Protein AF-0000000078899724 (afdb_homodimer)

Sequence (608 aa):
MITVVTALAPVFLLIVLGAWLRRSGLVQDGFWRPAEQLTYHLFFPALLIDSTARASFGGVDILGAGIALAGGVLAIALLTVLARPLLAKDGPAFTSVFQGTVRVNSFIALAVGAALYGTEGTALMALGVLWVVPLVNVLSVLALARWTGAATGGWPATLRLLATNPLILAVLIGGTLNAVGVPEIPVVSPLLKVLAAAALPLGLMAVGAGLDLPAVRRAGSKVLAASVGRLLVLPAITLGLAGLAGVTGRPLVVIVLYNAIPTAASAYVLARQMGGDHRLMAGIITAQTLAATLTLPLWLALLTMITVVTALAPVFLLIVLGAWLRRSGLVQDGFWRPAEQLTYHLFFPALLIDSTARASFGGVDILGAGIALAGGVLAIALLTVLARPLLAKDGPAFTSVFQGTVRVNSFIALAVGAALYGTEGTALMALGVLWVVPLVNVLSVLALARWTGAATGGWPATLRLLATNPLILAVLIGGTLNAVGVPEIPVVSPLLKVLAAAALPLGLMAVGAGLDLPAVRRAGSKVLAASVGRLLVLPAITLGLAGLAGVTGRPLVVIVLYNAIPTAASAYVLARQMGGDHRLMAGIITAQTLAATLTLPLWLALLT

Nearest PDB structures (foldseek):
  8u56-assembly1_A  TM=7.824E-01  e=4.808E-08  Homo sapiens
  7wkw-assembly1_B  TM=7.329E-01  e=3.883E-08  Arabidopsis thaliana
  7qpa-assembly1_A  TM=6.818E-01  e=3.148E-07  Arabidopsis thaliana
  8xcd-assembly1_A  TM=5.494E-01  e=3.492E-02  Macaca fascicularis
  8hrx-assembly1_A  TM=5.636E-01  e=7.532E-02  Homo sapiens

Foldseek 3Di:
DVVLLVLCVVLLVLLQVLQCCLVVCVDPPVPLVVLQVCLQQPQLLLLLLLLLLPEDCVPPPLVLLLCLQLVLLVVLLVVLVVCCVVQDPALQLSLLLSLFQQAFALLSLQLSLCSPPNSNRNNLSLSNCQRRVLVSLVSSLVSLCVRVVFDDPPPVSSVVVVVPRSSNVSNVNSNVSNVVPNSDDPPSSVVSVVSNVSNRSSSSSSLSNLADVVLQVPLPPNLVSSLCNQQPVSLVSSLVSSVVSVGDDPSSLSSSLRSNHGHHLVSLVCSVVSVHDSSNNSNNRNVNSVCCSPSSSVSNVVRD/DVVLLVLCVVLLVLLQVLQCCLVVCVDPPVPLVVLQVCLQQPQLLLLLLLLLLPEDCVPPPLVLLLCLLLVLLVVLLVVLVVCCVVQDPALQLSLLLSLFQQAFALLSLQLSLCSPPNSNRNNLSLSNCQRRVLVSLVSSLVSLCVRVVFDDPPPVNSVVVVVPRSSNVSNVNSNVSNVVPNSDDPPSSVVSVVSNVSNRSSSSSSLSNLADVVLQVPLPPNLVSSLCSQQPVSLVSSLVSSVVSVGDDPSSLSSSLRSNHGHHLVSLVCSVVSVHDSSNSSNNRNVNSVCCSPSSSVSNVVRD

pLDDT: mean 92.36, std 7.05, range [63.75, 98.69]

Solvent-accessible surface area (backbone atoms only — not comparable to full-atom values): 28557 Å² total; per-residue (Å²): 106,67,67,50,46,48,45,46,39,38,58,54,52,36,19,51,47,19,29,49,37,46,73,70,55,80,40,57,75,62,29,46,62,50,49,46,51,45,26,55,67,44,15,40,21,26,33,36,22,52,23,29,13,63,41,78,62,80,85,58,57,62,64,31,51,40,49,11,48,36,45,19,44,53,50,44,48,50,52,50,61,72,40,28,86,79,62,36,82,51,34,26,53,31,35,26,35,49,35,34,37,52,33,57,23,62,54,57,36,38,41,50,19,34,51,72,48,36,53,56,23,30,25,56,37,42,52,48,45,60,47,37,50,54,52,36,52,52,52,44,52,52,43,29,28,70,43,49,63,30,85,65,78,50,70,66,43,53,47,48,54,49,72,61,33,50,56,48,53,18,37,52,52,8,41,50,30,32,74,73,67,52,54,71,44,86,51,53,41,60,34,28,48,42,38,19,34,30,16,48,43,53,34,30,19,38,54,20,47,63,52,35,70,73,33,39,72,70,37,58,70,45,35,48,51,15,36,45,39,14,51,48,49,24,19,51,46,16,44,54,42,19,54,74,50,64,48,60,69,69,60,39,49,50,53,26,47,48,46,29,34,35,29,30,71,65,53,30,55,51,19,57,75,38,53,29,30,30,63,51,26,39,6,31,32,30,46,24,50,59,48,35,71,53,47,46,43,51,51,50,56,74,69,102,103,67,66,50,45,48,45,47,40,37,58,54,52,36,18,51,47,20,30,48,37,46,72,71,54,79,41,58,76,62,29,47,62,50,50,45,51,45,25,54,69,45,15,39,21,26,32,36,22,52,23,29,14,64,41,79,62,80,86,59,56,64,66,31,51,38,49,11,48,37,45,19,45,52,49,45,49,48,50,50,61,72,40,28,87,78,61,36,82,50,36,25,52,32,38,28,34,51,36,36,37,52,33,54,22,62,54,58,35,40,40,51,19,34,51,72,48,37,54,57,23,29,27,56,38,42,51,47,46,60,48,36,49,54,52,37,53,52,51,43,52,51,43,28,27,68,42,49,64,29,86,66,78,49,69,66,44,55,47,47,54,51,72,60,32,49,56,47,52,18,36,51,52,10,41,49,30,32,74,72,68,53,55,72,43,86,50,52,41,61,34,28,48,43,38,19,36,29,17,49,44,54,36,30,19,37,55,20,47,63,52,36,72,72,34,39,73,69,37,58,70,45,33,50,51,17,36,45,38,13,51,48,49,24,19,50,47,17,45,54,42,20,55,75,52,64,48,59,69,69,62,39,49,50,53,27,48,49,46,27,34,34,30,30,70,64,53,30,55,51,19,58,74,37,54,29,29,30,63,50,26,39,7,31,34,30,46,25,50,59,49,35,72,53,48,46,43,51,51,50,51,72,69,97

InterPro domains:
  IPR004776 Membrane transport PIN-like [PF03547] (158-300)
  IPR038770 Sodium/solute symporter superfamily [G3DSA:1.20.1530.20] (157-304)

Structure (mmCIF, N/CA/C/O backbone):
data_AF-0000000078899724-model_v1
#
loop_
_entity.id
_entity.type
_entity.pdbx_description
1 polymer 'Membrane transport protein, putative'
#
loop_
_atom_site.group_PDB
_atom_site.id
_atom_site.type_symbol
_atom_site.label_atom_id
_atom_site.label_alt_id
_atom_site.label_comp_id
_atom_site.label_asym_id
_atom_site.label_entity_id
_atom_site.label_seq_id
_atom_site.pdbx_PDB_ins_code
_atom_site.Cartn_x
_atom_site.Cartn_y
_atom_site.Cartn_z
_atom_site.occupancy
_atom_site.B_iso_or_equiv
_atom_site.auth_seq_id
_atom_site.auth_comp_id
_atom_site.auth_asym_id
_atom_site.auth_atom_id
_atom_site.pdbx_PDB_model_num
ATOM 1 N N . MET A 1 1 ? -13.859 7.539 25.453 1 64.12 1 MET A N 1
ATOM 2 C CA . MET A 1 1 ? -12.398 7.566 25.406 1 64.12 1 MET A CA 1
ATOM 3 C C . MET A 1 1 ? -11.852 6.316 24.734 1 64.12 1 MET A C 1
ATOM 5 O O . MET A 1 1 ? -11.016 6.41 23.828 1 64.12 1 MET A O 1
ATOM 9 N N . ILE A 1 2 ? -12.359 5.238 25.031 1 71.69 2 ILE A N 1
ATOM 10 C CA . ILE A 1 2 ? -11.82 3.998 24.484 1 71.69 2 ILE A CA 1
ATOM 11 C C . ILE A 1 2 ? -12.102 3.934 22.984 1 71.69 2 ILE A C 1
ATOM 13 O O . ILE A 1 2 ? -11.242 3.525 22.203 1 71.69 2 ILE A O 1
ATOM 17 N N . THR A 1 3 ? -13.227 4.422 22.703 1 75.12 3 THR A N 1
ATOM 18 C CA . THR A 1 3 ? -13.625 4.395 21.297 1 75.12 3 THR A CA 1
ATOM 19 C C . THR A 1 3 ? -12.742 5.32 20.469 1 75.12 3 THR A C 1
ATOM 21 O O . THR A 1 3 ? -12.359 4.977 19.344 1 75.12 3 THR A O 1
ATOM 24 N N . VAL A 1 4 ? -12.352 6.328 21.078 1 78.75 4 VAL A N 1
ATOM 25 C CA . VAL A 1 4 ? -11.516 7.328 20.422 1 78.75 4 VAL A CA 1
ATOM 26 C C . VAL A 1 4 ? -10.109 6.762 20.203 1 78.75 4 VAL A C 1
ATOM 28 O O . VAL A 1 4 ? -9.562 6.859 19.094 1 78.75 4 VAL A O 1
ATOM 31 N N . VAL A 1 5 ? -9.672 6.141 21.203 1 83.19 5 VAL A N 1
ATOM 32 C CA . VAL A 1 5 ? -8.32 5.582 21.156 1 83.19 5 VAL A CA 1
ATOM 33 C C . VAL A 1 5 ? -8.273 4.434 20.156 1 83.19 5 VAL A C 1
ATOM 35 O O . VAL A 1 5 ? -7.309 4.301 19.391 1 83.19 5 VAL A O 1
ATOM 38 N N . THR A 1 6 ? -9.281 3.742 20.156 1 85.69 6 THR A N 1
ATOM 39 C CA . THR A 1 6 ? -9.328 2.594 19.25 1 85.69 6 THR A CA 1
ATOM 40 C C . THR A 1 6 ? -9.422 3.047 17.797 1 85.69 6 THR A C 1
ATOM 42 O O . THR A 1 6 ? -8.914 2.375 16.891 1 85.69 6 THR A O 1
ATOM 45 N N . ALA A 1 7 ? -9.953 4.176 17.625 1 84.94 7 ALA A N 1
ATOM 46 C CA . ALA A 1 7 ? -10.133 4.695 16.281 1 84.94 7 ALA A CA 1
ATOM 47 C C . ALA A 1 7 ? -8.805 5.133 15.68 1 84.94 7 ALA A C 1
ATOM 49 O O . ALA A 1 7 ? -8.57 4.977 14.477 1 84.94 7 ALA A O 1
ATOM 50 N N . LEU A 1 8 ? -7.941 5.566 16.547 1 92.81 8 LEU A N 1
ATOM 51 C CA . LEU A 1 8 ? -6.703 6.137 16.031 1 92.81 8 LEU A CA 1
ATOM 52 C C . LEU A 1 8 ? -5.535 5.18 16.234 1 92.81 8 LEU A C 1
ATOM 54 O O . LEU A 1 8 ? -4.449 5.387 15.688 1 92.81 8 LEU A O 1
ATOM 58 N N . ALA A 1 9 ? -5.742 4.16 16.922 1 93.44 9 ALA A N 1
ATOM 59 C CA . ALA A 1 9 ? -4.688 3.225 17.297 1 93.44 9 ALA A CA 1
ATOM 60 C C . ALA A 1 9 ? -3.965 2.678 16.078 1 93.44 9 ALA A C 1
ATOM 62 O O . ALA A 1 9 ? -2.732 2.633 16.047 1 93.44 9 ALA A O 1
ATOM 63 N N . PRO A 1 10 ? -4.699 2.289 15.062 1 92.94 10 PRO A N 1
ATOM 64 C CA . PRO A 1 10 ? -4 1.754 13.891 1 92.94 10 PRO A CA 1
ATOM 65 C C . PRO A 1 10 ? -3.021 2.754 13.281 1 92.94 10 PRO A C 1
ATOM 67 O O . PRO A 1 10 ? -1.952 2.363 12.805 1 92.94 10 PRO A O 1
ATOM 70 N N . VAL A 1 11 ? -3.383 3.971 13.289 1 94.38 11 VAL A N 1
ATOM 71 C CA . VAL A 1 11 ? -2.547 5.02 12.719 1 94.38 11 VAL A CA 1
ATOM 72 C C . VAL A 1 11 ? -1.206 5.066 13.445 1 94.38 11 VAL A C 1
ATOM 74 O O . VAL A 1 11 ? -0.147 5.008 12.82 1 94.38 11 VAL A O 1
ATOM 77 N N . PHE A 1 12 ? -1.243 5.055 14.68 1 95.44 12 PHE A N 1
ATOM 78 C CA . PHE A 1 12 ? -0.026 5.188 15.469 1 95.44 12 PHE A CA 1
ATOM 79 C C . PHE A 1 12 ? 0.747 3.873 15.492 1 95.44 12 PHE A C 1
ATOM 81 O O . PHE A 1 12 ? 1.979 3.873 15.539 1 95.44 12 PHE A O 1
ATOM 88 N N . LEU A 1 13 ? 0.072 2.758 15.492 1 96 13 LEU A N 1
ATOM 89 C CA . LEU A 1 13 ? 0.738 1.46 15.453 1 96 13 LEU A CA 1
ATOM 90 C C . LEU A 1 13 ? 1.52 1.282 14.156 1 96 13 LEU A C 1
ATOM 92 O O . LEU A 1 13 ? 2.58 0.653 14.148 1 96 13 LEU A O 1
ATOM 96 N N . LEU A 1 14 ? 0.997 1.811 13.094 1 96.38 14 LEU A N 1
ATOM 97 C CA . LEU A 1 14 ? 1.704 1.738 11.82 1 96.38 14 LEU A CA 1
ATOM 98 C C . LEU A 1 14 ? 2.977 2.58 11.859 1 96.38 14 LEU A C 1
ATOM 100 O O . LEU A 1 14 ? 3.996 2.193 11.281 1 96.38 14 LEU A O 1
ATOM 104 N N . ILE A 1 15 ? 2.877 3.758 12.484 1 95.81 15 ILE A N 1
ATOM 105 C CA . ILE A 1 15 ? 4.051 4.609 12.641 1 95.81 15 ILE A CA 1
ATOM 106 C C . ILE A 1 15 ? 5.113 3.879 13.461 1 95.81 15 ILE A C 1
ATOM 108 O O . ILE A 1 15 ? 6.281 3.838 13.078 1 95.81 15 ILE A O 1
ATOM 112 N N . VAL A 1 16 ? 4.688 3.266 14.547 1 96.5 16 VAL A N 1
ATOM 113 C CA . VAL A 1 16 ? 5.594 2.51 15.406 1 96.5 16 VAL A CA 1
ATOM 114 C C . VAL A 1 16 ? 6.188 1.34 14.625 1 96.5 16 VAL A C 1
ATOM 116 O O . VAL A 1 16 ? 7.379 1.043 14.758 1 96.5 16 VAL A O 1
ATOM 119 N N . LEU A 1 17 ? 5.398 0.686 13.836 1 96.69 17 LEU A N 1
ATOM 120 C CA . LEU A 1 17 ? 5.863 -0.432 13.023 1 96.69 17 LEU A CA 1
ATOM 121 C C . LEU A 1 17 ? 6.941 0.02 12.047 1 96.69 17 LEU A C 1
ATOM 123 O O . LEU A 1 17 ? 7.953 -0.665 11.867 1 96.69 17 LEU A O 1
ATOM 127 N N . GLY A 1 18 ? 6.699 1.128 11.391 1 96.38 18 GLY A N 1
ATOM 128 C CA . GLY A 1 18 ? 7.715 1.676 10.508 1 96.38 18 GLY A CA 1
ATOM 129 C C . GLY A 1 18 ? 9.023 1.964 11.211 1 96.38 18 GLY A C 1
ATOM 130 O O . GLY A 1 18 ? 10.094 1.641 10.695 1 96.38 18 GLY A O 1
ATOM 131 N N . ALA A 1 19 ? 8.922 2.547 12.367 1 95.94 19 ALA A N 1
ATOM 132 C CA . ALA A 1 19 ? 10.109 2.834 13.172 1 95.94 19 ALA A CA 1
ATOM 133 C C . ALA A 1 19 ? 10.836 1.55 13.547 1 95.94 19 ALA A C 1
ATOM 135 O O . ALA A 1 19 ? 12.062 1.474 13.438 1 95.94 19 ALA A O 1
ATOM 136 N N . TRP A 1 20 ? 10.094 0.595 13.969 1 96.75 20 TRP A N 1
ATOM 137 C CA . TRP A 1 20 ? 10.664 -0.681 14.383 1 96.75 20 TRP A CA 1
ATOM 138 C C . TRP A 1 20 ? 11.328 -1.387 13.203 1 96.75 20 TRP A C 1
ATOM 140 O O . TRP A 1 20 ? 12.43 -1.928 13.328 1 96.75 20 TRP A O 1
ATOM 150 N N . LEU A 1 21 ? 10.727 -1.432 12.062 1 96.44 21 LEU A N 1
ATOM 151 C CA . LEU A 1 21 ? 11.25 -2.098 10.883 1 96.44 21 LEU A CA 1
ATOM 152 C C . LEU A 1 21 ? 12.57 -1.465 10.438 1 96.44 21 LEU A C 1
ATOM 154 O O . LEU A 1 21 ? 13.492 -2.17 10.031 1 96.44 21 LEU A O 1
ATOM 158 N N . ARG A 1 22 ? 12.602 -0.172 10.508 1 94.69 22 ARG A N 1
ATOM 159 C CA . ARG A 1 22 ? 13.836 0.51 10.133 1 94.69 22 ARG A CA 1
ATOM 160 C C . ARG A 1 22 ? 14.945 0.218 11.141 1 94.69 22 ARG A C 1
ATOM 162 O O . ARG A 1 22 ? 16.078 -0.099 10.75 1 94.69 22 ARG A O 1
ATOM 169 N N . ARG A 1 23 ? 14.68 0.272 12.359 1 93.62 23 ARG A N 1
ATOM 170 C CA . ARG A 1 23 ? 15.688 0.128 13.406 1 93.62 23 ARG A CA 1
ATOM 171 C C . ARG A 1 23 ? 16.156 -1.315 13.516 1 93.62 23 ARG A C 1
ATOM 173 O O . ARG A 1 23 ? 17.328 -1.567 13.844 1 93.62 23 ARG A O 1
ATOM 180 N N . SER A 1 24 ? 15.344 -2.232 13.32 1 94.06 24 SER A N 1
ATOM 181 C CA . SER A 1 24 ? 15.695 -3.646 13.406 1 94.06 24 SER A CA 1
ATOM 182 C C . SER A 1 24 ? 16.578 -4.066 12.234 1 94.06 24 SER A C 1
ATOM 184 O O . SER A 1 24 ? 17.203 -5.129 12.273 1 94.06 24 SER A O 1
ATOM 186 N N . GLY A 1 25 ? 16.516 -3.334 11.172 1 92 25 GLY A N 1
ATOM 187 C CA . GLY A 1 25 ? 17.297 -3.67 9.992 1 92 25 GLY A CA 1
ATOM 188 C C . GLY A 1 25 ? 16.609 -4.672 9.078 1 92 25 GLY A C 1
ATOM 189 O O . GLY A 1 25 ? 17.188 -5.09 8.07 1 92 25 GLY A O 1
ATOM 190 N N . LEU A 1 26 ? 15.445 -5.008 9.383 1 91.5 26 LEU A N 1
ATOM 191 C CA . LEU A 1 26 ? 14.703 -5.953 8.555 1 91.5 26 LEU A CA 1
ATOM 192 C C . LEU A 1 26 ? 14.422 -5.367 7.172 1 91.5 26 LEU A C 1
ATOM 194 O O . LEU A 1 26 ? 14.328 -6.105 6.191 1 91.5 26 LEU A O 1
ATOM 198 N N . VAL A 1 27 ? 14.188 -4.098 7.137 1 92.69 27 VAL A N 1
ATOM 199 C CA . VAL A 1 27 ? 14 -3.389 5.875 1 92.69 27 VAL A CA 1
ATOM 200 C C . VAL A 1 27 ? 15.203 -2.48 5.613 1 92.69 27 VAL A C 1
ATOM 202 O O . VAL A 1 27 ? 15.578 -1.674 6.469 1 92.69 27 VAL A O 1
ATOM 205 N N . GLN A 1 28 ? 15.695 -2.643 4.469 1 90.88 28 GLN A N 1
ATOM 206 C CA . GLN A 1 28 ? 16.891 -1.897 4.102 1 90.88 28 GLN A CA 1
ATOM 207 C C . GLN A 1 28 ? 16.609 -0.401 4.016 1 90.88 28 GLN A C 1
ATOM 209 O O . GLN A 1 28 ? 15.508 0.004 3.643 1 90.88 28 GLN A O 1
ATOM 214 N N . ASP A 1 29 ? 17.641 0.431 4.254 1 90.12 29 ASP A N 1
ATOM 215 C CA . ASP A 1 29 ? 17.516 1.884 4.305 1 90.12 29 ASP A CA 1
ATOM 216 C C . ASP A 1 29 ? 17.125 2.451 2.941 1 90.12 29 ASP A C 1
ATOM 218 O O . ASP A 1 29 ? 16.422 3.465 2.859 1 90.12 29 ASP A O 1
ATOM 222 N N . GLY A 1 30 ? 17.594 1.779 1.97 1 90.69 30 GLY A N 1
ATOM 223 C CA . GLY A 1 30 ? 17.328 2.262 0.622 1 90.69 30 GLY A CA 1
ATOM 224 C C . GLY A 1 30 ? 15.867 2.174 0.23 1 90.69 30 GLY A C 1
ATOM 225 O O . GLY A 1 30 ? 15.445 2.787 -0.752 1 90.69 30 GLY A O 1
ATOM 226 N N . PHE A 1 31 ? 15.039 1.587 1.06 1 94.62 31 PHE A N 1
ATOM 227 C CA . PHE A 1 31 ? 13.617 1.383 0.777 1 94.62 31 PHE A CA 1
ATOM 228 C C . PHE A 1 31 ? 12.812 2.631 1.12 1 94.62 31 PHE A C 1
ATOM 230 O O . PHE A 1 31 ? 11.867 2.979 0.413 1 94.62 31 PHE A O 1
ATOM 237 N N . TRP A 1 32 ? 13.203 3.291 2.123 1 94.56 32 TRP A N 1
ATOM 238 C CA . TR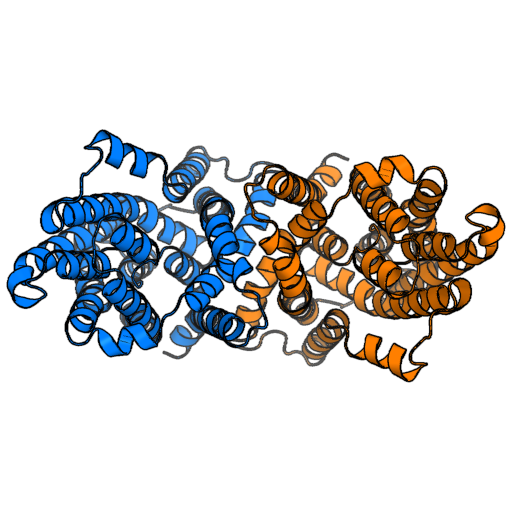P A 1 32 ? 12.289 4.223 2.785 1 94.56 32 TRP A CA 1
ATOM 239 C C . TRP A 1 32 ? 12.156 5.512 1.985 1 94.56 32 TRP A C 1
ATOM 241 O O . TRP A 1 32 ? 11.047 6.008 1.779 1 94.56 32 TRP A O 1
ATOM 251 N N . ARG A 1 33 ? 13.25 6.047 1.439 1 92.31 33 ARG A N 1
ATOM 252 C CA . ARG A 1 33 ? 13.164 7.301 0.697 1 92.31 33 ARG A CA 1
ATOM 253 C C . ARG A 1 33 ? 12.367 7.121 -0.59 1 92.31 33 ARG A C 1
ATOM 255 O O . ARG A 1 33 ? 11.438 7.883 -0.858 1 92.31 33 ARG A O 1
ATOM 262 N N . PRO A 1 34 ? 12.641 6.09 -1.357 1 93.88 34 PRO A N 1
ATOM 263 C CA . PRO A 1 34 ? 11.82 5.871 -2.553 1 93.88 34 PRO A CA 1
ATOM 264 C C . PRO A 1 34 ? 10.359 5.586 -2.221 1 93.88 34 PRO A C 1
ATOM 266 O O . PRO A 1 34 ? 9.461 5.98 -2.973 1 93.88 34 PRO A O 1
ATOM 269 N N . ALA A 1 35 ? 10.094 4.891 -1.159 1 94.69 35 ALA A N 1
ATOM 270 C CA . ALA A 1 35 ? 8.719 4.621 -0.731 1 94.69 35 ALA A CA 1
ATOM 271 C C . ALA A 1 35 ? 7.977 5.918 -0.431 1 94.69 35 ALA A C 1
ATOM 273 O O . ALA A 1 35 ? 6.812 6.074 -0.808 1 94.69 35 ALA A O 1
ATOM 274 N N . GLU A 1 36 ? 8.656 6.793 0.227 1 92.75 36 GLU A N 1
ATOM 275 C CA . GLU A 1 36 ? 8.07 8.094 0.547 1 92.75 36 GLU A CA 1
ATOM 276 C C . GLU A 1 36 ? 7.781 8.898 -0.719 1 92.75 36 GLU A C 1
ATOM 278 O O . GLU A 1 36 ? 6.719 9.516 -0.84 1 92.75 36 GLU A O 1
ATOM 283 N N . GLN A 1 37 ? 8.719 8.898 -1.62 1 93.12 37 GLN A N 1
ATOM 284 C CA . GLN A 1 37 ? 8.555 9.641 -2.867 1 93.12 37 GLN A CA 1
ATOM 285 C C . GLN A 1 37 ? 7.422 9.062 -3.709 1 93.12 37 GLN A C 1
ATOM 287 O O . GLN A 1 37 ? 6.621 9.805 -4.277 1 93.12 37 GLN A O 1
ATOM 292 N N . LEU A 1 38 ? 7.387 7.789 -3.77 1 94.94 38 LEU A N 1
ATOM 293 C CA . LEU A 1 38 ? 6.328 7.121 -4.52 1 94.94 38 LEU A CA 1
ATOM 294 C C . LEU A 1 38 ? 4.961 7.398 -3.895 1 94.94 38 LEU A C 1
ATOM 296 O O . LEU A 1 38 ? 3.98 7.613 -4.609 1 94.94 38 LEU A O 1
ATOM 300 N N . THR A 1 39 ? 4.934 7.316 -2.594 1 95.69 39 THR A N 1
ATOM 301 C CA . THR A 1 39 ? 3.688 7.586 -1.885 1 95.69 39 THR A CA 1
ATOM 302 C C . THR A 1 39 ? 3.223 9.016 -2.127 1 95.69 39 THR A C 1
ATOM 304 O O . THR A 1 39 ? 2.041 9.258 -2.379 1 95.69 39 THR A O 1
ATOM 307 N N . TYR A 1 40 ? 4.102 9.969 -2.129 1 92.62 40 TYR A N 1
ATOM 308 C CA . TYR A 1 40 ? 3.787 11.391 -2.283 1 92.62 40 TYR A CA 1
ATOM 309 C C . TYR A 1 40 ? 3.342 11.695 -3.707 1 92.62 40 TYR A C 1
ATOM 311 O O . TYR A 1 40 ? 2.414 12.484 -3.918 1 92.62 40 TYR A O 1
ATOM 319 N N . HIS A 1 41 ? 3.947 11.039 -4.645 1 94.31 41 HIS A N 1
ATOM 320 C CA . HIS A 1 41 ? 3.736 11.445 -6.031 1 94.31 41 HIS A CA 1
ATOM 321 C C . HIS A 1 41 ? 2.695 10.555 -6.707 1 94.31 41 HIS A C 1
ATOM 323 O O . HIS A 1 41 ? 2.135 10.93 -7.742 1 94.31 41 HIS A O 1
ATOM 329 N N . LEU A 1 42 ? 2.457 9.453 -6.098 1 96.25 42 LEU A N 1
ATOM 330 C CA . LEU A 1 42 ? 1.611 8.508 -6.824 1 96.25 42 LEU A CA 1
ATOM 331 C C . LEU A 1 42 ? 0.447 8.047 -5.953 1 96.25 42 LEU A C 1
ATOM 333 O O . LEU A 1 42 ? -0.716 8.281 -6.289 1 96.25 42 LEU A O 1
ATOM 337 N N . PHE A 1 43 ? 0.677 7.469 -4.77 1 97.31 43 PHE A N 1
ATOM 338 C CA . PHE A 1 43 ? -0.36 6.801 -3.99 1 97.31 43 PHE A CA 1
ATOM 339 C C . PHE A 1 43 ? -1.284 7.82 -3.336 1 97.31 43 PHE A C 1
ATOM 341 O O . PHE A 1 43 ? -2.508 7.68 -3.385 1 97.31 43 PHE A O 1
ATOM 348 N N . PHE A 1 44 ? -0.753 8.867 -2.773 1 95.31 44 PHE A N 1
ATOM 349 C CA . PHE A 1 44 ? -1.577 9.867 -2.096 1 95.31 44 PHE A CA 1
ATOM 350 C C . PHE A 1 44 ? -2.418 10.648 -3.1 1 95.31 44 PHE A C 1
ATOM 352 O O . PHE A 1 44 ? -3.598 10.906 -2.859 1 95.31 44 PHE A O 1
ATOM 359 N N . PRO A 1 45 ? -1.768 11.07 -4.191 1 96.12 45 PRO A N 1
ATOM 360 C CA . PRO A 1 45 ? -2.613 11.703 -5.207 1 96.12 45 PRO A CA 1
ATOM 361 C C . PRO A 1 45 ? -3.766 10.805 -5.656 1 96.12 45 PRO A C 1
ATOM 363 O O . PRO A 1 45 ? -4.895 11.281 -5.82 1 96.12 45 PRO A O 1
ATOM 366 N N . ALA A 1 46 ? -3.482 9.547 -5.84 1 97.31 46 ALA A N 1
ATOM 367 C CA . ALA A 1 46 ? -4.551 8.609 -6.191 1 97.31 46 ALA A CA 1
ATOM 368 C C . ALA A 1 46 ? -5.629 8.578 -5.113 1 97.31 46 ALA A C 1
ATOM 370 O O . ALA A 1 46 ? -6.82 8.555 -5.418 1 97.31 46 ALA A O 1
ATOM 371 N N . LEU A 1 47 ? -5.219 8.562 -3.926 1 96 47 LEU A N 1
ATOM 372 C CA . LEU A 1 47 ? -6.133 8.539 -2.789 1 96 47 LEU A CA 1
ATOM 373 C C . LEU A 1 47 ? -7.012 9.789 -2.775 1 96 47 LEU A C 1
ATOM 375 O O . LEU A 1 47 ? -8.227 9.688 -2.594 1 96 47 LEU A O 1
ATOM 379 N N . LEU A 1 48 ? -6.391 10.914 -3.01 1 96.38 48 LEU A N 1
ATOM 380 C CA . LEU A 1 48 ? -7.102 12.188 -2.965 1 96.38 48 LEU A CA 1
ATOM 381 C C . LEU A 1 48 ? -8.07 12.312 -4.137 1 96.38 48 LEU A C 1
ATOM 383 O O . LEU A 1 48 ? -9.203 12.773 -3.967 1 96.38 48 LEU A O 1
ATOM 387 N N . ILE A 1 49 ? -7.594 11.922 -5.293 1 96.75 49 ILE A N 1
ATOM 388 C CA . ILE A 1 49 ? -8.484 11.961 -6.449 1 96.75 49 ILE A CA 1
ATOM 389 C C . ILE A 1 49 ? -9.688 11.055 -6.195 1 96.75 49 ILE A C 1
ATOM 391 O O . ILE A 1 49 ? -10.836 11.477 -6.363 1 96.75 49 ILE A O 1
ATOM 395 N N . ASP A 1 50 ? -9.438 9.875 -5.734 1 95.44 50 ASP A N 1
ATOM 396 C CA . ASP A 1 50 ? -10.492 8.891 -5.516 1 95.44 50 ASP A CA 1
ATOM 397 C C . ASP A 1 50 ? -11.469 9.367 -4.438 1 95.44 50 ASP A C 1
ATOM 399 O O . ASP A 1 50 ? -12.688 9.312 -4.625 1 95.44 50 ASP A O 1
ATOM 403 N N . SER A 1 51 ? -10.977 9.82 -3.338 1 94.38 51 SER A N 1
ATOM 404 C CA . SER A 1 51 ? -11.812 10.203 -2.203 1 94.38 51 SER A CA 1
ATOM 405 C C . SER A 1 51 ? -12.617 11.453 -2.506 1 94.38 51 SER A C 1
ATOM 407 O O . SER A 1 51 ? -13.797 11.539 -2.15 1 94.38 51 SER A O 1
ATOM 409 N N . THR A 1 52 ? -12.055 12.414 -3.182 1 94.56 52 THR A N 1
ATOM 410 C CA . THR A 1 52 ? -12.734 13.672 -3.455 1 94.56 52 THR A CA 1
ATOM 411 C C . THR A 1 52 ? -13.727 13.508 -4.605 1 94.56 52 THR A C 1
ATOM 413 O O . THR A 1 52 ? -14.773 14.156 -4.629 1 94.56 52 THR A O 1
ATOM 416 N N . ALA A 1 53 ? -13.375 12.656 -5.531 1 94.38 53 ALA A N 1
ATOM 417 C CA . ALA A 1 53 ? -14.289 12.398 -6.641 1 94.38 53 ALA A CA 1
ATOM 418 C C . ALA A 1 53 ? -15.586 11.781 -6.148 1 94.38 53 ALA A C 1
ATOM 420 O O . ALA A 1 53 ? -16.656 12.008 -6.727 1 94.38 53 ALA A O 1
ATOM 421 N N . ARG A 1 54 ? -15.555 11.086 -5.074 1 91 54 ARG A N 1
ATOM 422 C CA . ARG A 1 54 ? -16.719 10.336 -4.602 1 91 54 ARG A CA 1
ATOM 423 C C . ARG A 1 54 ? -17.344 11.016 -3.391 1 91 54 ARG A C 1
ATOM 425 O O . ARG A 1 54 ? -18.375 10.555 -2.887 1 91 54 ARG A O 1
ATOM 432 N N . ALA A 1 55 ? -16.844 12.055 -2.988 1 89.31 55 ALA A N 1
ATOM 433 C CA . ALA A 1 55 ? -17.266 12.711 -1.755 1 89.31 55 ALA A CA 1
ATOM 434 C C . ALA A 1 55 ? -18.641 13.344 -1.914 1 89.31 55 ALA A C 1
ATOM 436 O O . ALA A 1 55 ? -19 13.805 -3 1 89.31 55 ALA A O 1
ATOM 437 N N . SER A 1 56 ? -19.406 13.25 -0.875 1 87.12 56 SER A N 1
ATOM 438 C CA . SER A 1 56 ? -20.641 14.023 -0.789 1 87.12 56 SER A CA 1
ATOM 439 C C . SER A 1 56 ? -20.422 15.336 -0.048 1 87.12 56 SER A C 1
ATOM 441 O O . SER A 1 56 ? -20.422 15.375 1.185 1 87.12 56 SER A O 1
ATOM 443 N N . PHE A 1 57 ? -20.25 16.344 -0.725 1 80.81 57 PHE A N 1
ATOM 444 C CA . PHE A 1 57 ? -19.953 17.641 -0.116 1 80.81 57 PHE A CA 1
ATOM 445 C C . PHE A 1 57 ? -21.25 18.406 0.154 1 80.81 57 PHE A C 1
ATOM 447 O O . PHE A 1 57 ? -21.203 19.578 0.541 1 80.81 57 PHE A O 1
ATOM 454 N N . GLY A 1 58 ? -22.297 17.625 -0.116 1 77.38 58 GLY A N 1
ATOM 455 C CA . GLY A 1 58 ? -23.578 18.266 0.152 1 77.38 58 GLY A CA 1
ATOM 456 C C . GLY A 1 58 ? -23.719 18.75 1.587 1 77.38 58 GLY A C 1
ATOM 457 O O . GLY A 1 58 ? -23.5 17.969 2.523 1 77.38 58 GLY A O 1
ATOM 458 N N . GLY A 1 59 ? -23.766 20.062 1.849 1 80.31 59 GLY A N 1
ATOM 459 C CA . GLY A 1 59 ? -24 20.625 3.166 1 80.31 59 GLY A CA 1
ATOM 460 C C . GLY A 1 59 ? -22.719 21.078 3.855 1 80.31 59 GLY A C 1
ATOM 461 O O . GLY A 1 59 ? -22.766 21.656 4.945 1 80.31 59 GLY A O 1
ATOM 462 N N . VAL A 1 60 ? -21.703 20.656 3.268 1 86.31 60 VAL A N 1
ATOM 463 C CA . VAL A 1 60 ? -20.438 21.078 3.859 1 86.31 60 VAL A CA 1
ATOM 464 C C . VAL A 1 60 ? -20.172 22.531 3.488 1 86.31 60 VAL A C 1
ATOM 466 O O . VAL A 1 60 ? -20.25 22.906 2.314 1 86.31 60 VAL A O 1
ATOM 469 N N . ASP A 1 61 ? -19.938 23.375 4.48 1 91.19 61 ASP A N 1
ATOM 470 C CA . ASP A 1 61 ? -19.547 24.766 4.262 1 91.19 61 ASP A CA 1
ATOM 471 C C . ASP A 1 61 ? -18.062 24.891 3.93 1 91.19 61 ASP A C 1
ATOM 473 O O . ASP A 1 61 ? -17.25 25.156 4.809 1 91.19 61 ASP A O 1
ATOM 477 N N . ILE A 1 62 ? -17.781 24.766 2.699 1 91.38 62 ILE A N 1
ATOM 478 C CA . ILE A 1 62 ? -16.406 24.734 2.225 1 91.38 62 ILE A CA 1
ATOM 479 C C . ILE A 1 62 ? -15.711 26.047 2.58 1 91.38 62 ILE A C 1
ATOM 481 O O . ILE A 1 62 ? -14.555 26.062 2.998 1 91.38 62 ILE A O 1
ATOM 485 N N . LEU A 1 63 ? -16.406 27.125 2.471 1 92.69 63 LEU A N 1
ATOM 486 C CA . LEU A 1 63 ? -15.836 28.422 2.77 1 92.69 63 LEU A CA 1
ATOM 487 C C . LEU A 1 63 ? -15.602 28.578 4.266 1 92.69 63 LEU A C 1
ATOM 489 O O . LEU A 1 63 ? -14.555 29.094 4.684 1 92.69 63 LEU A O 1
ATOM 493 N N . GLY A 1 64 ? -16.578 28.156 5.043 1 95.19 64 GLY A N 1
ATOM 494 C CA . GLY A 1 64 ? -16.391 28.188 6.484 1 95.19 64 GLY A CA 1
ATOM 495 C C . GLY A 1 64 ? -15.219 27.344 6.953 1 95.19 64 GLY A C 1
ATOM 496 O O . GLY A 1 64 ? -14.445 27.781 7.809 1 95.19 64 GLY A O 1
ATOM 497 N N . ALA A 1 65 ? -15.141 26.219 6.379 1 95.56 65 ALA A N 1
ATOM 498 C CA . ALA A 1 65 ? -14.008 25.344 6.695 1 95.56 65 ALA A CA 1
ATOM 499 C C . ALA A 1 65 ? -12.688 25.984 6.305 1 95.56 65 ALA A C 1
ATOM 501 O O . ALA A 1 65 ? -11.711 25.922 7.055 1 95.56 65 ALA A O 1
ATOM 502 N N . GLY A 1 66 ? -12.664 26.609 5.156 1 96.75 66 GLY A N 1
ATOM 503 C CA . GLY A 1 66 ? -11.461 27.266 4.676 1 96.75 66 GLY A CA 1
ATOM 504 C C . GLY A 1 66 ? -11.023 28.422 5.57 1 96.75 66 GLY A C 1
ATOM 505 O O . GLY A 1 66 ? -9.828 28.578 5.84 1 96.75 66 GLY A O 1
ATOM 506 N N . ILE A 1 67 ? -11.938 29.172 5.996 1 96 67 ILE A N 1
ATOM 507 C CA . ILE A 1 67 ? -11.656 30.297 6.875 1 96 67 ILE A CA 1
ATOM 508 C C . ILE A 1 67 ? -11.055 29.797 8.188 1 96 67 ILE A C 1
ATOM 510 O O . ILE A 1 67 ? -10.086 30.359 8.688 1 96 67 ILE A O 1
ATOM 514 N N . ALA A 1 68 ? -11.609 28.766 8.648 1 97.75 68 ALA A N 1
ATOM 515 C CA . ALA A 1 68 ? -11.125 28.219 9.914 1 97.75 68 ALA A CA 1
ATOM 516 C C . ALA A 1 68 ? -9.727 27.625 9.75 1 97.75 68 ALA A C 1
ATOM 518 O O . ALA A 1 68 ? -8.852 27.844 10.586 1 97.75 68 ALA A O 1
ATOM 519 N N . LEU A 1 69 ? -9.555 26.922 8.695 1 98.06 69 LEU A N 1
ATOM 520 C CA . LEU A 1 69 ? -8.289 26.234 8.453 1 98.06 69 LEU A CA 1
ATOM 521 C C . LEU A 1 69 ? -7.188 27.234 8.133 1 98.06 69 LEU A C 1
ATOM 523 O O . LEU A 1 69 ? -6.18 27.312 8.836 1 98.06 69 LEU A O 1
ATOM 527 N N . ALA A 1 70 ? -7.414 28.047 7.105 1 98.12 70 ALA A N 1
ATOM 528 C CA . ALA A 1 70 ? -6.418 29.031 6.68 1 98.12 70 ALA A CA 1
ATOM 529 C C . ALA A 1 70 ? -6.258 30.125 7.719 1 98.12 70 ALA A C 1
ATOM 531 O O . ALA A 1 70 ? -5.145 30.609 7.953 1 98.12 70 ALA A O 1
ATOM 532 N N . GLY A 1 71 ? -7.387 30.5 8.258 1 98.38 71 GLY A N 1
ATOM 533 C CA . GLY A 1 71 ? -7.324 31.516 9.305 1 98.38 71 GLY A CA 1
ATOM 534 C C . GLY A 1 71 ? -6.535 31.062 10.516 1 98.38 71 GLY A C 1
ATOM 535 O O . GLY A 1 71 ? -5.789 31.859 11.102 1 98.38 71 GLY A O 1
ATOM 536 N N . GLY A 1 72 ? -6.734 29.828 10.906 1 98.62 72 GLY A N 1
ATOM 537 C CA . GLY A 1 72 ? -5.949 29.281 12 1 98.62 72 GLY A CA 1
ATOM 538 C C . GLY A 1 72 ? -4.457 29.312 11.734 1 98.62 72 GLY A C 1
ATOM 539 O O . GLY A 1 72 ? -3.672 29.719 12.594 1 98.62 72 GLY A O 1
ATOM 540 N N . VAL A 1 73 ? -4.07 28.922 10.602 1 98.44 73 VAL A N 1
ATOM 541 C CA . VAL A 1 73 ? -2.666 28.875 10.211 1 98.44 73 VAL A CA 1
ATOM 542 C C . VAL A 1 73 ? -2.086 30.297 10.195 1 98.44 73 VAL A C 1
ATOM 544 O O . VAL A 1 73 ? -0.98 30.516 10.695 1 98.44 73 VAL A O 1
ATOM 547 N N . LEU A 1 74 ? -2.83 31.219 9.609 1 98.5 74 LEU A N 1
ATOM 548 C CA . LEU A 1 74 ? -2.361 32.594 9.555 1 98.5 74 LEU A CA 1
ATOM 549 C C . LEU A 1 74 ? -2.215 33.188 10.961 1 98.5 74 LEU A C 1
ATOM 551 O O . LEU A 1 74 ? -1.254 33.906 11.242 1 98.5 74 LEU A O 1
ATOM 555 N N . ALA A 1 75 ? -3.162 32.875 11.781 1 98.56 75 ALA A N 1
ATOM 556 C CA . ALA A 1 75 ? -3.129 33.375 13.148 1 98.56 75 ALA A CA 1
ATOM 557 C C . ALA A 1 75 ? -1.915 32.844 13.898 1 98.56 75 ALA A C 1
ATOM 559 O O . ALA A 1 75 ? -1.21 33.594 14.578 1 98.56 75 ALA A O 1
ATOM 560 N N . ILE A 1 76 ? -1.656 31.547 13.797 1 98.44 76 ILE A N 1
ATOM 561 C CA . ILE A 1 76 ? -0.539 30.953 14.523 1 98.44 76 ILE A CA 1
ATOM 562 C C . ILE A 1 76 ? 0.78 31.438 13.93 1 98.44 76 ILE A C 1
ATOM 564 O O . ILE A 1 76 ? 1.769 31.609 14.641 1 98.44 76 ILE A O 1
ATOM 568 N N . ALA A 1 77 ? 0.8 31.594 12.625 1 98.31 77 ALA A N 1
ATOM 569 C CA . ALA A 1 77 ? 1.982 32.156 11.984 1 98.31 77 ALA A CA 1
ATOM 570 C C . ALA A 1 77 ? 2.311 33.531 12.555 1 98.31 77 ALA A C 1
ATOM 572 O O . ALA A 1 77 ? 3.465 33.812 12.883 1 98.31 77 ALA A O 1
ATOM 573 N N . LEU A 1 78 ? 1.296 34.344 12.625 1 98.12 78 LEU A N 1
ATOM 574 C CA . LEU A 1 78 ? 1.474 35.688 13.156 1 98.12 78 LEU A CA 1
ATOM 575 C C . LEU A 1 78 ? 1.925 35.625 14.617 1 98.12 78 LEU A C 1
ATOM 577 O O . LEU A 1 78 ? 2.84 36.344 15.008 1 98.12 78 LEU A O 1
ATOM 581 N N . LEU A 1 79 ? 1.271 34.812 15.391 1 97.94 79 LEU A N 1
ATOM 582 C CA . LEU A 1 79 ? 1.627 34.688 16.797 1 97.94 79 LEU A CA 1
ATOM 583 C C . LEU A 1 79 ? 3.07 34.219 16.953 1 97.94 79 LEU A C 1
ATOM 585 O O . LEU A 1 79 ? 3.785 34.656 17.844 1 97.94 79 LEU A O 1
ATOM 589 N N . THR A 1 80 ? 3.469 33.25 16.125 1 97.56 80 THR A N 1
ATOM 590 C CA . THR A 1 80 ? 4.828 32.719 16.172 1 97.56 80 THR A CA 1
ATOM 591 C C . THR A 1 80 ? 5.844 33.812 15.82 1 97.56 80 THR A C 1
ATOM 593 O O . THR A 1 80 ? 6.891 33.906 16.453 1 97.56 80 THR A O 1
ATOM 596 N N . VAL A 1 81 ? 5.582 34.625 14.836 1 96.81 81 VAL A N 1
ATOM 597 C CA . VAL A 1 81 ? 6.477 35.719 14.43 1 96.81 81 VAL A CA 1
ATOM 598 C C . VAL A 1 81 ? 6.578 36.75 15.547 1 96.81 81 VAL A C 1
ATOM 600 O O . VAL A 1 81 ? 7.672 37.219 15.859 1 96.81 81 VAL A O 1
ATOM 603 N N . LEU A 1 82 ? 5.426 37.062 16.125 1 96.56 82 LEU A N 1
ATOM 604 C CA . LEU A 1 82 ? 5.406 38.031 17.203 1 96.56 82 LEU A CA 1
ATOM 605 C C . LEU A 1 82 ? 6.16 37.531 18.422 1 96.56 82 LEU A C 1
ATOM 607 O O . LEU A 1 82 ? 6.742 38.312 19.172 1 96.56 82 LEU A O 1
ATOM 611 N N . ALA A 1 83 ? 6.199 36.25 18.625 1 96.06 83 ALA A N 1
ATOM 612 C CA . ALA A 1 83 ? 6.836 35.656 19.781 1 96.06 83 ALA A CA 1
ATOM 613 C C . ALA A 1 83 ? 8.305 35.344 19.516 1 96.06 83 ALA A C 1
ATOM 615 O O . ALA A 1 83 ? 8.984 34.75 20.344 1 96.06 83 ALA A O 1
ATOM 616 N N . ARG A 1 84 ? 8.789 35.719 18.391 1 94.5 84 ARG A N 1
ATOM 617 C CA . ARG A 1 84 ? 10.125 35.344 17.938 1 94.5 84 ARG A CA 1
ATOM 618 C C . ARG A 1 84 ? 11.172 35.688 18.984 1 94.5 84 ARG A C 1
ATOM 620 O O . ARG A 1 84 ? 12.039 34.875 19.297 1 94.5 84 ARG A O 1
ATOM 627 N N . PRO A 1 85 ? 11.094 36.875 19.609 1 92 85 PRO A N 1
ATOM 628 C CA . PRO A 1 85 ? 12.133 37.25 20.578 1 92 85 PRO A CA 1
ATOM 629 C C . PRO A 1 85 ? 12.18 36.281 21.766 1 92 85 PRO A C 1
ATOM 631 O O . PRO A 1 85 ? 13.227 36.156 22.422 1 92 85 PRO A O 1
ATOM 634 N N . LEU A 1 86 ? 11.117 35.531 21.984 1 90.25 86 LEU A N 1
ATOM 635 C CA . LEU A 1 86 ? 11.039 34.625 23.109 1 90.25 86 LEU A CA 1
ATOM 636 C C . LEU A 1 86 ? 11.344 33.188 22.672 1 90.25 86 LEU A C 1
ATOM 638 O O . LEU A 1 86 ? 11.734 32.344 23.484 1 90.25 86 LEU A O 1
ATOM 642 N N . LEU A 1 87 ? 11.242 32.938 21.422 1 89.62 87 LEU A N 1
ATOM 643 C CA . LEU A 1 87 ? 11.312 31.578 20.938 1 89.62 87 LEU A CA 1
ATOM 644 C C . LEU A 1 87 ? 12.727 31.25 20.469 1 89.62 87 LEU A C 1
ATOM 646 O O . LEU A 1 87 ? 13.281 30.203 20.828 1 89.62 87 LEU A O 1
ATOM 650 N N . ALA A 1 88 ? 13.266 32.062 19.594 1 85.12 88 ALA A N 1
ATOM 651 C CA . ALA A 1 88 ? 14.602 31.828 19.047 1 85.12 88 ALA A CA 1
ATOM 652 C C . ALA A 1 88 ? 15.18 33.125 18.469 1 85.12 88 ALA A C 1
ATOM 654 O O . ALA A 1 88 ? 14.594 33.719 17.562 1 85.12 88 ALA A O 1
ATOM 655 N N . LYS A 1 89 ? 16.359 33.438 18.922 1 84.25 89 LYS A N 1
ATOM 656 C CA . LYS A 1 89 ? 17.031 34.625 18.453 1 84.25 89 LYS A CA 1
ATOM 657 C C . LYS A 1 89 ? 17.797 34.344 17.156 1 84.25 89 LYS A C 1
ATOM 659 O O . LYS A 1 89 ? 17.891 35.219 16.281 1 84.25 89 LYS A O 1
ATOM 664 N N . ASP A 1 90 ? 18.203 33.125 17.031 1 91.81 90 ASP A N 1
ATOM 665 C CA . ASP A 1 90 ? 18.938 32.719 15.844 1 91.81 90 ASP A CA 1
ATOM 666 C C . ASP A 1 90 ? 18 32.469 14.672 1 91.81 90 ASP A C 1
ATOM 668 O O . ASP A 1 90 ? 16.969 31.797 14.82 1 91.81 90 ASP A O 1
ATOM 672 N N . GLY A 1 91 ? 18.234 33.031 13.453 1 93 91 GLY A N 1
ATOM 673 C CA . GLY A 1 91 ? 17.406 32.938 12.258 1 93 91 GLY A CA 1
ATOM 674 C C . GLY A 1 91 ? 17.094 31.5 11.875 1 93 91 GLY A C 1
ATOM 675 O O . GLY A 1 91 ? 15.93 31.109 11.797 1 93 91 GLY A O 1
ATOM 676 N N . PRO A 1 92 ? 18.172 30.75 11.68 1 94.19 92 PRO A N 1
ATOM 677 C CA . PRO A 1 92 ? 17.969 29.359 11.281 1 94.19 92 PRO A CA 1
ATOM 678 C C . PRO A 1 92 ? 17.109 28.578 12.281 1 94.19 92 PRO A C 1
ATOM 680 O O . PRO A 1 92 ? 16.203 27.844 11.875 1 94.19 92 PRO A O 1
ATOM 683 N N . ALA A 1 93 ? 17.312 28.766 13.484 1 94.81 93 ALA A N 1
ATOM 684 C CA . ALA A 1 93 ? 16.531 28.078 14.5 1 94.81 93 ALA A CA 1
ATOM 685 C C . ALA A 1 93 ? 15.07 28.531 14.484 1 94.81 93 ALA A C 1
ATOM 687 O O . ALA A 1 93 ? 14.156 27.719 14.633 1 94.81 93 ALA A O 1
ATOM 688 N N . PHE A 1 94 ? 14.93 29.844 14.359 1 96.44 94 PHE A N 1
ATOM 689 C CA . PHE A 1 94 ? 13.578 30.391 14.344 1 96.44 94 PHE A CA 1
ATOM 690 C C . PHE A 1 94 ? 12.773 29.828 13.172 1 96.44 94 PHE A C 1
ATOM 692 O O . PHE A 1 94 ? 11.586 29.531 13.312 1 96.44 94 PHE A O 1
ATOM 699 N N . THR A 1 95 ? 13.359 29.641 12.008 1 95.38 95 THR A N 1
ATOM 700 C CA . THR A 1 95 ? 12.648 29.125 10.836 1 95.38 95 THR A CA 1
ATOM 701 C C . THR A 1 95 ? 12.156 27.703 11.086 1 95.38 95 THR A C 1
ATOM 703 O O . THR A 1 95 ? 11.102 27.312 10.586 1 95.38 95 THR A O 1
ATOM 706 N N . SER A 1 96 ? 12.914 26.953 11.852 1 95.75 96 SER A N 1
ATOM 707 C CA . SER A 1 96 ? 12.492 25.594 12.188 1 95.75 96 SER A CA 1
ATOM 708 C C . SER A 1 96 ? 11.32 25.609 13.156 1 95.75 96 SER A C 1
ATOM 710 O O . SER A 1 96 ? 10.383 24.812 13.023 1 95.75 96 SER A O 1
ATOM 712 N N . VAL A 1 97 ? 11.352 26.5 14.102 1 96.31 97 VAL A N 1
ATOM 713 C CA . VAL A 1 97 ? 10.227 26.656 15.023 1 96.31 97 VAL A CA 1
ATOM 714 C C . VAL A 1 97 ? 8.984 27.094 14.242 1 96.31 97 VAL A C 1
ATOM 716 O O . VAL A 1 97 ? 7.891 26.562 14.461 1 96.31 97 VAL A O 1
ATOM 719 N N . PHE A 1 98 ? 9.188 28.047 13.406 1 97.38 98 PHE A N 1
ATOM 720 C CA . PHE A 1 98 ? 8.094 28.578 12.594 1 97.38 98 PHE A CA 1
ATOM 721 C C . PHE A 1 98 ? 7.461 27.469 11.758 1 97.38 98 PHE A C 1
ATOM 723 O O . PHE A 1 98 ? 6.246 27.266 11.812 1 97.38 98 PHE A O 1
ATOM 730 N N . GLN A 1 99 ? 8.273 26.688 11.016 1 96.62 99 GLN A N 1
ATOM 731 C CA . GLN A 1 99 ? 7.762 25.578 10.219 1 96.62 99 GLN A CA 1
ATOM 732 C C . GLN A 1 99 ? 7.078 24.531 11.086 1 96.62 99 GLN A C 1
ATOM 734 O O . GLN A 1 99 ? 6.035 24 10.719 1 96.62 99 GLN A O 1
ATOM 739 N N . GLY A 1 100 ? 7.664 24.328 12.219 1 97.38 100 GLY A N 1
ATOM 740 C CA . GLY A 1 100 ? 7.129 23.344 13.148 1 97.38 100 GLY A CA 1
ATOM 741 C C . GLY A 1 100 ? 5.75 23.688 13.664 1 97.38 100 GLY A C 1
ATOM 742 O O . GLY A 1 100 ? 5.02 22.828 14.141 1 97.38 100 GLY A O 1
ATOM 743 N N . THR A 1 101 ? 5.422 24.922 13.523 1 97.69 101 THR A N 1
ATOM 744 C CA . THR A 1 101 ? 4.133 25.375 14.039 1 97.69 101 THR A CA 1
ATOM 745 C C . THR A 1 101 ? 3.09 25.406 12.93 1 97.69 101 THR A C 1
ATOM 747 O O . THR A 1 101 ? 1.898 25.219 13.18 1 97.69 101 THR A O 1
ATOM 750 N N . VAL A 1 102 ? 3.537 25.562 11.68 1 97.5 102 VAL A N 1
ATOM 751 C CA . VAL A 1 102 ? 2.537 25.859 10.664 1 97.5 102 VAL A CA 1
ATOM 752 C C . VAL A 1 102 ? 2.377 24.672 9.719 1 97.5 102 VAL A C 1
ATOM 754 O O . VAL A 1 102 ? 1.295 24.438 9.172 1 97.5 102 VAL A O 1
ATOM 757 N N . ARG A 1 103 ? 3.365 23.906 9.508 1 95.62 103 ARG A N 1
ATOM 758 C CA . ARG A 1 103 ? 3.322 22.859 8.484 1 95.62 103 ARG A CA 1
ATOM 759 C C . ARG A 1 103 ? 2.576 21.641 8.992 1 95.62 103 ARG A C 1
ATOM 761 O O . ARG A 1 103 ? 2.566 21.359 10.195 1 95.62 103 ARG A O 1
ATOM 768 N N . VAL A 1 104 ? 2.016 20.969 8.078 1 97.06 104 VAL A N 1
ATOM 769 C CA . VAL A 1 104 ? 1.155 19.844 8.43 1 97.06 104 VAL A CA 1
ATOM 770 C C . VAL A 1 104 ? 1.649 18.578 7.73 1 97.06 104 VAL A C 1
ATOM 772 O O . VAL A 1 104 ? 2.08 18.625 6.574 1 97.06 104 VAL A O 1
ATOM 775 N N . ASN A 1 105 ? 1.656 17.484 8.453 1 96.38 105 ASN A N 1
ATOM 776 C CA . ASN A 1 105 ? 1.949 16.172 7.867 1 96.38 105 ASN A CA 1
ATOM 777 C C . ASN A 1 105 ? 0.712 15.562 7.215 1 96.38 105 ASN A C 1
ATOM 779 O O . ASN A 1 105 ? -0.09 14.914 7.887 1 96.38 105 ASN A O 1
ATOM 783 N N . SER A 1 106 ? 0.69 15.641 5.941 1 93.5 106 SER A N 1
ATOM 784 C CA . SER A 1 106 ? -0.485 15.203 5.191 1 93.5 106 SER A CA 1
ATOM 785 C C . SER A 1 106 ? -0.668 13.695 5.277 1 93.5 106 SER A C 1
ATOM 787 O O . SER A 1 106 ? -1.795 13.195 5.23 1 93.5 106 SER A O 1
ATOM 789 N N . PHE A 1 107 ? 0.401 12.922 5.488 1 93.38 107 PHE A N 1
ATOM 790 C CA . PHE A 1 107 ? 0.299 11.477 5.617 1 93.38 107 PHE A CA 1
ATOM 791 C C . PHE A 1 107 ? -0.528 11.094 6.844 1 93.38 107 PHE A C 1
ATOM 793 O O . PHE A 1 107 ? -1.445 10.273 6.75 1 93.38 107 PHE A O 1
ATOM 800 N N . ILE A 1 108 ? -0.278 11.766 7.867 1 95.88 108 ILE A N 1
ATOM 801 C CA . ILE A 1 108 ? -0.987 11.484 9.109 1 95.88 108 ILE A CA 1
ATOM 802 C C . ILE A 1 108 ? -2.416 12.016 9.023 1 95.88 108 ILE A C 1
ATOM 804 O O . ILE A 1 108 ? -3.361 11.352 9.453 1 95.88 108 ILE A O 1
ATOM 808 N N . ALA A 1 109 ? -2.523 13.148 8.453 1 97.06 109 ALA A N 1
ATOM 809 C CA . ALA A 1 109 ? -3.84 13.766 8.328 1 97.06 109 ALA A CA 1
ATOM 810 C C . ALA A 1 109 ? -4.805 12.859 7.57 1 97.06 109 ALA A C 1
ATOM 812 O O . ALA A 1 109 ? -5.91 12.586 8.039 1 97.06 109 ALA A O 1
ATOM 813 N N . LEU A 1 110 ? -4.355 12.398 6.473 1 95.56 110 LEU A N 1
ATOM 814 C CA . LEU A 1 110 ? -5.215 11.57 5.633 1 95.56 110 LEU A CA 1
ATOM 815 C C . LEU A 1 110 ? -5.512 10.242 6.312 1 95.56 110 LEU A C 1
ATOM 817 O O . LEU A 1 110 ? -6.621 9.719 6.199 1 95.56 110 LEU A O 1
ATOM 821 N N . ALA A 1 111 ? -4.562 9.711 6.988 1 95.12 111 ALA A N 1
ATOM 822 C CA . ALA A 1 111 ? -4.766 8.461 7.715 1 95.12 111 ALA A CA 1
ATOM 823 C C . ALA A 1 111 ? -5.793 8.641 8.828 1 95.12 111 ALA A C 1
ATOM 825 O O . ALA A 1 111 ? -6.645 7.77 9.031 1 95.12 111 ALA A O 1
ATOM 826 N N . VAL A 1 112 ? -5.715 9.711 9.508 1 96.12 112 VAL A N 1
ATOM 827 C CA . VAL A 1 112 ? -6.648 10 10.594 1 96.12 112 VAL A CA 1
ATOM 828 C C . VAL A 1 112 ? -8.062 10.148 10.031 1 96.12 112 VAL A C 1
ATOM 830 O O . VAL A 1 112 ? -9.016 9.594 10.578 1 96.12 112 VAL A O 1
ATOM 833 N N . GLY A 1 113 ? -8.195 10.875 8.969 1 96.25 113 GLY A N 1
ATOM 834 C CA . GLY A 1 113 ? -9.484 11.016 8.328 1 96.25 113 GLY A CA 1
ATOM 835 C C . GLY A 1 113 ? -10.094 9.688 7.914 1 96.25 113 GLY A C 1
ATOM 836 O O . GLY A 1 113 ? -11.273 9.43 8.164 1 96.25 113 GLY A O 1
ATOM 837 N N . ALA A 1 114 ? -9.258 8.906 7.301 1 93.94 114 ALA A N 1
ATOM 838 C CA . ALA A 1 114 ? -9.719 7.594 6.852 1 93.94 114 ALA A CA 1
ATOM 839 C C . ALA A 1 114 ? -10.125 6.719 8.031 1 93.94 114 ALA A C 1
ATOM 841 O O . ALA A 1 114 ? -11.117 5.988 7.957 1 93.94 114 ALA A O 1
ATOM 842 N N . ALA A 1 115 ? -9.367 6.793 9.078 1 92.5 115 ALA A N 1
ATOM 843 C CA . ALA A 1 115 ? -9.633 5.98 10.266 1 92.5 115 ALA A CA 1
ATOM 844 C C . ALA A 1 115 ? -10.945 6.379 10.922 1 92.5 115 ALA A C 1
ATOM 846 O O . ALA A 1 115 ? -11.656 5.531 11.469 1 92.5 115 ALA A O 1
ATOM 847 N N . LEU A 1 116 ? -11.328 7.609 10.844 1 93.12 116 LEU A N 1
ATOM 848 C CA . LEU A 1 116 ? -12.484 8.117 11.57 1 93.12 116 LEU A CA 1
ATOM 849 C C . LEU A 1 116 ? -13.758 7.953 10.75 1 93.12 116 LEU A C 1
ATOM 851 O O . LEU A 1 116 ? -14.781 7.5 11.266 1 93.12 116 LEU A O 1
ATOM 855 N N . TYR A 1 117 ? -13.664 8.328 9.438 1 93.5 117 TYR A N 1
ATOM 856 C CA . TYR A 1 117 ? -14.906 8.43 8.68 1 93.5 117 TYR A CA 1
ATOM 857 C C . TYR A 1 117 ? -14.742 7.848 7.277 1 93.5 117 TYR A C 1
ATOM 859 O O . TYR A 1 117 ? -15.477 8.203 6.359 1 93.5 117 TYR A O 1
ATOM 867 N N . GLY A 1 118 ? -13.742 7.082 7.098 1 92 118 GLY A N 1
ATOM 868 C CA . GLY A 1 118 ? -13.562 6.434 5.809 1 92 118 GLY A CA 1
ATOM 869 C C . GLY A 1 118 ? -13.352 7.414 4.672 1 92 118 GLY A C 1
ATOM 870 O O . GLY A 1 118 ? -12.539 8.336 4.781 1 92 118 GLY A O 1
ATOM 871 N N . THR A 1 119 ? -14.078 7.18 3.625 1 91.31 119 THR A N 1
ATOM 872 C CA . THR A 1 119 ? -13.93 7.988 2.42 1 91.31 119 THR A CA 1
ATOM 873 C C . THR A 1 119 ? -14.359 9.43 2.682 1 91.31 119 THR A C 1
ATOM 875 O O . THR A 1 119 ? -13.734 10.367 2.18 1 91.31 119 THR A O 1
ATOM 878 N N . GLU A 1 120 ? -15.375 9.562 3.469 1 93.31 120 GLU A N 1
ATOM 879 C CA . GLU A 1 120 ? -15.836 10.906 3.805 1 93.31 120 GLU A CA 1
ATOM 880 C C . GLU A 1 120 ? -14.773 11.672 4.586 1 93.31 120 GLU A C 1
ATOM 882 O O . GLU A 1 120 ? -14.539 12.852 4.316 1 93.31 120 GLU A O 1
ATOM 887 N N . GLY A 1 121 ? -14.125 10.977 5.527 1 95.31 121 GLY A N 1
ATOM 888 C CA . GLY A 1 121 ? -13.07 11.609 6.305 1 95.31 121 GLY A CA 1
ATOM 889 C C . GLY A 1 121 ? -11.875 12.031 5.469 1 95.31 121 GLY A C 1
ATOM 890 O O . GLY A 1 121 ? -11.336 13.117 5.652 1 95.31 121 GLY A O 1
ATOM 891 N N . THR A 1 122 ? -11.516 11.18 4.551 1 95.31 122 THR A N 1
ATOM 892 C CA . THR A 1 122 ? -10.406 11.484 3.66 1 95.31 122 THR A CA 1
ATOM 893 C C . THR A 1 122 ? -10.727 12.68 2.773 1 95.31 122 THR A C 1
ATOM 895 O O . THR A 1 122 ? -9.875 13.547 2.549 1 95.31 122 THR A O 1
ATOM 898 N N . ALA A 1 123 ? -11.914 12.719 2.332 1 94.19 123 ALA A N 1
ATOM 899 C CA . ALA A 1 123 ? -12.344 13.836 1.492 1 94.19 123 ALA A CA 1
ATOM 900 C C . ALA A 1 123 ? -12.344 15.141 2.275 1 94.19 123 ALA A C 1
ATOM 902 O O . ALA A 1 123 ? -11.977 16.188 1.74 1 94.19 123 ALA A O 1
ATOM 903 N N . LEU A 1 124 ? -12.773 15.086 3.445 1 94.25 124 LEU A N 1
ATOM 904 C CA . LEU A 1 124 ? -12.789 16.281 4.277 1 94.25 124 LEU A CA 1
ATOM 905 C C . LEU A 1 124 ? -11.367 16.75 4.578 1 94.25 124 LEU A C 1
ATOM 907 O O . LEU A 1 124 ? -11.102 17.953 4.605 1 94.25 124 LEU A O 1
ATOM 911 N N . MET A 1 125 ? -10.484 15.797 4.789 1 96.69 125 MET A N 1
ATOM 912 C CA . MET A 1 125 ? -9.078 16.156 5 1 96.69 125 MET A CA 1
ATOM 913 C C . MET A 1 125 ? -8.492 16.797 3.746 1 96.69 125 MET A C 1
ATOM 915 O O . MET A 1 125 ? -7.605 17.656 3.836 1 96.69 125 MET A O 1
ATOM 919 N N . ALA A 1 126 ? -9.016 16.406 2.646 1 94.31 126 ALA A N 1
ATOM 920 C CA . ALA A 1 126 ? -8.562 16.984 1.379 1 94.31 126 ALA A CA 1
ATOM 921 C C . ALA A 1 126 ? -8.844 18.484 1.322 1 94.31 126 ALA A C 1
ATOM 923 O O . ALA A 1 126 ? -8.109 19.234 0.684 1 94.31 126 ALA A O 1
ATOM 924 N N . LEU A 1 127 ? -9.844 18.906 1.978 1 92.06 127 LEU A N 1
ATOM 925 C CA . LEU A 1 127 ? -10.078 20.344 2.1 1 92.06 127 LEU A CA 1
ATOM 926 C C . LEU A 1 127 ? -8.914 21.031 2.809 1 92.06 127 LEU A C 1
ATOM 928 O O . LEU A 1 127 ? -8.539 22.156 2.449 1 92.06 127 LEU A O 1
ATOM 932 N N . GLY A 1 128 ? -8.461 20.359 3.816 1 94.88 128 GLY A N 1
ATOM 933 C CA . GLY A 1 128 ? -7.273 20.875 4.48 1 94.88 128 GLY A CA 1
ATOM 934 C C . GLY A 1 128 ? -6.074 20.984 3.557 1 94.88 128 GLY A C 1
ATOM 935 O O . GLY A 1 128 ? -5.359 21.984 3.582 1 94.88 128 GLY A O 1
ATOM 936 N N . VAL A 1 129 ? -5.902 19.984 2.785 1 94.19 129 VAL A N 1
ATOM 937 C CA . VAL A 1 129 ? -4.805 20 1.822 1 94.19 129 VAL A CA 1
ATOM 938 C C . VAL A 1 129 ? -4.953 21.203 0.889 1 94.19 129 VAL A C 1
ATOM 940 O O . VAL A 1 129 ? -3.992 21.938 0.662 1 94.19 129 VAL A O 1
ATOM 943 N N . LEU A 1 130 ? -6.102 21.406 0.454 1 91.69 130 LEU A N 1
ATOM 944 C CA . LEU A 1 130 ? -6.387 22.453 -0.52 1 91.69 130 LEU A CA 1
ATOM 945 C C . LEU A 1 130 ? -6.109 23.828 0.069 1 91.69 130 LEU A C 1
ATOM 947 O O . LEU A 1 130 ? -5.5 24.672 -0.585 1 91.69 130 LEU A O 1
ATOM 951 N N . TRP A 1 131 ? -6.512 24.078 1.298 1 94.62 131 TRP A N 1
ATOM 952 C CA . TRP A 1 131 ? -6.469 25.406 1.888 1 94.62 131 TRP A CA 1
ATOM 953 C C . TRP A 1 131 ? -5.145 25.641 2.602 1 94.62 131 TRP A C 1
ATOM 955 O O . TRP A 1 131 ? -4.629 26.766 2.613 1 94.62 131 TRP A O 1
ATOM 965 N N . VAL A 1 132 ? -4.598 24.609 3.135 1 96.25 132 VAL A N 1
ATOM 966 C CA . VAL A 1 132 ? -3.518 24.812 4.094 1 96.25 132 VAL A CA 1
ATOM 967 C C . VAL A 1 132 ? -2.172 24.562 3.418 1 96.25 132 VAL A C 1
ATOM 969 O O . VAL A 1 132 ? -1.218 25.312 3.625 1 96.25 132 VAL A O 1
ATOM 972 N N . VAL A 1 133 ? -2.039 23.594 2.582 1 93.19 133 VAL A N 1
ATOM 973 C CA . VAL A 1 133 ? -0.753 23.141 2.051 1 93.19 133 VAL A CA 1
ATOM 974 C C . VAL A 1 133 ? -0.119 24.266 1.233 1 93.19 133 VAL A C 1
ATOM 976 O O . VAL A 1 133 ? 1.041 24.625 1.453 1 93.19 133 VAL A O 1
ATOM 979 N N . PRO A 1 134 ? -0.858 24.891 0.308 1 90.5 134 PRO A N 1
ATOM 980 C CA . PRO A 1 134 ? -0.233 26 -0.414 1 90.5 134 PRO A CA 1
ATOM 981 C C . PRO A 1 134 ? 0.176 27.141 0.509 1 90.5 134 PRO A C 1
ATOM 983 O O . PRO A 1 134 ? 1.248 27.734 0.335 1 90.5 134 PRO A O 1
ATOM 986 N N . LEU A 1 135 ? -0.653 27.438 1.437 1 93.56 135 LEU A N 1
ATOM 987 C CA . LEU A 1 135 ? -0.423 28.547 2.363 1 93.56 135 LEU A CA 1
ATOM 988 C C . LEU A 1 135 ? 0.837 28.312 3.188 1 93.56 135 LEU A C 1
ATOM 990 O O . LEU A 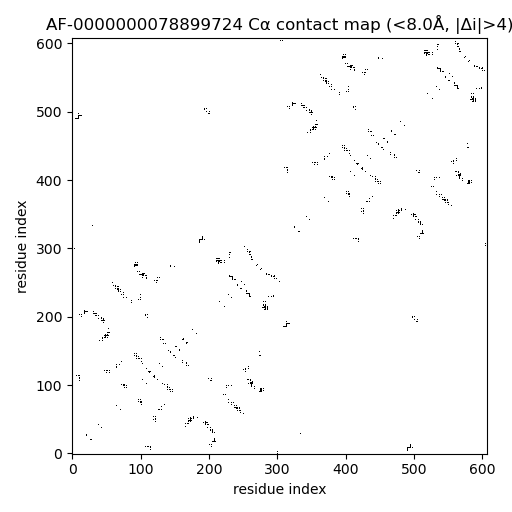1 135 ? 1.696 29.188 3.283 1 93.56 135 LEU A O 1
ATOM 994 N N . VAL A 1 136 ? 0.983 27.141 3.705 1 94.75 136 VAL A N 1
ATOM 995 C CA . VAL A 1 136 ? 2.105 26.859 4.598 1 94.75 136 VAL A CA 1
ATOM 996 C C . VAL A 1 136 ? 3.396 26.766 3.787 1 94.75 136 VAL A C 1
ATOM 998 O O . VAL A 1 136 ? 4.477 27.109 4.285 1 94.75 136 VAL A O 1
ATOM 1001 N N . ASN A 1 137 ? 3.322 26.281 2.602 1 90 137 ASN A N 1
ATOM 1002 C CA . ASN A 1 137 ? 4.5 26.25 1.745 1 90 137 ASN A CA 1
ATOM 1003 C C . ASN A 1 137 ? 5.031 27.656 1.471 1 90 137 ASN A C 1
ATOM 1005 O O . ASN A 1 137 ? 6.234 27.906 1.597 1 90 137 ASN A O 1
ATOM 1009 N N . VAL A 1 138 ? 4.141 28.516 1.162 1 90.12 138 VAL A N 1
ATOM 1010 C CA . VAL A 1 138 ? 4.52 29.906 0.888 1 90.12 138 VAL A CA 1
ATOM 1011 C C . VAL A 1 138 ? 5.078 30.547 2.154 1 90.12 138 VAL A C 1
ATOM 1013 O O . VAL A 1 138 ? 6.152 31.156 2.129 1 90.12 138 VAL A O 1
ATOM 1016 N N . LEU A 1 139 ? 4.418 30.391 3.225 1 93.56 139 LEU A N 1
ATOM 1017 C CA . LEU A 1 139 ? 4.836 31 4.48 1 93.56 139 LEU A CA 1
ATOM 1018 C C . LEU A 1 139 ? 6.195 30.469 4.922 1 93.56 139 LEU A C 1
ATOM 1020 O O . LEU A 1 139 ? 7.027 31.219 5.434 1 93.56 139 LEU A O 1
ATOM 1024 N N . SER A 1 140 ? 6.383 29.188 4.746 1 93 140 SER A N 1
ATOM 1025 C CA . SER A 1 140 ? 7.637 28.562 5.168 1 93 140 SER A CA 1
ATOM 1026 C C . SER A 1 140 ? 8.812 29.078 4.336 1 93 140 SER A C 1
ATOM 1028 O O . SER A 1 140 ? 9.875 29.391 4.879 1 93 140 SER A O 1
ATOM 1030 N N . VAL A 1 141 ? 8.656 29.203 3.064 1 88.56 141 VAL A N 1
ATOM 1031 C CA . VAL A 1 141 ? 9.719 29.672 2.178 1 88.56 141 VAL A CA 1
ATOM 1032 C C . VAL A 1 141 ? 10.031 31.125 2.479 1 88.56 141 VAL A C 1
ATOM 1034 O O . VAL A 1 141 ? 11.195 31.531 2.52 1 88.56 141 VAL A O 1
ATOM 1037 N N . LEU A 1 142 ? 8.961 31.875 2.695 1 90.12 142 LEU A N 1
ATOM 1038 C CA . LEU A 1 142 ? 9.148 33.281 3.014 1 90.12 142 LEU A CA 1
ATOM 1039 C C . LEU A 1 142 ? 9.891 33.438 4.34 1 90.12 142 LEU A C 1
ATOM 1041 O O . LEU A 1 142 ? 10.758 34.312 4.469 1 90.12 142 LEU A O 1
ATOM 1045 N N . ALA A 1 143 ? 9.508 32.656 5.289 1 93.12 143 ALA A N 1
ATOM 1046 C CA . ALA A 1 143 ? 10.18 32.719 6.586 1 93.12 143 ALA A CA 1
ATOM 1047 C C . ALA A 1 143 ? 11.656 32.344 6.453 1 93.12 143 ALA A C 1
ATOM 1049 O O . ALA A 1 143 ? 12.516 33.031 7.027 1 93.12 143 ALA A O 1
ATOM 1050 N N . LEU A 1 144 ? 11.953 31.328 5.73 1 91.31 144 LEU A N 1
ATOM 1051 C CA . LEU A 1 144 ? 13.336 30.922 5.543 1 91.31 144 LEU A CA 1
ATOM 1052 C C . LEU A 1 144 ? 14.125 31.984 4.793 1 91.31 144 LEU A C 1
ATOM 1054 O O . LEU A 1 144 ? 15.266 32.281 5.16 1 91.31 144 LEU A O 1
ATOM 1058 N N . ALA A 1 145 ? 13.539 32.5 3.824 1 88.69 145 ALA A N 1
ATOM 1059 C CA . ALA A 1 145 ? 14.203 33.562 3.062 1 88.69 145 ALA A CA 1
ATOM 1060 C C . ALA A 1 145 ? 14.516 34.75 3.945 1 88.69 145 ALA A C 1
ATOM 1062 O O . ALA A 1 145 ? 15.602 35.344 3.859 1 88.69 145 ALA A O 1
ATOM 1063 N N . ARG A 1 146 ? 13.609 35.094 4.719 1 90.56 146 ARG A N 1
ATOM 1064 C CA . ARG A 1 146 ? 13.727 36.281 5.531 1 90.56 146 ARG A CA 1
ATOM 1065 C C . ARG A 1 146 ? 14.766 36.094 6.637 1 90.56 146 ARG A C 1
ATOM 1067 O O . ARG A 1 146 ? 15.555 37.031 6.914 1 90.56 146 ARG A O 1
ATOM 1074 N N . TRP A 1 147 ? 14.805 34.969 7.211 1 93.62 147 TRP A N 1
ATOM 1075 C CA . TRP A 1 147 ? 15.555 34.875 8.453 1 93.62 147 TRP A CA 1
ATOM 1076 C C . TRP A 1 147 ? 16.844 34.094 8.258 1 93.62 147 TRP A C 1
ATOM 1078 O O . TRP A 1 147 ? 17.688 34.031 9.148 1 93.62 147 TRP A O 1
ATOM 1088 N N . THR A 1 148 ? 17.047 33.469 7.137 1 90.06 148 THR A N 1
ATOM 1089 C CA . THR A 1 148 ? 18.297 32.812 6.84 1 90.06 148 THR A CA 1
ATOM 1090 C C . THR A 1 148 ? 19.047 33.531 5.719 1 90.06 148 THR A C 1
ATOM 1092 O O . THR A 1 148 ? 20.234 33.281 5.496 1 90.06 148 THR A O 1
ATOM 1095 N N . GLY A 1 149 ? 18.344 34.344 5.047 1 83.94 149 GLY A N 1
ATOM 1096 C CA . GLY A 1 149 ? 18.938 35.031 3.916 1 83.94 149 GLY A CA 1
ATOM 1097 C C . GLY A 1 149 ? 19 34.188 2.66 1 83.94 149 GLY A C 1
ATOM 1098 O O . GLY A 1 149 ? 19.672 34.531 1.691 1 83.94 149 GLY A O 1
ATOM 1099 N N . ALA A 1 150 ? 18.391 33.094 2.791 1 78.81 150 ALA A N 1
ATOM 1100 C CA . ALA A 1 150 ? 18.375 32.188 1.627 1 78.81 150 ALA A CA 1
ATOM 1101 C C . ALA A 1 150 ? 17.656 32.844 0.447 1 78.81 150 ALA A C 1
ATOM 1103 O O . ALA A 1 150 ? 16.719 33.625 0.634 1 78.81 150 ALA A O 1
ATOM 1104 N N . ALA A 1 151 ? 18.234 32.656 -0.756 1 72.12 151 ALA A N 1
ATOM 1105 C CA . ALA A 1 151 ? 17.625 33.188 -1.983 1 72.12 151 ALA A CA 1
ATOM 1106 C C . ALA A 1 151 ? 16.312 32.469 -2.277 1 72.12 151 ALA A C 1
ATOM 1108 O O . ALA A 1 151 ? 16.188 31.25 -2.066 1 72.12 151 ALA A O 1
ATOM 1109 N N . THR A 1 152 ? 15.242 33.312 -2.43 1 71.06 152 THR A N 1
ATOM 1110 C CA . THR A 1 152 ? 13.992 32.719 -2.896 1 71.06 152 THR A CA 1
ATOM 1111 C C . THR A 1 152 ? 13.852 32.875 -4.41 1 71.06 152 THR A C 1
ATOM 1113 O O . THR A 1 152 ? 14.461 33.75 -5.008 1 71.06 152 THR A O 1
ATOM 1116 N N . GLY A 1 153 ? 13.883 31.859 -5.289 1 66.75 153 GLY A N 1
ATOM 1117 C CA . GLY A 1 153 ? 13.695 32.031 -6.723 1 66.75 153 GLY A CA 1
ATOM 1118 C C . GLY A 1 153 ? 12.602 33.031 -7.07 1 66.75 153 GLY A C 1
ATOM 1119 O O . GLY A 1 153 ? 12.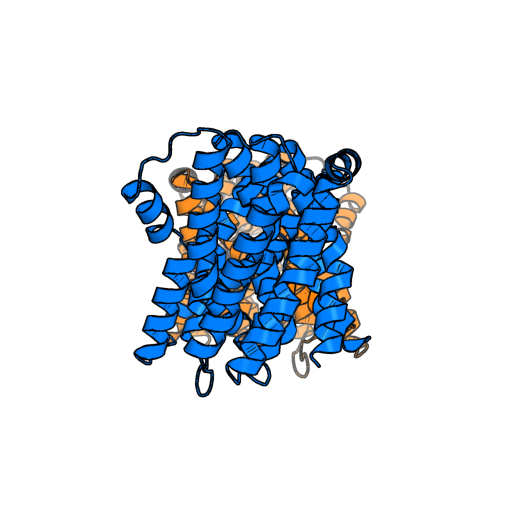195 33.125 -8.227 1 66.75 153 GLY A O 1
ATOM 1120 N N . GLY A 1 154 ? 12.25 33.938 -6.16 1 64.94 154 GLY A N 1
ATOM 1121 C CA . GLY A 1 154 ? 11.219 34.938 -6.387 1 64.94 154 GLY A CA 1
ATOM 1122 C C . GLY A 1 154 ? 9.82 34.344 -6.414 1 64.94 154 GLY A C 1
ATOM 1123 O O . GLY A 1 154 ? 9.617 33.188 -6.059 1 64.94 154 GLY A O 1
ATOM 1124 N N . TRP A 1 155 ? 8.75 35.156 -6.695 1 68.69 155 TRP A N 1
ATOM 1125 C CA . TRP A 1 155 ? 7.336 34.812 -6.703 1 68.69 155 TRP A CA 1
ATOM 1126 C C . TRP A 1 155 ? 7.051 33.719 -7.723 1 68.69 155 TRP A C 1
ATOM 1128 O O . TRP A 1 155 ? 6.289 32.781 -7.449 1 68.69 155 TRP A O 1
ATOM 1138 N N . PRO A 1 156 ? 7.738 33.812 -8.781 1 67.12 156 PRO A N 1
ATOM 1139 C CA . PRO A 1 156 ? 7.441 32.75 -9.758 1 67.12 156 PRO A CA 1
ATOM 1140 C C . PRO A 1 156 ? 7.848 31.375 -9.273 1 67.12 156 PRO A C 1
ATOM 1142 O O . PRO A 1 156 ? 7.145 30.391 -9.531 1 67.12 156 PRO A O 1
ATOM 1145 N N . ALA A 1 157 ? 8.93 31.406 -8.57 1 68.94 157 ALA A N 1
ATOM 1146 C CA . ALA A 1 157 ? 9.414 30.125 -8.07 1 68.94 157 ALA A CA 1
ATOM 1147 C C . ALA A 1 157 ? 8.477 29.562 -7.012 1 68.94 157 ALA A C 1
ATOM 1149 O O . ALA A 1 157 ? 8.227 28.359 -6.977 1 68.94 157 ALA A O 1
ATOM 1150 N N . THR A 1 158 ? 8.016 30.422 -6.219 1 66.25 158 THR A N 1
ATOM 1151 C CA . THR A 1 158 ? 7.07 30.016 -5.184 1 66.25 158 THR A CA 1
ATOM 1152 C C . THR A 1 158 ? 5.766 29.531 -5.809 1 66.25 158 THR A C 1
ATOM 1154 O O . THR A 1 158 ? 5.203 28.531 -5.375 1 66.25 158 THR A O 1
ATOM 1157 N N . LEU A 1 159 ? 5.359 30.188 -6.785 1 69.56 159 LEU A N 1
ATOM 1158 C CA . LEU A 1 159 ? 4.137 29.812 -7.48 1 69.56 159 LEU A CA 1
ATOM 1159 C C . LEU A 1 159 ? 4.309 28.469 -8.188 1 69.56 159 LEU A C 1
ATOM 1161 O O . LEU A 1 159 ? 3.375 27.672 -8.25 1 69.56 159 LEU A O 1
ATOM 1165 N N . ARG A 1 160 ? 5.363 28.297 -8.688 1 68.12 160 ARG A N 1
ATOM 1166 C CA . ARG A 1 160 ? 5.641 27.031 -9.359 1 68.12 160 ARG A CA 1
ATOM 1167 C C . ARG A 1 160 ? 5.602 25.875 -8.375 1 68.12 160 ARG A C 1
ATOM 1169 O O . ARG A 1 160 ? 5.09 24.797 -8.695 1 68.12 160 ARG A O 1
ATOM 1176 N N . LEU A 1 161 ? 6.102 26.219 -7.219 1 65.44 161 LEU A N 1
ATOM 1177 C CA . LEU A 1 161 ? 6.074 25.188 -6.184 1 65.44 161 LEU A CA 1
ATOM 1178 C C . LEU A 1 161 ? 4.637 24.828 -5.824 1 65.44 161 LEU A C 1
ATOM 1180 O O . LEU A 1 161 ? 4.332 23.656 -5.605 1 65.44 161 LEU A O 1
ATOM 1184 N N . LEU A 1 162 ? 3.885 25.812 -5.805 1 66.81 162 LEU A N 1
ATOM 1185 C CA . LEU A 1 162 ? 2.471 25.625 -5.5 1 66.81 162 LEU A CA 1
ATOM 1186 C C . LEU A 1 162 ? 1.776 24.859 -6.621 1 66.81 162 LEU A C 1
ATOM 1188 O O . LEU A 1 162 ? 1.025 23.906 -6.363 1 66.81 162 LEU A O 1
ATOM 1192 N N . ALA A 1 163 ? 2.068 25.25 -7.777 1 71.81 163 ALA A N 1
ATOM 1193 C CA . ALA A 1 163 ? 1.36 24.734 -8.945 1 71.81 163 ALA A CA 1
ATOM 1194 C C . ALA A 1 163 ? 1.789 23.297 -9.242 1 71.81 163 ALA A C 1
ATOM 1196 O O . ALA A 1 163 ? 1.058 22.547 -9.898 1 71.81 163 ALA A O 1
ATOM 1197 N N . THR A 1 164 ? 2.768 22.984 -8.672 1 80.38 164 THR A N 1
ATOM 1198 C CA . THR A 1 164 ? 3.266 21.672 -9.047 1 80.38 164 THR A CA 1
ATOM 1199 C C . THR A 1 164 ? 3.129 20.688 -7.887 1 80.38 164 THR A C 1
ATOM 1201 O O . THR A 1 164 ? 3.588 19.547 -7.977 1 80.38 164 THR A O 1
ATOM 1204 N N . ASN A 1 165 ? 2.469 21.109 -6.844 1 86.62 165 ASN A N 1
ATOM 1205 C CA . ASN A 1 165 ? 2.24 20.188 -5.738 1 86.62 165 ASN A CA 1
ATOM 1206 C C . ASN A 1 165 ? 1.258 19.078 -6.121 1 86.62 165 ASN A C 1
ATOM 1208 O O . ASN A 1 165 ? 0.094 19.359 -6.418 1 86.62 165 ASN A O 1
ATOM 1212 N N . PRO A 1 166 ? 1.709 17.891 -6.133 1 91.5 166 PRO A N 1
ATOM 1213 C CA . PRO A 1 166 ? 0.846 16.828 -6.629 1 91.5 166 PRO A CA 1
ATOM 1214 C C . PRO A 1 166 ? -0.401 16.625 -5.773 1 91.5 166 PRO A C 1
ATOM 1216 O O . PRO A 1 166 ? -1.435 16.172 -6.273 1 91.5 166 PRO A O 1
ATOM 1219 N N . LEU A 1 167 ? -0.357 16.938 -4.555 1 92.38 167 LEU A N 1
ATOM 1220 C CA . LEU A 1 167 ? -1.509 16.766 -3.678 1 92.38 167 LEU A CA 1
ATOM 1221 C C . LEU A 1 167 ? -2.602 17.766 -4.008 1 92.38 167 LEU A C 1
ATOM 1223 O O . LEU A 1 167 ? -3.783 17.422 -4.051 1 92.38 167 LEU A O 1
ATOM 1227 N N . ILE A 1 168 ? -2.191 18.969 -4.242 1 91.75 168 ILE A N 1
ATOM 1228 C CA . ILE A 1 168 ? -3.141 20.031 -4.594 1 91.75 168 ILE A CA 1
ATOM 1229 C C . ILE A 1 168 ? -3.805 19.703 -5.93 1 91.75 168 ILE A C 1
ATOM 1231 O O . ILE A 1 168 ? -5.027 19.781 -6.059 1 91.75 168 ILE A O 1
ATOM 1235 N N . LEU A 1 169 ? -2.975 19.312 -6.871 1 93.5 169 LEU A N 1
ATOM 1236 C CA . LEU A 1 169 ? -3.492 18.938 -8.188 1 93.5 169 LEU A CA 1
ATOM 1237 C C . LEU A 1 169 ? -4.469 17.781 -8.086 1 93.5 169 LEU A C 1
ATOM 1239 O O . LEU A 1 169 ? -5.488 17.75 -8.781 1 93.5 169 LEU A O 1
ATOM 1243 N N . ALA A 1 170 ? -4.172 16.844 -7.238 1 95.5 170 ALA A N 1
ATOM 1244 C CA . ALA A 1 170 ? -5.031 15.68 -7.059 1 95.5 170 ALA A CA 1
ATOM 1245 C C . ALA A 1 170 ? -6.398 16.078 -6.52 1 95.5 170 ALA A C 1
ATOM 1247 O O . ALA A 1 170 ? -7.43 15.594 -6.988 1 95.5 170 ALA A O 1
ATOM 1248 N N . VAL A 1 171 ? -6.422 16.969 -5.547 1 93.56 171 VAL A N 1
ATOM 1249 C CA . VAL A 1 171 ? -7.68 17.438 -4.969 1 93.56 171 VAL A CA 1
ATOM 1250 C C . VAL A 1 171 ? -8.492 18.172 -6.031 1 93.56 171 VAL A C 1
ATOM 1252 O O . VAL A 1 171 ? -9.711 17.984 -6.121 1 93.56 171 VAL A O 1
ATOM 1255 N N . LEU A 1 172 ? -7.848 18.969 -6.824 1 94.38 172 LEU A N 1
ATOM 1256 C CA . LEU A 1 172 ? -8.531 19.703 -7.875 1 94.38 172 LEU A CA 1
ATOM 1257 C C . LEU A 1 172 ? -9.102 18.766 -8.93 1 94.38 172 LEU A C 1
ATOM 1259 O O . LEU A 1 172 ? -10.234 18.953 -9.391 1 94.38 172 LEU A O 1
ATOM 1263 N N . ILE A 1 173 ? -8.352 17.781 -9.312 1 95.56 173 ILE A N 1
ATOM 1264 C CA . ILE A 1 173 ? -8.82 16.812 -10.297 1 95.56 173 ILE A CA 1
ATOM 1265 C C . ILE A 1 173 ? -10.023 16.047 -9.742 1 95.56 173 ILE A C 1
ATOM 1267 O O . ILE A 1 173 ? -11.07 15.961 -10.391 1 95.56 173 ILE A O 1
ATOM 1271 N N . GLY A 1 174 ? -9.875 15.469 -8.547 1 95.38 174 GLY A N 1
ATOM 1272 C CA . GLY A 1 174 ? -10.977 14.758 -7.918 1 95.38 174 GLY A CA 1
ATOM 1273 C C . GLY A 1 174 ? -12.195 15.625 -7.691 1 95.38 174 GLY A C 1
ATOM 1274 O O . GLY A 1 174 ? -13.328 15.203 -7.949 1 95.38 174 GLY A O 1
ATOM 1275 N N . GLY A 1 175 ? -11.969 16.844 -7.199 1 93.44 175 GLY A N 1
ATOM 1276 C CA . GLY A 1 175 ? -13.055 17.797 -7.016 1 93.44 175 GLY A CA 1
ATOM 1277 C C . GLY A 1 175 ? -13.781 18.125 -8.305 1 93.44 175 GLY A C 1
ATOM 1278 O O . GLY A 1 175 ? -15 18.281 -8.312 1 93.44 175 GLY A O 1
ATOM 1279 N N . THR A 1 176 ? -13 18.328 -9.383 1 94.88 176 THR A N 1
ATOM 1280 C CA . THR A 1 176 ? -13.602 18.609 -10.68 1 94.88 176 THR A CA 1
ATOM 1281 C C . THR A 1 176 ? -14.445 17.438 -11.156 1 94.88 176 THR A C 1
ATOM 1283 O O . THR A 1 176 ? -15.555 17.625 -11.656 1 94.88 176 THR A O 1
ATOM 1286 N N . LEU A 1 177 ? -13.953 16.234 -10.992 1 94.62 177 LEU A N 1
ATOM 1287 C CA . LEU A 1 177 ? -14.719 15.047 -11.359 1 94.62 177 LEU A CA 1
ATOM 1288 C C . LEU A 1 177 ? -16 14.969 -10.555 1 94.62 177 LEU A C 1
ATOM 1290 O O . LEU A 1 177 ? -17.047 14.594 -11.094 1 94.62 177 LEU A O 1
ATOM 1294 N N . ASN A 1 178 ? -15.906 15.258 -9.312 1 93.44 178 ASN A N 1
ATOM 1295 C CA . ASN A 1 178 ? -17.078 15.281 -8.438 1 93.44 178 ASN A CA 1
ATOM 1296 C C . ASN A 1 178 ? -18.094 16.312 -8.891 1 93.44 178 ASN A C 1
ATOM 1298 O O . ASN A 1 178 ? -19.281 16.016 -9.008 1 93.44 178 ASN A O 1
ATOM 1302 N N . ALA A 1 179 ? -17.688 17.5 -9.219 1 91.81 179 ALA A N 1
ATOM 1303 C CA . ALA A 1 179 ? -18.547 18.625 -9.57 1 91.81 179 ALA A CA 1
ATOM 1304 C C . ALA A 1 179 ? -19.266 18.375 -10.898 1 91.81 179 ALA A C 1
ATOM 1306 O O . ALA A 1 179 ? -20.406 18.781 -11.078 1 91.81 179 ALA A O 1
ATOM 1307 N N . VAL A 1 180 ? -18.562 17.703 -11.781 1 94.12 180 VAL A N 1
ATOM 1308 C CA . VAL A 1 180 ? -19.156 17.484 -13.094 1 94.12 180 VAL A CA 1
ATOM 1309 C C . VAL A 1 180 ? -20 16.219 -13.078 1 94.12 180 VAL A C 1
ATOM 1311 O O . VAL A 1 180 ? -20.641 15.875 -14.078 1 94.12 180 VAL A O 1
ATOM 1314 N N . GLY A 1 181 ? -19.953 15.445 -11.992 1 91.31 181 GLY A N 1
ATOM 1315 C CA . GLY A 1 181 ? -20.844 14.312 -11.805 1 91.31 181 GLY A CA 1
ATOM 1316 C C . GLY A 1 181 ? -20.312 13.031 -12.414 1 91.31 181 GLY A C 1
ATOM 1317 O O . GLY A 1 181 ? -21.078 12.18 -12.875 1 91.31 181 GLY A O 1
ATOM 1318 N N . VAL A 1 182 ? -19.031 12.867 -12.586 1 91.81 182 VAL A N 1
ATOM 1319 C CA . VAL A 1 182 ? -18.422 11.656 -13.125 1 91.81 182 VAL A CA 1
ATOM 1320 C C . VAL A 1 182 ? -17.438 11.078 -12.117 1 91.81 182 VAL A C 1
ATOM 1322 O O . VAL A 1 182 ? -16.234 11 -12.383 1 91.81 182 VAL A O 1
ATOM 1325 N N . PRO A 1 183 ? -18 10.531 -11.094 1 85.62 183 PRO A N 1
ATOM 1326 C CA . PRO A 1 183 ? -17.125 10.055 -10.016 1 85.62 183 PRO A CA 1
ATOM 1327 C C . PRO A 1 183 ? -16.453 8.727 -10.344 1 85.62 183 PRO A C 1
ATOM 1329 O O . PRO A 1 183 ? -15.453 8.359 -9.727 1 85.62 183 PRO A O 1
ATOM 1332 N N . GLU A 1 184 ? -17.016 8.031 -11.336 1 89.56 184 GLU A N 1
ATOM 1333 C CA . GLU A 1 184 ? -16.469 6.723 -11.672 1 89.56 184 GLU A CA 1
ATOM 1334 C C . GLU A 1 184 ? -16.125 6.633 -13.156 1 89.56 184 GLU A C 1
ATOM 1336 O O . GLU A 1 184 ? -17.016 6.77 -14.008 1 89.56 184 GLU A O 1
ATOM 1341 N N . ILE A 1 185 ? -14.906 6.562 -13.43 1 90.94 185 ILE A N 1
ATOM 1342 C CA . ILE A 1 185 ? -14.43 6.328 -14.789 1 90.94 185 ILE A CA 1
ATOM 1343 C C . ILE A 1 185 ? -13.977 4.879 -14.938 1 90.94 185 ILE A C 1
ATOM 1345 O O . ILE A 1 185 ? -13.102 4.422 -14.203 1 90.94 185 ILE A O 1
ATOM 1349 N N . PRO A 1 186 ? -14.578 4.199 -15.906 1 87.75 186 PRO A N 1
ATOM 1350 C CA . PRO A 1 186 ? -14.195 2.795 -16.062 1 87.75 186 PRO A CA 1
ATOM 1351 C C . PRO A 1 186 ? -12.688 2.604 -16.188 1 87.75 186 PRO A C 1
ATOM 1353 O O . PRO A 1 186 ? -11.992 3.445 -16.766 1 87.75 186 PRO A O 1
ATOM 1356 N N . VAL A 1 187 ? -12.164 1.507 -15.516 1 88.31 187 VAL A N 1
ATOM 1357 C CA . VAL A 1 187 ? -10.766 1.08 -15.523 1 88.31 187 VAL A CA 1
ATOM 1358 C C . VAL A 1 187 ? -9.93 2.039 -14.68 1 88.31 187 VAL A C 1
ATOM 1360 O O . VAL A 1 187 ? -9.156 1.606 -13.82 1 88.31 187 VAL A O 1
ATOM 1363 N N . VAL A 1 188 ? -10.141 3.387 -14.828 1 92.62 188 VAL A N 1
ATOM 1364 C CA . VAL A 1 188 ? -9.312 4.383 -14.164 1 92.62 188 VAL A CA 1
ATOM 1365 C C . VAL A 1 188 ? -9.641 4.41 -12.672 1 92.62 188 VAL A C 1
ATOM 1367 O O . VAL A 1 188 ? -8.742 4.41 -11.828 1 92.62 188 VAL A O 1
ATOM 1370 N N . SER A 1 189 ? -10.938 4.469 -12.391 1 93.69 189 SER A N 1
ATOM 1371 C CA . SER A 1 189 ? -11.344 4.582 -11 1 93.69 189 SER A CA 1
ATOM 1372 C C . SER A 1 189 ? -10.922 3.357 -10.195 1 93.69 189 SER A C 1
ATOM 1374 O O . SER A 1 189 ? -10.344 3.488 -9.109 1 93.69 189 SER A O 1
ATOM 1376 N N . PRO A 1 190 ? -11.102 2.176 -10.781 1 91.88 190 PRO A N 1
ATOM 1377 C CA . PRO A 1 190 ? -10.609 1.005 -10.047 1 91.88 190 PRO A CA 1
ATOM 1378 C C . PRO A 1 190 ? -9.086 1.01 -9.891 1 91.88 190 PRO A C 1
ATOM 1380 O O . PRO A 1 190 ? -8.57 0.586 -8.859 1 91.88 190 PRO A O 1
ATOM 1383 N N . LEU A 1 191 ? -8.43 1.438 -10.867 1 94.25 191 LEU A N 1
ATOM 1384 C CA . LEU A 1 191 ? -6.977 1.548 -10.781 1 94.25 191 LEU A CA 1
ATOM 1385 C C . LEU A 1 191 ? -6.566 2.527 -9.688 1 94.25 191 LEU A C 1
ATOM 1387 O O . LEU A 1 191 ? -5.66 2.238 -8.898 1 94.25 191 LEU A O 1
ATOM 1391 N N . LEU A 1 192 ? -7.203 3.637 -9.648 1 95.12 192 LEU A N 1
ATOM 1392 C CA . LEU A 1 192 ? -6.926 4.645 -8.633 1 95.12 192 LEU A CA 1
ATOM 1393 C C . LEU A 1 192 ? -7.207 4.102 -7.234 1 95.12 192 LEU A C 1
ATOM 1395 O O . LEU A 1 192 ? -6.461 4.383 -6.297 1 95.12 192 LEU A O 1
ATOM 1399 N N . LYS A 1 193 ? -8.195 3.363 -7.168 1 94.19 193 LYS A N 1
ATOM 1400 C CA . LYS A 1 193 ? -8.57 2.797 -5.875 1 94.19 193 LYS A CA 1
ATOM 1401 C C . LYS A 1 193 ? -7.5 1.844 -5.359 1 94.19 193 LYS A C 1
ATOM 1403 O O . LYS A 1 193 ? -7.152 1.873 -4.18 1 94.19 193 LYS A O 1
ATOM 1408 N N . VAL A 1 194 ? -7.047 1.059 -6.219 1 94.5 194 VAL A N 1
ATOM 1409 C CA . VAL A 1 194 ? -6.016 0.108 -5.816 1 94.5 194 VAL A CA 1
ATOM 1410 C C . VAL A 1 194 ? -4.734 0.856 -5.457 1 94.5 194 VAL A C 1
ATOM 1412 O O . VAL A 1 194 ? -4.086 0.544 -4.453 1 94.5 194 VAL A O 1
ATOM 1415 N N . LEU A 1 195 ? -4.375 1.806 -6.207 1 96.69 195 LEU A N 1
ATOM 1416 C CA . LEU A 1 195 ? -3.195 2.615 -5.922 1 96.69 195 LEU A CA 1
ATOM 1417 C C . LEU A 1 195 ? -3.357 3.365 -4.605 1 96.69 195 LEU A C 1
ATOM 1419 O O . LEU A 1 195 ? -2.416 3.447 -3.812 1 96.69 195 LEU A O 1
ATOM 1423 N N . ALA A 1 196 ? -4.527 3.906 -4.41 1 96 196 ALA A N 1
ATOM 1424 C CA . ALA A 1 196 ? -4.836 4.684 -3.213 1 96 196 ALA A CA 1
ATOM 1425 C C . ALA A 1 196 ? -4.645 3.846 -1.952 1 96 196 ALA A C 1
ATOM 1427 O O . ALA A 1 196 ? -4.254 4.367 -0.906 1 96 196 ALA A O 1
ATOM 1428 N N . ALA A 1 197 ? -4.879 2.594 -2.078 1 95.31 197 ALA A N 1
ATOM 1429 C CA . ALA A 1 197 ? -4.867 1.691 -0.93 1 95.31 197 ALA A CA 1
ATOM 1430 C C . ALA A 1 197 ? -3.469 1.577 -0.334 1 95.31 197 ALA A C 1
ATOM 1432 O O . ALA A 1 197 ? -3.314 1.285 0.854 1 95.31 197 ALA A O 1
ATOM 1433 N N . ALA A 1 198 ? -2.484 1.863 -1.062 1 96.81 198 ALA A N 1
ATOM 1434 C CA . ALA A 1 198 ? -1.106 1.75 -0.59 1 96.81 198 ALA A CA 1
ATOM 1435 C C . ALA A 1 198 ? -0.675 3.012 0.153 1 96.81 198 ALA A C 1
ATOM 1437 O O . ALA A 1 198 ? 0.335 3.008 0.859 1 96.81 198 ALA A O 1
ATOM 1438 N N . ALA A 1 199 ? -1.397 4.035 0.028 1 96.44 199 ALA A N 1
ATOM 1439 C CA . ALA A 1 199 ? -0.986 5.355 0.502 1 96.44 199 ALA A CA 1
ATOM 1440 C C . ALA A 1 199 ? -0.812 5.359 2.02 1 96.44 199 ALA A C 1
ATOM 1442 O O . ALA A 1 199 ? 0.254 5.723 2.525 1 96.44 199 ALA A O 1
ATOM 1443 N N . LEU A 1 200 ? -1.763 4.875 2.713 1 95.12 200 LEU A N 1
ATOM 1444 C CA . LEU A 1 200 ? -1.805 5.047 4.16 1 95.12 200 LEU A CA 1
ATOM 1445 C C . LEU A 1 200 ? -0.794 4.137 4.848 1 95.12 200 LEU A C 1
ATOM 1447 O O . LEU A 1 200 ? 0.02 4.598 5.652 1 95.12 200 LEU A O 1
ATOM 1451 N N . PRO A 1 201 ? -0.785 2.84 4.504 1 96.69 201 PRO A N 1
ATOM 1452 C CA . PRO A 1 201 ? 0.195 1.987 5.184 1 96.69 201 PRO A CA 1
ATOM 1453 C C . PRO A 1 201 ? 1.637 2.398 4.895 1 96.69 201 PRO A C 1
ATOM 1455 O O . PRO A 1 201 ? 2.453 2.492 5.812 1 96.69 201 PRO A O 1
ATOM 1458 N N . LEU A 1 202 ? 1.933 2.689 3.691 1 96.69 202 LEU A N 1
ATOM 1459 C CA . LEU A 1 202 ? 3.305 3.043 3.344 1 96.69 202 LEU A CA 1
ATOM 1460 C C . LEU A 1 202 ? 3.662 4.426 3.881 1 96.69 202 LEU A C 1
ATOM 1462 O O . LEU A 1 202 ? 4.777 4.641 4.359 1 96.69 202 LEU A O 1
ATOM 1466 N N . GLY A 1 203 ? 2.734 5.344 3.754 1 95.44 203 GLY A N 1
ATOM 1467 C CA . GLY A 1 203 ? 2.984 6.684 4.258 1 95.44 203 GLY A CA 1
ATOM 1468 C C . GLY A 1 203 ? 3.27 6.715 5.746 1 95.44 203 GLY A C 1
ATOM 1469 O O . GLY A 1 203 ? 4.25 7.324 6.184 1 95.44 203 GLY A O 1
ATOM 1470 N N . LEU A 1 204 ? 2.463 6.07 6.512 1 96.06 204 LEU A N 1
ATOM 1471 C CA . LEU A 1 204 ? 2.605 6.082 7.961 1 96.06 204 LEU A CA 1
ATOM 1472 C C . LEU A 1 204 ? 3.867 5.344 8.391 1 96.06 204 LEU A C 1
ATOM 1474 O O . LEU A 1 204 ? 4.57 5.785 9.305 1 96.06 204 LEU A O 1
ATOM 1478 N N . MET A 1 205 ? 4.121 4.23 7.734 1 96.94 205 MET A N 1
ATOM 1479 C CA . MET A 1 205 ? 5.344 3.506 8.07 1 96.94 205 MET A CA 1
ATOM 1480 C C . MET A 1 205 ? 6.578 4.332 7.727 1 96.94 205 MET A C 1
ATOM 1482 O O . MET A 1 205 ? 7.574 4.297 8.453 1 96.94 205 MET A O 1
ATOM 1486 N N . ALA A 1 206 ? 6.523 5.074 6.645 1 94.88 206 ALA A N 1
ATOM 1487 C CA . ALA A 1 206 ? 7.633 5.945 6.273 1 94.88 206 ALA A CA 1
ATOM 1488 C C . ALA A 1 206 ? 7.836 7.051 7.309 1 94.88 206 ALA A C 1
ATOM 1490 O O . ALA A 1 206 ? 8.969 7.418 7.621 1 94.88 206 ALA A O 1
ATOM 1491 N N . VAL A 1 207 ? 6.742 7.605 7.773 1 93.94 207 VAL A N 1
ATOM 1492 C CA . VAL A 1 207 ? 6.816 8.602 8.836 1 93.94 207 VAL A CA 1
ATOM 1493 C C . VAL A 1 207 ? 7.555 8.016 10.039 1 93.94 207 VAL A C 1
ATOM 1495 O O . VAL A 1 207 ? 8.461 8.648 10.586 1 93.94 207 VAL A O 1
ATOM 1498 N N . GLY A 1 208 ? 7.203 6.852 10.422 1 95.94 208 GLY A N 1
ATOM 1499 C CA . GLY A 1 208 ? 7.844 6.184 11.547 1 95.94 208 GLY A CA 1
ATOM 1500 C C . GLY A 1 208 ? 9.32 5.926 11.32 1 95.94 208 GLY A C 1
ATOM 1501 O O . GLY A 1 208 ? 10.141 6.125 12.227 1 95.94 208 GLY A O 1
ATOM 1502 N N . ALA A 1 209 ? 9.656 5.516 10.164 1 95.38 209 ALA A N 1
ATOM 1503 C CA . ALA A 1 209 ? 11.047 5.223 9.82 1 95.38 209 ALA A CA 1
ATOM 1504 C C . ALA A 1 209 ? 11.898 6.488 9.883 1 95.38 209 ALA A C 1
ATOM 1506 O O . ALA A 1 209 ? 13.117 6.414 10.039 1 95.38 209 ALA A O 1
ATOM 1507 N N . GLY A 1 210 ? 11.258 7.641 9.758 1 93.19 210 GLY A N 1
ATOM 1508 C CA . GLY A 1 210 ? 11.977 8.906 9.727 1 93.19 210 GLY A CA 1
ATOM 1509 C C . GLY A 1 210 ? 12.164 9.523 11.094 1 93.19 210 GLY A C 1
ATOM 1510 O O . GLY A 1 210 ? 12.828 10.547 11.234 1 93.19 210 GLY A O 1
ATOM 1511 N N . LEU A 1 211 ? 11.617 8.938 12.109 1 93.75 211 LEU A N 1
ATOM 1512 C CA . LEU A 1 211 ? 11.719 9.484 13.461 1 93.75 211 LEU A CA 1
ATOM 1513 C C . LEU A 1 211 ? 13.172 9.492 13.938 1 93.75 211 LEU A C 1
ATOM 1515 O O . LEU A 1 211 ? 13.914 8.547 13.664 1 93.75 211 LEU A O 1
ATOM 1519 N N . ASP A 1 212 ? 13.539 10.539 14.484 1 92.94 212 ASP A N 1
ATOM 1520 C CA . ASP A 1 212 ? 14.883 10.727 15.016 1 92.94 212 ASP A CA 1
ATOM 1521 C C . ASP A 1 212 ? 14.852 10.992 16.516 1 92.94 212 ASP A C 1
ATOM 1523 O O . ASP A 1 212 ? 14.945 12.141 16.953 1 92.94 212 ASP A O 1
ATOM 1527 N N . LEU A 1 213 ? 14.922 10.016 17.359 1 89.44 213 LEU A N 1
ATOM 1528 C CA . LEU A 1 213 ? 14.742 10.133 18.797 1 89.44 213 LEU A CA 1
ATOM 1529 C C . LEU A 1 213 ? 15.883 10.914 19.438 1 89.44 213 LEU A C 1
ATOM 1531 O O . LEU A 1 213 ? 15.656 11.742 20.328 1 89.44 213 LEU A O 1
ATOM 1535 N N . PRO A 1 214 ? 17.062 10.703 19 1 89.56 214 PRO A N 1
ATOM 1536 C CA . PRO A 1 214 ? 18.172 11.5 19.547 1 89.56 214 PRO A CA 1
ATOM 1537 C C . PRO A 1 214 ? 17.984 13 19.312 1 89.56 214 PRO A C 1
ATOM 1539 O O . PRO A 1 214 ? 18.391 13.812 20.156 1 89.56 214 PRO A O 1
ATOM 1542 N N . ALA A 1 215 ? 17.344 13.352 18.266 1 88.56 215 ALA A N 1
ATOM 1543 C CA . ALA A 1 215 ? 17.141 14.766 17.953 1 88.56 215 ALA A CA 1
ATOM 1544 C C . ALA A 1 215 ? 16.172 15.414 18.938 1 88.56 215 ALA A C 1
ATOM 1546 O O . ALA A 1 215 ? 16.25 16.625 19.172 1 88.56 215 ALA A O 1
ATOM 1547 N N . VAL A 1 216 ? 15.297 14.734 19.453 1 87.12 216 VAL A N 1
ATOM 1548 C CA . VAL A 1 216 ? 14.32 15.25 20.406 1 87.12 216 VAL A CA 1
ATOM 1549 C C . VAL A 1 216 ? 15.023 15.648 21.703 1 87.12 216 VAL A C 1
ATOM 1551 O O . VAL A 1 216 ? 14.711 16.672 22.297 1 87.12 216 VAL A O 1
ATOM 1554 N N . ARG A 1 217 ? 15.938 14.875 22.078 1 81.31 217 ARG A N 1
ATOM 1555 C CA . ARG A 1 217 ? 16.641 15.07 23.344 1 81.31 217 ARG A CA 1
ATOM 1556 C C . ARG A 1 217 ? 17.469 16.344 23.312 1 81.31 217 ARG A C 1
ATOM 1558 O O . ARG A 1 217 ? 17.688 16.984 24.344 1 81.31 217 ARG A O 1
ATOM 1565 N N . ARG A 1 218 ? 17.828 16.734 22.234 1 75.38 218 ARG A N 1
ATOM 1566 C CA . ARG A 1 218 ? 18.75 17.859 22.094 1 75.38 218 ARG A CA 1
ATOM 1567 C C . ARG A 1 218 ? 18 19.172 22.016 1 75.38 218 ARG A C 1
ATOM 1569 O O . ARG A 1 218 ? 18.578 20.234 22.297 1 75.38 218 ARG A O 1
ATOM 1576 N N . ALA A 1 219 ? 16.75 19.156 21.562 1 68 219 ALA A N 1
ATOM 1577 C CA . ALA A 1 219 ? 16.141 20.375 21.016 1 68 219 ALA A CA 1
ATOM 1578 C C . ALA A 1 219 ? 15.477 21.188 22.109 1 68 219 ALA A C 1
ATOM 1580 O O . ALA A 1 219 ? 15.336 22.406 21.984 1 68 219 ALA A O 1
ATOM 1581 N N . GLY A 1 220 ? 15.344 20.719 23.359 1 82 220 GLY A N 1
ATOM 1582 C CA . GLY A 1 220 ? 15.062 21.531 24.531 1 82 220 GLY A CA 1
ATOM 1583 C C . GLY A 1 220 ? 13.766 22.297 24.422 1 82 220 GLY A C 1
ATOM 1584 O O . GLY A 1 220 ? 12.75 21.75 23.984 1 82 220 GLY A O 1
ATOM 1585 N N . SER A 1 221 ? 13.766 23.734 24.719 1 89.5 221 SER A N 1
ATOM 1586 C CA . SER A 1 221 ? 12.609 24.609 24.875 1 89.5 221 SER A CA 1
ATOM 1587 C C . SER A 1 221 ? 12 24.969 23.516 1 89.5 221 SER A C 1
ATOM 1589 O O . SER A 1 221 ? 10.789 25.188 23.422 1 89.5 221 SER A O 1
ATOM 1591 N N . LYS A 1 222 ? 12.734 25 22.422 1 92.81 222 LYS A N 1
ATOM 1592 C CA . LYS A 1 222 ? 12.242 25.328 21.094 1 92.81 222 LYS A CA 1
ATOM 1593 C C . LYS A 1 222 ? 11.312 24.25 20.562 1 92.81 222 LYS A C 1
ATOM 1595 O O . LYS A 1 222 ? 10.297 24.547 19.922 1 92.81 222 LYS A O 1
ATOM 1600 N N . VAL A 1 223 ? 11.664 23.031 20.844 1 94.94 223 VAL A N 1
ATOM 1601 C CA . VAL A 1 223 ? 10.828 21.906 20.438 1 94.94 223 VAL A CA 1
ATOM 1602 C C . VAL A 1 223 ? 9.484 21.969 21.156 1 94.94 223 VAL A C 1
ATOM 1604 O O . VAL A 1 223 ? 8.438 21.766 20.547 1 94.94 223 VAL A O 1
ATOM 1607 N N . LEU A 1 224 ? 9.57 22.312 22.406 1 94.5 224 LEU A N 1
ATOM 1608 C CA . LEU A 1 224 ? 8.352 22.406 23.188 1 94.5 224 LEU A CA 1
ATOM 1609 C C . LEU A 1 224 ? 7.461 23.531 22.672 1 94.5 224 LEU A C 1
ATOM 1611 O O . LEU A 1 224 ? 6.246 23.375 22.562 1 94.5 224 LEU A O 1
ATOM 1615 N N . ALA A 1 225 ? 8.039 24.625 22.422 1 95.06 225 ALA A N 1
ATOM 1616 C CA . ALA A 1 225 ? 7.277 25.781 21.938 1 95.06 225 ALA A CA 1
ATOM 1617 C C . ALA A 1 225 ? 6.594 25.453 20.609 1 95.06 225 ALA A C 1
ATOM 1619 O O . ALA A 1 225 ? 5.406 25.734 20.422 1 95.06 225 ALA A O 1
ATOM 1620 N N . ALA A 1 226 ? 7.332 24.922 19.672 1 96.44 226 ALA A N 1
ATOM 1621 C CA . ALA A 1 226 ? 6.773 24.547 18.375 1 96.44 226 ALA A CA 1
ATOM 1622 C C . ALA A 1 226 ? 5.664 23.5 18.531 1 96.44 226 ALA A C 1
ATOM 1624 O O . ALA A 1 226 ? 4.641 23.578 17.859 1 96.44 226 ALA A O 1
ATOM 1625 N N . SER A 1 227 ? 5.879 22.578 19.453 1 97.62 227 SER A N 1
ATOM 1626 C CA . SER A 1 227 ? 4.922 21.5 19.656 1 97.62 227 SER A CA 1
ATOM 1627 C C . SER A 1 227 ? 3.635 22.016 20.297 1 97.62 227 SER A C 1
ATOM 1629 O O . SER A 1 227 ? 2.537 21.625 19.906 1 97.62 227 SER A O 1
ATOM 1631 N N . VAL A 1 228 ? 3.809 22.875 21.281 1 97.5 228 VAL A N 1
ATOM 1632 C CA . VAL A 1 228 ? 2.639 23.453 21.922 1 97.5 228 VAL A CA 1
ATOM 1633 C C . VAL A 1 228 ? 1.865 24.312 20.922 1 97.5 228 VAL A C 1
ATOM 1635 O O . VAL A 1 228 ? 0.633 24.266 20.891 1 97.5 228 VAL A O 1
ATOM 1638 N N . GLY A 1 229 ? 2.549 25.078 20.156 1 97.94 229 GLY A N 1
ATOM 1639 C CA . GLY A 1 229 ? 1.918 25.891 19.125 1 97.94 229 GLY A CA 1
ATOM 1640 C C . GLY A 1 229 ? 1.141 25.062 18.125 1 97.94 229 GLY A C 1
ATOM 1641 O O . GLY A 1 229 ? -0.012 25.375 17.812 1 97.94 229 GLY A O 1
ATOM 1642 N N . ARG A 1 230 ? 1.751 24.031 17.672 1 97.81 230 ARG A N 1
ATOM 1643 C CA . ARG A 1 230 ? 1.211 23.219 16.594 1 97.81 230 ARG A CA 1
ATOM 1644 C C . ARG A 1 230 ? 0.096 22.312 17.109 1 97.81 230 ARG A C 1
ATOM 1646 O O . ARG A 1 230 ? -0.952 22.188 16.469 1 97.81 230 ARG A O 1
ATOM 1653 N N . LEU A 1 231 ? 0.263 21.688 18.281 1 98.5 231 LEU A N 1
ATOM 1654 C CA . LEU A 1 231 ? -0.602 20.594 18.703 1 98.5 231 LEU A CA 1
ATOM 1655 C C . LEU A 1 231 ? -1.724 21.094 19.594 1 98.5 231 LEU A C 1
ATOM 1657 O O . LEU A 1 231 ? -2.729 20.406 19.797 1 98.5 231 LEU A O 1
ATOM 1661 N N . LEU A 1 232 ? -1.539 22.328 20.188 1 98.38 232 LEU A N 1
ATOM 1662 C CA . LEU A 1 232 ? -2.535 22.797 21.141 1 98.38 232 LEU A CA 1
ATOM 1663 C C . LEU A 1 232 ? -3.088 24.156 20.734 1 98.38 232 LEU A C 1
ATOM 1665 O O . LEU A 1 232 ? -4.305 24.328 20.609 1 98.38 232 LEU A O 1
ATOM 1669 N N . VAL A 1 233 ? -2.262 25.094 20.453 1 98.69 233 VAL A N 1
ATOM 1670 C CA . VAL A 1 233 ? -2.691 26.469 20.219 1 98.69 233 VAL A CA 1
ATOM 1671 C C . VAL A 1 233 ? -3.4 26.562 18.875 1 98.69 233 VAL A C 1
ATOM 1673 O O . VAL A 1 233 ? -4.504 27.109 18.781 1 98.69 233 VAL A O 1
ATOM 1676 N N . LEU A 1 234 ? -2.805 26.062 17.859 1 98.69 234 LEU A N 1
ATOM 1677 C CA . LEU A 1 234 ? -3.354 26.156 16.5 1 98.69 234 LEU A CA 1
ATOM 1678 C C . LEU A 1 234 ? -4.719 25.484 16.422 1 98.69 234 LEU A C 1
ATOM 1680 O O . LEU A 1 234 ? -5.684 26.094 15.945 1 98.69 234 LEU A O 1
ATOM 1684 N N . PRO A 1 235 ? -4.891 24.234 16.891 1 98.69 235 PRO A N 1
ATOM 1685 C CA . PRO A 1 235 ? -6.227 23.641 16.828 1 98.69 235 PRO A CA 1
ATOM 1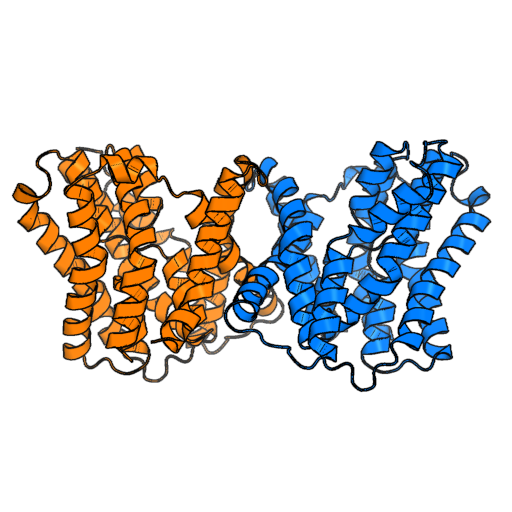686 C C . PRO A 1 235 ? -7.246 24.391 17.688 1 98.69 235 PRO A C 1
ATOM 1688 O O . PRO A 1 235 ? -8.43 24.438 17.344 1 98.69 235 PRO A O 1
ATOM 1691 N N . ALA A 1 236 ? -6.801 24.984 18.766 1 98.62 236 ALA A N 1
ATOM 1692 C CA . ALA A 1 236 ? -7.711 25.781 19.578 1 98.62 236 ALA A CA 1
ATOM 1693 C C . ALA A 1 236 ? -8.211 27.016 18.812 1 98.62 236 ALA A C 1
ATOM 1695 O O . ALA A 1 236 ? -9.398 27.344 18.875 1 98.62 236 ALA A O 1
ATOM 1696 N N . ILE A 1 237 ? -7.32 27.672 18.156 1 98.69 237 ILE A N 1
ATOM 1697 C CA . ILE A 1 237 ? -7.691 28.812 17.328 1 98.69 237 ILE A CA 1
ATOM 1698 C C . ILE A 1 237 ? -8.648 28.375 16.234 1 98.69 237 ILE A C 1
ATOM 1700 O O . ILE A 1 237 ? -9.648 29.031 15.953 1 98.69 237 ILE A O 1
ATOM 1704 N N . THR A 1 238 ? -8.32 27.266 15.594 1 98.56 238 THR A N 1
ATOM 1705 C CA . THR A 1 238 ? -9.141 26.719 14.516 1 98.56 238 THR A CA 1
ATOM 1706 C C . THR A 1 238 ? -10.547 26.406 15.008 1 98.56 238 THR A C 1
ATOM 1708 O O . THR A 1 238 ? -11.531 26.672 14.32 1 98.56 238 THR A O 1
ATOM 1711 N N . LEU A 1 239 ? -10.625 25.828 16.188 1 98.25 239 LEU A N 1
ATOM 1712 C CA . LEU A 1 239 ? -11.914 25.516 16.797 1 98.25 239 LEU A CA 1
ATOM 1713 C C . LEU A 1 239 ? -12.75 26.781 16.984 1 98.25 239 LEU A C 1
ATOM 1715 O O . LEU A 1 239 ? -13.938 26.797 16.672 1 98.25 239 LEU A O 1
ATOM 1719 N N . GLY A 1 240 ? -12.133 27.797 17.547 1 98.19 240 GLY A N 1
ATOM 1720 C CA . GLY A 1 240 ? -12.828 29.062 17.719 1 98.19 240 GLY A CA 1
ATOM 1721 C C . GLY A 1 240 ? -13.32 29.656 16.422 1 98.19 240 GLY A C 1
ATOM 1722 O O . GLY A 1 240 ? -14.477 30.078 16.328 1 98.19 240 GLY A O 1
ATOM 1723 N N . LEU A 1 241 ? -12.469 29.672 15.375 1 98.12 241 LEU A N 1
ATOM 1724 C CA . LEU A 1 241 ? -12.812 30.25 14.078 1 98.12 241 LEU A CA 1
ATOM 1725 C C . LEU A 1 241 ? -13.891 29.422 13.391 1 98.12 241 LEU A C 1
ATOM 1727 O O . LEU A 1 241 ? -14.758 29.969 12.695 1 98.12 241 LEU A O 1
ATOM 1731 N N . ALA A 1 242 ? -13.82 28.141 13.523 1 97.31 242 ALA A N 1
ATOM 1732 C CA . ALA A 1 242 ? -14.844 27.266 12.953 1 97.31 242 ALA A CA 1
ATOM 1733 C C . ALA A 1 242 ? -16.203 27.531 13.586 1 97.31 242 ALA A C 1
ATOM 1735 O O . ALA A 1 242 ? -17.234 27.531 12.891 1 97.31 242 ALA A O 1
ATOM 1736 N N . GLY A 1 243 ? -16.203 27.688 14.922 1 95.75 243 GLY A N 1
ATOM 1737 C CA . GLY A 1 243 ? -17.422 28.047 15.609 1 95.75 243 GLY A CA 1
ATOM 1738 C C . GLY A 1 243 ? -18.031 29.344 15.109 1 95.75 243 GLY A C 1
ATOM 1739 O O . GLY A 1 243 ? -19.234 29.438 14.906 1 95.75 243 GLY A O 1
ATOM 1740 N N . LEU A 1 244 ? -17.172 30.297 14.906 1 96.19 244 LEU A N 1
ATOM 1741 C CA . LEU A 1 244 ? -17.625 31.594 14.414 1 96.19 244 LEU A CA 1
ATOM 1742 C C . LEU A 1 244 ? -18.172 31.484 12.992 1 96.19 244 LEU A C 1
ATOM 1744 O O . LEU A 1 244 ? -19.078 32.219 12.609 1 96.19 244 LEU A O 1
ATOM 1748 N N . ALA A 1 245 ? -17.656 30.547 12.234 1 95.5 245 ALA A N 1
ATOM 1749 C CA . ALA A 1 245 ? -18.062 30.344 10.852 1 95.5 245 ALA A CA 1
ATOM 1750 C C . ALA A 1 245 ? -19.281 29.453 10.758 1 95.5 245 ALA A C 1
ATOM 1752 O O . ALA A 1 245 ? -19.859 29.281 9.68 1 95.5 245 ALA A O 1
ATOM 1753 N N . GLY A 1 246 ? -19.656 28.797 11.844 1 94.25 246 GLY A N 1
ATOM 1754 C CA . GLY A 1 246 ? -20.859 27.969 11.891 1 94.25 246 GLY A CA 1
ATOM 1755 C C . GLY A 1 246 ? -20.641 26.547 11.398 1 94.25 246 GLY A C 1
ATOM 1756 O O . GLY A 1 246 ? -21.578 25.875 10.984 1 94.25 246 GLY A O 1
ATOM 1757 N N . VAL A 1 247 ? -19.422 26.172 11.367 1 94.94 247 VAL A N 1
ATOM 1758 C CA . VAL A 1 247 ? -19.109 24.812 10.961 1 94.94 247 VAL A CA 1
ATOM 1759 C C . VAL A 1 247 ? -19.469 23.844 12.086 1 94.94 247 VAL A C 1
ATOM 1761 O O . VAL A 1 247 ? -19.109 24.062 13.242 1 94.94 247 VAL A O 1
ATOM 1764 N N . THR A 1 248 ? -20.234 22.781 11.727 1 94.12 248 THR A N 1
ATOM 1765 C CA . THR A 1 248 ? -20.672 21.828 12.734 1 94.12 248 THR A CA 1
ATOM 1766 C C . THR A 1 248 ? -20.516 20.391 12.227 1 94.12 248 THR A C 1
ATOM 1768 O O . THR A 1 248 ? -20.156 20.172 11.07 1 94.12 248 THR A O 1
ATOM 1771 N N . GLY A 1 249 ? -20.641 19.406 13.141 1 93.62 249 GLY A N 1
ATOM 1772 C CA . GLY A 1 249 ? -20.688 18 12.773 1 93.62 249 GLY A CA 1
ATOM 1773 C C . GLY A 1 249 ? -19.312 17.438 12.43 1 93.62 249 GLY A C 1
ATOM 1774 O O . GLY A 1 249 ? -18.312 17.812 13.039 1 93.62 249 GLY A O 1
ATOM 1775 N N . ARG A 1 250 ? -19.328 16.562 11.531 1 93.81 250 ARG A N 1
ATOM 1776 C CA . ARG A 1 250 ? -18.109 15.844 11.141 1 93.81 250 ARG A CA 1
ATOM 1777 C C . ARG A 1 250 ? -17.078 16.797 10.547 1 93.81 250 ARG A C 1
ATOM 1779 O O . ARG A 1 250 ? -15.891 16.672 10.82 1 93.81 250 ARG A O 1
ATOM 1786 N N . PRO A 1 251 ? -17.531 17.781 9.797 1 95.94 251 PRO A N 1
ATOM 1787 C CA . PRO A 1 251 ? -16.562 18.734 9.25 1 95.94 251 PRO A CA 1
ATOM 1788 C C . PRO A 1 251 ? -15.797 19.484 10.344 1 95.94 251 PRO A C 1
ATOM 1790 O O . PRO A 1 251 ? -14.594 19.719 10.211 1 95.94 251 PRO A O 1
ATOM 1793 N N . LEU A 1 252 ? -16.484 19.859 11.383 1 96.19 252 LEU A N 1
ATOM 1794 C CA . LEU A 1 252 ? -15.844 20.547 12.492 1 96.19 252 LEU A CA 1
ATOM 1795 C C . LEU A 1 252 ? -14.742 19.688 13.102 1 96.19 252 LEU A C 1
ATOM 1797 O O . LEU A 1 252 ? -13.625 20.156 13.32 1 96.19 252 LEU A O 1
ATOM 1801 N N . VAL A 1 253 ? -15.031 18.422 13.305 1 96.5 253 VAL A N 1
ATOM 1802 C CA . VAL A 1 253 ? -14.086 17.484 13.914 1 96.5 253 VAL A CA 1
ATOM 1803 C C . VAL A 1 253 ? -12.852 17.344 13.031 1 96.5 253 VAL A C 1
ATOM 1805 O O . VAL A 1 253 ? -11.719 17.453 13.508 1 96.5 253 VAL A O 1
ATOM 1808 N N . VAL A 1 254 ? -13.07 17.203 11.766 1 95.81 254 VAL A N 1
ATOM 1809 C CA . VAL A 1 254 ? -11.992 16.875 10.836 1 95.81 254 VAL A CA 1
ATOM 1810 C C . VAL A 1 254 ? -11.102 18.094 10.633 1 95.81 254 VAL A C 1
ATOM 1812 O O . VAL A 1 254 ? -9.867 17.984 10.602 1 95.81 254 VAL A O 1
ATOM 1815 N N . ILE A 1 255 ? -11.68 19.266 10.531 1 95.94 255 ILE A N 1
ATOM 1816 C CA . ILE A 1 255 ? -10.883 20.453 10.234 1 95.94 255 ILE A CA 1
ATOM 1817 C C . ILE A 1 255 ? -10.055 20.828 11.453 1 95.94 255 ILE A C 1
ATOM 1819 O O . ILE A 1 255 ? -8.906 21.281 11.32 1 95.94 255 ILE A O 1
ATOM 1823 N N . VAL A 1 256 ? -10.594 20.672 12.656 1 98.12 256 VAL A N 1
ATOM 1824 C CA . VAL A 1 256 ? -9.836 20.953 13.867 1 98.12 256 VAL A CA 1
ATOM 1825 C C . VAL A 1 256 ? -8.703 19.938 14.008 1 98.12 256 VAL A C 1
ATOM 1827 O O . VAL A 1 256 ? -7.57 20.312 14.328 1 98.12 256 VAL A O 1
ATOM 1830 N N . LEU A 1 257 ? -8.969 18.719 13.727 1 97.94 257 LEU A N 1
ATOM 1831 C CA . LEU A 1 257 ? -7.938 17.703 13.805 1 97.94 257 LEU A CA 1
ATOM 1832 C C . LEU A 1 257 ? -6.859 17.938 12.75 1 97.94 257 LEU A C 1
ATOM 1834 O O . LEU A 1 257 ? -5.68 17.656 12.992 1 97.94 257 LEU A O 1
ATOM 1838 N N . TYR A 1 258 ? -7.27 18.375 11.594 1 98.12 258 TYR A N 1
ATOM 1839 C CA . TYR A 1 258 ? -6.281 18.672 10.562 1 98.12 258 TYR A CA 1
ATOM 1840 C C . TYR A 1 258 ? -5.211 19.625 11.086 1 98.12 258 TYR A C 1
ATOM 1842 O O . TYR A 1 258 ? -4.016 19.391 10.875 1 98.12 258 TYR A O 1
ATOM 1850 N N . ASN A 1 259 ? -5.648 20.656 11.727 1 98.44 259 ASN A N 1
ATOM 1851 C CA . ASN A 1 259 ? -4.719 21.641 12.258 1 98.44 259 ASN A CA 1
ATOM 1852 C C . ASN A 1 259 ? -4.141 21.203 13.602 1 98.44 259 ASN A C 1
ATOM 1854 O O . ASN A 1 259 ? -3.482 22 14.281 1 98.44 259 ASN A O 1
ATOM 1858 N N . ALA A 1 260 ? -4.406 19.984 14 1 98.44 260 ALA A N 1
ATOM 1859 C CA . ALA A 1 260 ? -3.791 19.391 15.188 1 98.44 260 ALA A CA 1
ATOM 1860 C C . ALA A 1 260 ? -2.756 18.344 14.812 1 98.44 260 ALA A C 1
ATOM 1862 O O . ALA A 1 260 ? -2.129 17.734 15.68 1 98.44 260 ALA A O 1
ATOM 1863 N N . ILE A 1 261 ? -2.547 18.109 13.578 1 98.19 261 ILE A N 1
ATOM 1864 C CA . ILE A 1 261 ? -1.636 17.094 13.055 1 98.19 261 ILE A CA 1
ATOM 1865 C C . ILE A 1 261 ? -0.196 17.594 13.156 1 98.19 261 ILE A C 1
ATOM 1867 O O . ILE A 1 261 ? 0.079 18.766 12.914 1 98.19 261 ILE A O 1
ATOM 1871 N N . PRO A 1 262 ? 0.765 16.734 13.469 1 97.81 262 PRO A N 1
ATOM 1872 C CA . PRO A 1 262 ? 2.168 17.141 13.586 1 97.81 262 PRO A CA 1
ATOM 1873 C C . PRO A 1 262 ? 2.756 17.641 12.266 1 97.81 262 PRO A C 1
ATOM 1875 O O . PRO A 1 262 ? 2.129 17.484 11.211 1 97.81 262 PRO A O 1
ATOM 1878 N N . THR A 1 263 ? 3.889 18.141 12.414 1 96.94 263 THR A N 1
ATOM 1879 C CA . THR A 1 263 ? 4.594 18.781 11.305 1 96.94 263 THR A CA 1
ATOM 1880 C C . THR A 1 263 ? 5.117 17.734 10.328 1 96.94 263 THR A C 1
ATOM 1882 O O . THR A 1 263 ? 5.449 16.609 10.727 1 96.94 263 THR A O 1
ATOM 1885 N N . ALA A 1 264 ? 5.25 18.094 9.102 1 92.25 264 ALA A N 1
ATOM 1886 C CA . ALA A 1 264 ? 5.664 17.219 8 1 92.25 264 ALA A CA 1
ATOM 1887 C C . ALA A 1 264 ? 7.184 17.094 7.953 1 92.25 264 ALA A C 1
ATOM 1889 O O . ALA A 1 264 ? 7.91 18.016 8.312 1 92.25 264 ALA A O 1
ATOM 1890 N N . ALA A 1 265 ? 7.613 16 7.414 1 89.44 265 ALA A N 1
ATOM 1891 C CA . ALA A 1 265 ? 9.039 15.734 7.238 1 89.44 265 ALA A CA 1
ATOM 1892 C C . ALA A 1 265 ? 9.641 16.656 6.184 1 89.44 265 ALA A C 1
ATOM 1894 O O . ALA A 1 265 ? 10.852 16.906 6.188 1 89.44 265 ALA A O 1
ATOM 1895 N N . SER A 1 266 ? 8.82 17.125 5.312 1 88.38 266 SER A N 1
ATOM 1896 C CA . SER A 1 266 ? 9.297 18.016 4.266 1 88.38 266 SER A CA 1
ATOM 1897 C C . SER A 1 266 ? 9.914 19.281 4.859 1 88.38 266 SER A C 1
ATOM 1899 O O . SER A 1 266 ? 10.719 19.953 4.207 1 88.38 266 SER A O 1
ATOM 1901 N N . ALA A 1 267 ? 9.516 19.594 6.031 1 93.12 267 ALA A N 1
ATOM 1902 C CA . ALA A 1 267 ? 10.094 20.75 6.711 1 93.12 267 ALA A CA 1
ATOM 1903 C C . ALA A 1 267 ? 11.594 20.562 6.941 1 93.12 267 ALA A C 1
ATOM 1905 O O . ALA A 1 267 ? 12.367 21.516 6.867 1 93.12 267 ALA A O 1
ATOM 1906 N N . TYR A 1 268 ? 12 19.391 7.254 1 92.75 268 TYR A N 1
ATOM 1907 C CA . TYR A 1 268 ? 13.414 19.062 7.438 1 92.75 268 TYR A CA 1
ATOM 1908 C C . TYR A 1 268 ? 14.203 19.312 6.152 1 92.75 268 TYR A C 1
ATOM 1910 O O . TYR A 1 268 ? 15.281 19.891 6.184 1 92.75 268 TYR A O 1
ATOM 1918 N N . VAL A 1 269 ? 13.633 18.875 5.086 1 88.31 269 VAL A N 1
ATOM 1919 C CA . VAL A 1 269 ? 14.289 18.984 3.785 1 88.31 269 VAL A CA 1
ATOM 1920 C C . VAL A 1 269 ? 14.477 20.453 3.422 1 88.31 269 VAL A C 1
ATOM 1922 O O . VAL A 1 269 ? 15.562 20.859 2.992 1 88.31 269 VAL A O 1
ATOM 1925 N N . LEU A 1 270 ? 13.414 21.172 3.592 1 88.88 270 LEU A N 1
ATOM 1926 C CA . LEU A 1 270 ? 13.453 22.594 3.256 1 88.88 270 LEU A CA 1
ATOM 1927 C C . LEU A 1 270 ? 14.438 23.344 4.152 1 88.88 270 LEU A C 1
ATOM 1929 O O . LEU A 1 270 ? 15.18 24.203 3.686 1 88.88 270 LEU A O 1
ATOM 1933 N N . ALA A 1 271 ? 14.461 23 5.391 1 91.75 271 ALA A N 1
ATOM 1934 C CA . ALA A 1 271 ? 15.406 23.609 6.328 1 91.75 271 ALA A CA 1
ATOM 1935 C C . ALA A 1 271 ? 16.844 23.312 5.922 1 91.75 271 ALA A C 1
ATOM 1937 O O . ALA A 1 271 ? 17.703 24.203 5.977 1 91.75 271 ALA A O 1
ATOM 1938 N N . ARG A 1 272 ? 17.078 22.156 5.551 1 90.25 272 ARG A N 1
ATOM 1939 C CA . ARG A 1 272 ? 18.422 21.75 5.133 1 90.25 272 ARG A CA 1
ATOM 1940 C C . ARG A 1 272 ? 18.828 22.484 3.857 1 90.25 272 ARG A C 1
ATOM 1942 O O . ARG A 1 272 ? 19.984 22.906 3.729 1 90.25 272 ARG A O 1
ATOM 1949 N N . GLN A 1 273 ? 18 22.734 3 1 87.19 273 GLN A N 1
ATOM 1950 C CA . GLN A 1 273 ? 18.281 23.312 1.69 1 87.19 273 GLN A CA 1
ATOM 1951 C C . GLN A 1 273 ? 18.422 24.828 1.775 1 87.19 273 GLN A C 1
ATOM 1953 O O . GLN A 1 273 ? 19.203 25.438 1.034 1 87.19 273 GLN A O 1
ATOM 1958 N N . MET A 1 274 ? 17.672 25.391 2.705 1 89.56 274 MET A N 1
ATOM 1959 C CA . MET A 1 274 ? 17.578 26.844 2.68 1 89.56 274 MET A CA 1
ATOM 1960 C C . MET A 1 274 ? 18.234 27.453 3.916 1 89.56 274 MET A C 1
ATOM 1962 O O . MET A 1 274 ? 17.969 28.609 4.262 1 89.56 274 MET A O 1
ATOM 1966 N N . GLY A 1 275 ? 18.953 26.562 4.586 1 90.38 275 GLY A N 1
ATOM 1967 C CA . GLY A 1 275 ? 19.797 27.094 5.637 1 90.38 275 GLY A CA 1
ATOM 1968 C C . GLY A 1 275 ? 19.109 27.172 6.984 1 90.38 275 GLY A C 1
ATOM 1969 O O . GLY A 1 275 ? 19.531 27.938 7.859 1 90.38 275 GLY A O 1
ATOM 1970 N N . GLY A 1 276 ? 18.047 26.484 7.117 1 92.88 276 GLY A N 1
ATOM 1971 C CA . GLY A 1 276 ? 17.422 26.359 8.43 1 92.88 276 GLY A CA 1
ATOM 1972 C C . GLY A 1 276 ? 18.141 25.391 9.344 1 92.88 276 GLY A C 1
ATOM 1973 O O . GLY A 1 276 ? 19.172 24.828 8.969 1 92.88 276 GLY A O 1
ATOM 1974 N N . ASP A 1 277 ? 17.703 25.297 10.508 1 94.25 277 ASP A N 1
ATOM 1975 C CA . ASP A 1 277 ? 18.25 24.344 11.469 1 94.25 277 ASP A CA 1
ATOM 1976 C C . ASP A 1 277 ? 17.594 22.969 11.32 1 94.25 277 ASP A C 1
ATOM 1978 O O . ASP A 1 277 ? 16.672 22.641 12.062 1 94.25 277 ASP A O 1
ATOM 1982 N N . HIS A 1 278 ? 18.156 22.234 10.453 1 92.69 278 HIS A N 1
ATOM 1983 C CA . HIS A 1 278 ? 17.531 20.953 10.109 1 92.69 278 HIS A CA 1
ATOM 1984 C C . HIS A 1 278 ? 17.625 19.969 11.266 1 92.69 278 HIS A C 1
ATOM 1986 O O . HIS A 1 278 ? 16.781 19.078 11.391 1 92.69 278 HIS A O 1
ATOM 1992 N N . ARG A 1 279 ? 18.609 20.141 12.109 1 91.75 279 ARG A N 1
ATOM 1993 C CA . ARG A 1 279 ? 18.703 19.266 13.273 1 91.75 279 ARG A CA 1
ATOM 1994 C C . ARG A 1 279 ? 17.562 19.531 14.258 1 91.75 279 ARG A C 1
ATOM 1996 O O . ARG A 1 279 ? 16.953 18.609 14.781 1 91.75 279 ARG A O 1
ATOM 2003 N N . LEU A 1 280 ? 17.328 20.766 14.453 1 93.88 280 LEU A N 1
ATOM 2004 C CA . LEU A 1 280 ? 16.203 21.172 15.289 1 93.88 280 LEU A CA 1
ATOM 2005 C C . LEU A 1 280 ? 14.891 20.703 14.68 1 93.88 280 LEU A C 1
ATOM 2007 O O . LEU A 1 280 ? 14 20.234 15.391 1 93.88 280 LEU A O 1
ATOM 2011 N N . MET A 1 281 ? 14.797 20.812 13.422 1 95.31 281 MET A N 1
ATOM 2012 C CA . MET A 1 281 ? 13.57 20.438 12.719 1 95.31 281 MET A CA 1
ATOM 2013 C C . MET A 1 281 ? 13.289 18.953 12.891 1 95.31 281 MET A C 1
ATOM 2015 O O . MET A 1 281 ? 12.133 18.547 13.078 1 95.31 281 MET A O 1
ATOM 2019 N N . ALA A 1 282 ? 14.344 18.156 12.852 1 94.31 282 ALA A N 1
ATOM 2020 C CA . ALA A 1 282 ? 14.195 16.719 13.07 1 94.31 282 ALA A CA 1
ATOM 2021 C C . ALA A 1 282 ? 13.625 16.438 14.461 1 94.31 282 ALA A C 1
ATOM 2023 O O . ALA A 1 282 ? 12.766 15.562 14.617 1 94.31 282 ALA A O 1
ATOM 2024 N N . GLY A 1 283 ? 14.086 17.141 15.367 1 95.25 283 GLY A N 1
ATOM 2025 C CA . GLY A 1 283 ? 13.586 17 16.719 1 95.25 283 GLY A CA 1
ATOM 2026 C C . GLY A 1 283 ? 12.125 17.406 16.859 1 95.25 283 GLY A C 1
ATOM 2027 O O . GLY A 1 283 ? 11.352 16.719 17.531 1 95.25 283 GLY A O 1
ATOM 2028 N N . ILE A 1 284 ? 11.766 18.438 16.25 1 96.44 284 ILE A N 1
ATOM 2029 C CA . ILE A 1 284 ? 10.398 18.938 16.297 1 96.44 284 ILE A CA 1
ATOM 2030 C C . ILE A 1 284 ? 9.453 17.922 15.672 1 96.44 284 ILE A C 1
ATOM 2032 O O . ILE A 1 284 ? 8.43 17.562 16.266 1 96.44 284 ILE A O 1
ATOM 2036 N N . ILE A 1 285 ? 9.82 17.422 14.547 1 96.75 285 ILE A N 1
ATOM 2037 C CA . ILE A 1 285 ? 8.992 16.453 13.828 1 96.75 285 ILE A CA 1
ATOM 2038 C C . ILE A 1 285 ? 8.781 15.219 14.688 1 96.75 285 ILE A C 1
ATOM 2040 O O . ILE A 1 285 ? 7.648 14.758 14.852 1 96.75 285 ILE A O 1
ATOM 2044 N N . THR A 1 286 ? 9.852 14.781 15.266 1 96.5 286 THR A N 1
ATOM 2045 C CA . THR A 1 286 ? 9.797 13.562 16.062 1 96.5 286 THR A CA 1
ATOM 2046 C C . THR A 1 286 ? 8.969 13.789 17.328 1 96.5 286 THR A C 1
ATOM 2048 O O . THR A 1 286 ? 8.078 13 17.641 1 96.5 286 THR A O 1
ATOM 2051 N N . ALA A 1 287 ? 9.219 14.828 17.984 1 96.56 287 ALA A N 1
ATOM 2052 C CA . ALA A 1 287 ? 8.523 15.141 19.234 1 96.56 287 ALA A CA 1
ATOM 2053 C C . ALA A 1 287 ? 7.023 15.32 18.984 1 96.56 287 ALA A C 1
ATOM 2055 O O . ALA A 1 287 ? 6.199 14.828 19.766 1 96.56 287 ALA A O 1
ATOM 2056 N N . GLN A 1 288 ? 6.684 16.016 18 1 97.75 288 GLN A N 1
ATOM 2057 C CA . GLN A 1 288 ? 5.281 16.281 17.688 1 97.75 288 GLN A CA 1
ATOM 2058 C C . GLN A 1 288 ? 4.562 14.984 17.297 1 97.75 288 GLN A C 1
ATOM 2060 O O . GLN A 1 288 ? 3.408 14.773 17.688 1 97.75 288 GLN A O 1
ATOM 2065 N N . THR A 1 289 ? 5.258 14.203 16.484 1 96.56 289 THR A N 1
ATOM 2066 C CA . THR A 1 289 ? 4.652 12.938 16.078 1 96.56 289 THR A CA 1
ATOM 2067 C C . THR A 1 289 ? 4.348 12.07 17.297 1 96.56 289 THR A C 1
ATOM 2069 O O . THR A 1 289 ? 3.246 11.523 17.422 1 96.56 289 THR A O 1
ATOM 2072 N N . LEU A 1 290 ? 5.254 12.016 18.203 1 95.31 290 LEU A N 1
ATOM 2073 C CA . LEU A 1 290 ? 5.07 11.234 19.422 1 95.31 290 LEU A CA 1
ATOM 2074 C C . LEU A 1 290 ? 4 11.859 20.312 1 95.31 290 LEU A C 1
ATOM 2076 O O . LEU A 1 290 ? 3.148 11.156 20.859 1 95.31 290 LEU A O 1
ATOM 2080 N N . ALA A 1 291 ? 4.051 13.117 20.438 1 96.5 291 ALA A N 1
ATOM 2081 C CA . ALA A 1 291 ? 3.09 13.828 21.281 1 96.5 291 ALA A CA 1
ATOM 2082 C C . ALA A 1 291 ? 1.678 13.719 20.719 1 96.5 291 ALA A C 1
ATOM 2084 O O . ALA A 1 291 ? 0.698 13.719 21.469 1 96.5 291 ALA A O 1
ATOM 2085 N N . ALA A 1 292 ? 1.594 13.617 19.453 1 96.81 292 ALA A N 1
ATOM 2086 C CA . ALA A 1 292 ? 0.299 13.555 18.781 1 96.81 292 ALA A CA 1
ATOM 2087 C C . ALA A 1 292 ? -0.459 12.289 19.172 1 96.81 292 ALA A C 1
ATOM 2089 O O . ALA A 1 292 ? -1.689 12.25 19.094 1 96.81 292 ALA A O 1
ATOM 2090 N N . THR A 1 293 ? 0.229 11.234 19.578 1 94.38 293 THR A N 1
ATOM 2091 C CA . THR A 1 293 ? -0.406 10.008 20.047 1 94.38 293 THR A CA 1
ATOM 2092 C C . THR A 1 293 ? -1.337 10.297 21.219 1 94.38 293 THR A C 1
ATOM 2094 O O . THR A 1 293 ? -2.34 9.602 21.406 1 94.38 293 THR A O 1
ATOM 2097 N N . LEU A 1 294 ? -1.041 11.359 21.875 1 94.94 294 LEU A N 1
ATOM 2098 C CA . LEU A 1 294 ? -1.847 11.734 23.031 1 94.94 294 LEU A CA 1
ATOM 2099 C C . LEU A 1 294 ? -2.752 12.922 22.703 1 94.94 294 LEU A C 1
ATOM 2101 O O . LEU A 1 294 ? -3.926 12.93 23.078 1 94.94 294 LEU A O 1
ATOM 2105 N N . THR A 1 295 ? -2.271 13.891 22.016 1 97 295 THR A N 1
ATOM 2106 C CA . THR A 1 295 ? -3.012 15.125 21.797 1 97 295 THR A CA 1
ATOM 2107 C C . THR A 1 295 ? -4.16 14.914 20.828 1 97 295 THR A C 1
ATOM 2109 O O . THR A 1 295 ? -5.23 15.508 20.969 1 97 295 THR A O 1
ATOM 2112 N N . LEU A 1 296 ? -3.965 14.062 19.844 1 97.12 296 LEU A N 1
ATOM 2113 C CA . LEU A 1 296 ? -5.023 13.852 18.875 1 97.12 296 LEU A CA 1
ATOM 2114 C C . LEU A 1 296 ? -6.227 13.164 19.516 1 97.12 296 LEU A C 1
ATOM 2116 O O . LEU A 1 296 ? -7.363 13.609 19.328 1 97.12 296 LEU A O 1
ATOM 2120 N N . PRO A 1 297 ? -6.016 12.078 20.281 1 95.62 297 PRO A N 1
ATOM 2121 C CA . PRO A 1 297 ? -7.156 11.484 20.969 1 95.62 297 PRO A CA 1
ATOM 2122 C C . PRO A 1 297 ? -7.836 12.453 21.938 1 95.62 297 PRO A C 1
ATOM 2124 O O . PRO A 1 297 ? -9.062 12.422 22.094 1 95.62 297 PRO A O 1
ATOM 2127 N N . LEU A 1 298 ? -7.102 13.312 22.531 1 95.88 298 LEU A N 1
ATOM 2128 C CA . LEU A 1 298 ? -7.664 14.305 23.453 1 95.88 298 LEU A CA 1
ATOM 2129 C C . LEU A 1 298 ? -8.562 15.289 22.703 1 95.88 298 LEU A C 1
ATOM 2131 O O . LEU A 1 298 ? -9.656 15.609 23.172 1 95.88 298 LEU A O 1
ATOM 2135 N N . TRP A 1 299 ? -8.117 15.766 21.594 1 97.25 299 TRP A N 1
ATOM 2136 C CA . TRP A 1 299 ? -8.93 16.656 20.781 1 97.25 299 TRP A CA 1
ATOM 2137 C C . TRP A 1 299 ? -10.188 15.953 20.281 1 97.25 299 TRP A C 1
ATOM 2139 O O . TRP A 1 299 ? -11.281 16.531 20.281 1 97.25 299 TRP A O 1
ATOM 2149 N N . LEU A 1 300 ? -9.961 14.758 19.812 1 95.75 300 LEU A N 1
ATOM 2150 C CA . LEU A 1 300 ? -11.102 13.992 19.328 1 95.75 300 LEU A CA 1
ATOM 2151 C C . LEU A 1 300 ? -12.141 13.797 20.422 1 95.75 300 LEU A C 1
ATOM 2153 O O . LEU A 1 300 ? -13.344 13.922 20.172 1 95.75 300 LEU A O 1
ATOM 2157 N N . ALA A 1 301 ? -11.688 13.516 21.641 1 94.75 301 ALA A N 1
ATOM 2158 C CA . ALA A 1 301 ? -12.578 13.328 22.781 1 94.75 301 ALA A CA 1
ATOM 2159 C C . ALA A 1 301 ? -13.32 14.625 23.109 1 94.75 301 ALA A C 1
ATOM 2161 O O . ALA A 1 301 ? -14.5 14.594 23.484 1 94.75 301 ALA A O 1
ATOM 2162 N N . LEU A 1 302 ? -12.68 15.703 22.984 1 94.38 302 LEU A N 1
ATOM 2163 C CA . LEU A 1 302 ? -13.273 17 23.266 1 94.38 302 LEU A CA 1
ATOM 2164 C C . LEU A 1 302 ? -14.328 17.359 22.234 1 94.38 302 LEU A C 1
ATOM 2166 O O . LEU A 1 302 ? -15.312 18.047 22.562 1 94.38 302 LEU A O 1
ATOM 2170 N N . LEU A 1 303 ? -14.141 16.891 21.031 1 95 303 LEU A N 1
ATOM 2171 C CA . LEU A 1 303 ? -14.984 17.297 19.922 1 95 303 LEU A CA 1
ATOM 2172 C C . LEU A 1 303 ? -16.156 16.344 19.75 1 95 303 LEU A C 1
ATOM 2174 O O . LEU A 1 303 ? -17.109 16.641 19.016 1 95 303 LEU A O 1
ATOM 2178 N N . THR A 1 304 ? -16.109 15.164 20.312 1 87.62 304 THR A N 1
ATOM 2179 C CA . THR A 1 304 ? -17.172 14.18 20.172 1 87.62 304 THR A CA 1
ATOM 2180 C C . THR A 1 304 ? -17.812 13.875 21.516 1 87.62 304 THR A C 1
ATOM 2182 O O . THR A 1 304 ? -19 13.57 21.594 1 87.62 304 THR A O 1
ATOM 2185 N N . MET B 1 1 ? -17.578 -9.727 -22.641 1 63.75 1 MET B N 1
ATOM 2186 C CA . MET B 1 1 ? -16.141 -9.594 -22.891 1 63.75 1 MET B CA 1
ATOM 2187 C C . MET B 1 1 ? -15.609 -8.281 -22.312 1 63.75 1 MET B C 1
ATOM 2189 O O . MET B 1 1 ? -14.617 -8.273 -21.594 1 63.75 1 MET B O 1
ATOM 2193 N N . ILE B 1 2 ? -16.281 -7.273 -22.5 1 71.56 2 ILE B N 1
ATOM 2194 C CA . ILE B 1 2 ? -15.797 -5.977 -22.062 1 71.56 2 ILE B CA 1
ATOM 2195 C C . ILE B 1 2 ? -15.789 -5.922 -20.531 1 71.56 2 ILE B C 1
ATOM 2197 O O . ILE B 1 2 ? -14.844 -5.414 -19.922 1 71.56 2 ILE B O 1
ATOM 2201 N N . THR B 1 3 ? -16.781 -6.543 -20.047 1 75.06 3 THR B N 1
ATOM 2202 C CA . THR B 1 3 ? -16.891 -6.543 -18.594 1 75.06 3 THR B CA 1
ATOM 2203 C C . THR B 1 3 ? -15.773 -7.352 -17.969 1 75.06 3 THR B C 1
ATOM 2205 O O . THR B 1 3 ? -15.219 -6.957 -16.922 1 75.06 3 THR B O 1
ATOM 2208 N N . VAL B 1 4 ? -15.398 -8.305 -18.656 1 78.81 4 VAL B N 1
ATOM 2209 C CA . VAL B 1 4 ? -14.344 -9.203 -18.172 1 78.81 4 VAL B CA 1
ATOM 2210 C C . VAL B 1 4 ? -13 -8.477 -18.219 1 78.81 4 VAL B C 1
ATOM 2212 O O . VAL B 1 4 ? -12.25 -8.508 -17.234 1 78.81 4 VAL B O 1
ATOM 2215 N N . VAL B 1 5 ? -12.828 -7.82 -19.297 1 83.25 5 VAL B N 1
ATOM 2216 C CA . VAL B 1 5 ? -11.562 -7.113 -19.484 1 83.25 5 VAL B CA 1
ATOM 2217 C C . VAL B 1 5 ? -11.453 -5.957 -18.5 1 83.25 5 VAL B C 1
ATOM 2219 O O . VAL B 1 5 ? -10.383 -5.707 -17.938 1 83.25 5 VAL B O 1
ATOM 2222 N N . THR B 1 6 ? -12.523 -5.398 -18.281 1 85.81 6 THR B N 1
ATOM 2223 C CA . THR B 1 6 ? -12.531 -4.258 -17.375 1 85.81 6 THR B CA 1
ATOM 2224 C C . THR B 1 6 ? -12.289 -4.703 -15.945 1 85.81 6 THR B C 1
ATOM 2226 O O . THR B 1 6 ? -11.695 -3.969 -15.148 1 85.81 6 THR B O 1
ATOM 2229 N N . ALA B 1 7 ? -12.648 -5.875 -15.695 1 85.06 7 ALA B N 1
ATOM 2230 C CA . ALA B 1 7 ? -12.5 -6.398 -14.336 1 85.06 7 ALA B CA 1
ATOM 2231 C C . ALA B 1 7 ? -11.039 -6.68 -14.008 1 85.06 7 ALA B C 1
ATOM 2233 O O . ALA B 1 7 ? -10.609 -6.484 -12.875 1 85.06 7 ALA B O 1
ATOM 2234 N N . LEU B 1 8 ? -10.32 -7.02 -15.031 1 92.88 8 LEU B N 1
ATOM 2235 C CA . LEU B 1 8 ? -8.945 -7.438 -14.773 1 92.88 8 LEU B CA 1
ATOM 2236 C C . LEU B 1 8 ? -7.957 -6.355 -15.195 1 92.88 8 LEU B C 1
ATOM 2238 O O . LEU B 1 8 ? -6.766 -6.441 -14.875 1 92.88 8 LEU B O 1
ATOM 2242 N N . ALA B 1 9 ? -8.406 -5.367 -15.812 1 93.44 9 ALA B N 1
ATOM 2243 C CA . ALA B 1 9 ? -7.562 -4.324 -16.391 1 93.44 9 ALA B CA 1
ATOM 2244 C C . ALA B 1 9 ? -6.68 -3.686 -15.32 1 93.44 9 ALA B C 1
ATOM 2246 O O . ALA B 1 9 ? -5.48 -3.5 -15.523 1 93.44 9 ALA B O 1
ATOM 2247 N N . PRO B 1 10 ? -7.25 -3.375 -14.172 1 92.94 10 PRO B N 1
ATOM 2248 C CA . PRO B 1 10 ? -6.402 -2.752 -13.156 1 92.94 10 PRO B CA 1
ATOM 2249 C C . PRO B 1 10 ? -5.215 -3.627 -12.758 1 92.94 10 PRO B C 1
ATOM 2251 O O . PRO B 1 10 ? -4.125 -3.113 -12.492 1 92.94 10 PRO B O 1
ATOM 2254 N N . VAL B 1 11 ? -5.426 -4.875 -12.711 1 94.44 11 VAL B N 1
ATOM 2255 C CA . VAL B 1 11 ? -4.379 -5.816 -12.328 1 94.44 11 VAL B CA 1
ATOM 2256 C C . VAL B 1 11 ? -3.211 -5.719 -13.305 1 94.44 11 VAL B C 1
ATOM 2258 O O . VAL B 1 11 ? -2.062 -5.535 -12.898 1 94.44 11 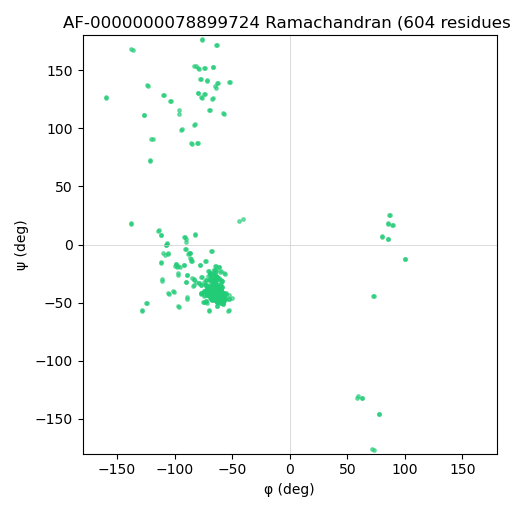VAL B O 1
ATOM 2261 N N . PHE B 1 12 ? -3.492 -5.73 -14.508 1 95.5 12 PHE B N 1
ATOM 2262 C CA . PHE B 1 12 ? -2.447 -5.73 -15.523 1 95.5 12 PHE B CA 1
ATOM 2263 C C . PHE B 1 12 ? -1.847 -4.336 -15.68 1 95.5 12 PHE B C 1
ATOM 2265 O O . PHE B 1 12 ? -0.655 -4.199 -15.961 1 95.5 12 PHE B O 1
ATOM 2272 N N . LEU B 1 13 ? -2.633 -3.307 -15.531 1 96.06 13 LEU B N 1
ATOM 2273 C CA . LEU B 1 13 ? -2.123 -1.941 -15.609 1 96.06 13 LEU B CA 1
ATOM 2274 C C . LEU B 1 13 ? -1.13 -1.661 -14.492 1 96.06 13 LEU B C 1
ATOM 2276 O O . LEU B 1 13 ? -0.166 -0.916 -14.68 1 96.06 13 LEU B O 1
ATOM 2280 N N . LEU B 1 14 ? -1.373 -2.236 -13.352 1 96.44 14 LEU B N 1
ATOM 2281 C CA . LEU B 1 14 ? -0.445 -2.068 -12.242 1 96.44 14 LEU B CA 1
ATOM 2282 C C . LEU B 1 14 ? 0.882 -2.762 -12.531 1 96.44 14 LEU B C 1
ATOM 2284 O O . LEU B 1 14 ? 1.944 -2.258 -12.156 1 96.44 14 LEU B O 1
ATOM 2288 N N . ILE B 1 15 ? 0.803 -3.941 -13.141 1 95.94 15 ILE B N 1
ATOM 2289 C CA . ILE B 1 15 ? 2.014 -4.656 -13.531 1 95.94 15 ILE B CA 1
ATOM 2290 C C . ILE B 1 15 ? 2.805 -3.814 -14.531 1 95.94 15 ILE B C 1
ATOM 2292 O O . ILE B 1 15 ? 4.016 -3.637 -14.383 1 95.94 15 ILE B O 1
ATOM 2296 N N . VAL B 1 16 ? 2.111 -3.271 -15.508 1 96.5 16 VAL B N 1
ATOM 2297 C CA . VAL B 1 16 ? 2.74 -2.428 -16.516 1 96.5 16 VAL B CA 1
ATOM 2298 C C . VAL B 1 16 ? 3.34 -1.188 -15.852 1 96.5 16 VAL B C 1
ATOM 2300 O O . VAL B 1 16 ? 4.441 -0.759 -16.203 1 96.5 16 VAL B O 1
ATOM 2303 N N . LEU B 1 17 ? 2.65 -0.621 -14.914 1 96.75 17 LEU B N 1
ATOM 2304 C CA . LEU B 1 17 ? 3.133 0.551 -14.195 1 96.75 17 LEU B CA 1
ATOM 2305 C C . LEU B 1 17 ? 4.43 0.236 -13.453 1 96.75 17 LEU B C 1
ATOM 2307 O O . LEU B 1 17 ? 5.371 1.032 -13.469 1 96.75 17 LEU B O 1
ATOM 2311 N N . GLY B 1 18 ? 4.441 -0.884 -12.781 1 96.44 18 GLY B N 1
ATOM 2312 C CA . GLY B 1 18 ? 5.664 -1.302 -12.117 1 96.44 18 GLY B CA 1
ATOM 2313 C C . GLY B 1 18 ? 6.84 -1.445 -13.062 1 96.44 18 GLY B C 1
ATOM 2314 O O . GLY B 1 18 ? 7.945 -0.998 -12.758 1 96.44 18 GLY B O 1
ATOM 2315 N N . ALA B 1 19 ? 6.578 -2.049 -14.18 1 95.94 19 ALA B N 1
ATOM 2316 C CA . ALA B 1 19 ? 7.613 -2.207 -15.203 1 95.94 19 ALA B CA 1
ATOM 2317 C C . ALA B 1 19 ? 8.109 -0.851 -15.695 1 95.94 19 ALA B C 1
ATOM 2319 O O . ALA B 1 19 ? 9.312 -0.634 -15.828 1 95.94 19 ALA B O 1
ATOM 2320 N N . TRP B 1 20 ? 7.184 0.012 -15.961 1 96.75 20 TRP B N 1
ATOM 2321 C CA . TRP B 1 20 ? 7.52 1.341 -16.453 1 96.75 20 TRP B CA 1
ATOM 2322 C C . TRP B 1 20 ? 8.312 2.131 -15.422 1 96.75 20 TRP B C 1
ATOM 2324 O O . TRP B 1 20 ? 9.297 2.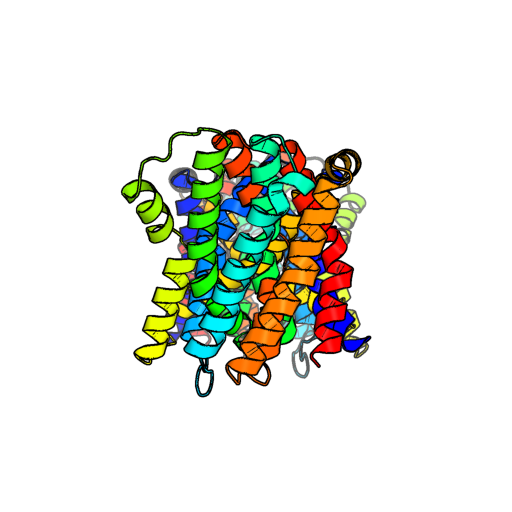793 -15.758 1 96.75 20 TRP B O 1
ATOM 2334 N N . LEU B 1 21 ? 7.938 2.113 -14.188 1 96.44 21 LEU B N 1
ATOM 2335 C CA . LEU B 1 21 ? 8.609 2.848 -13.117 1 96.44 21 LEU B CA 1
ATOM 2336 C C . LEU B 1 21 ? 10.047 2.375 -12.953 1 96.44 21 LEU B C 1
ATOM 2338 O O . LEU B 1 21 ? 10.945 3.184 -12.727 1 96.44 21 LEU B O 1
ATOM 2342 N N . ARG B 1 22 ? 10.219 1.101 -13.031 1 94.75 22 ARG B N 1
ATOM 2343 C CA . ARG B 1 22 ? 11.578 0.569 -12.914 1 94.75 22 ARG B CA 1
ATOM 2344 C C . ARG B 1 22 ? 12.43 0.978 -14.109 1 94.75 22 ARG B C 1
ATOM 2346 O O . ARG B 1 22 ? 13.57 1.424 -13.945 1 94.75 22 ARG B O 1
ATOM 2353 N N . ARG B 1 23 ? 11.938 0.879 -15.258 1 93.62 23 ARG B N 1
ATOM 2354 C CA . ARG B 1 23 ? 12.688 1.129 -16.484 1 93.62 23 ARG B CA 1
ATOM 2355 C C . ARG B 1 23 ? 12.977 2.617 -16.656 1 93.62 23 ARG B C 1
ATOM 2357 O O . ARG B 1 23 ? 14.016 2.998 -17.203 1 93.62 23 ARG B O 1
ATOM 2364 N N . SER B 1 24 ? 12.094 3.436 -16.297 1 94.12 24 SER B N 1
ATOM 2365 C CA . SER B 1 24 ? 12.258 4.879 -16.422 1 94.12 24 SER B CA 1
ATOM 2366 C C . SER B 1 24 ? 13.297 5.41 -15.445 1 94.12 24 SER B C 1
ATOM 2368 O O . SER B 1 24 ? 13.781 6.535 -15.594 1 94.12 24 SER B O 1
ATOM 2370 N N . GLY B 1 25 ? 13.531 4.68 -14.406 1 92.19 25 GLY B N 1
ATOM 2371 C CA . GLY B 1 25 ? 14.484 5.117 -13.398 1 92.19 25 GLY B CA 1
ATOM 2372 C C . GLY B 1 25 ? 13.875 6.047 -12.359 1 92.19 25 GLY B C 1
ATOM 2373 O O . GLY B 1 25 ? 14.578 6.539 -11.477 1 92.19 25 GLY B O 1
ATOM 2374 N N . LEU B 1 26 ? 12.641 6.254 -12.43 1 91.69 26 LEU B N 1
ATOM 2375 C CA . LEU B 1 26 ? 11.969 7.117 -11.469 1 91.69 26 LEU B CA 1
ATOM 2376 C C . LEU B 1 26 ? 12.031 6.523 -10.062 1 91.69 26 LEU B C 1
ATOM 2378 O O . LEU B 1 26 ? 12.047 7.258 -9.07 1 91.69 26 LEU B O 1
ATOM 2382 N N . VAL B 1 27 ? 11.953 5.23 -10.008 1 92.75 27 VAL B N 1
ATOM 2383 C CA . VAL B 1 27 ? 12.102 4.523 -8.742 1 92.75 27 VAL B CA 1
ATOM 2384 C C . VAL B 1 27 ? 13.43 3.762 -8.719 1 92.75 27 VAL B C 1
ATOM 2386 O O . VAL B 1 27 ? 13.719 2.992 -9.641 1 92.75 27 VAL B O 1
ATOM 2389 N N . GLN B 1 28 ? 14.109 3.998 -7.68 1 90.88 28 GLN B N 1
ATOM 2390 C CA . GLN B 1 28 ? 15.438 3.4 -7.555 1 90.88 28 GLN B CA 1
ATOM 2391 C C . GLN B 1 28 ? 15.344 1.882 -7.434 1 90.88 28 GLN B C 1
ATOM 2393 O O . GLN B 1 28 ? 14.383 1.356 -6.863 1 90.88 28 GLN B O 1
ATOM 2398 N N . ASP B 1 29 ? 16.391 1.168 -7.871 1 90.25 29 ASP B N 1
ATOM 2399 C CA . ASP B 1 29 ? 16.438 -0.291 -7.914 1 90.25 29 ASP B CA 1
ATOM 2400 C C . ASP B 1 29 ? 16.391 -0.883 -6.508 1 90.25 29 ASP B C 1
ATOM 2402 O O . ASP B 1 29 ? 15.844 -1.973 -6.305 1 90.25 29 ASP B O 1
ATOM 2406 N N . GLY B 1 30 ? 16.938 -0.151 -5.633 1 90.81 30 GLY B N 1
ATOM 2407 C CA . GLY B 1 30 ? 17 -0.643 -4.266 1 90.81 30 GLY B CA 1
ATOM 2408 C C . GLY B 1 30 ? 15.641 -0.725 -3.6 1 90.81 30 GLY B C 1
ATOM 2409 O O . GLY B 1 30 ? 15.492 -1.37 -2.561 1 90.81 30 GLY B O 1
ATOM 2410 N N . PHE B 1 31 ? 14.594 -0.254 -4.25 1 94.62 31 PHE B N 1
ATOM 2411 C CA . PHE B 1 31 ? 13.25 -0.217 -3.701 1 94.62 31 PHE B CA 1
ATOM 2412 C C . PHE B 1 31 ? 12.547 -1.554 -3.9 1 94.62 31 PHE B C 1
ATOM 2414 O O . PHE B 1 31 ? 11.797 -2.004 -3.029 1 94.62 31 PHE B O 1
ATOM 2421 N N . TRP B 1 32 ? 12.805 -2.172 -4.969 1 94.62 32 TRP B N 1
ATOM 2422 C CA . TRP B 1 32 ? 11.906 -3.211 -5.457 1 94.62 32 TRP B CA 1
ATOM 2423 C C . TRP B 1 32 ? 12.078 -4.5 -4.66 1 94.62 32 TRP B C 1
ATOM 2425 O O . TRP B 1 32 ? 11.094 -5.117 -4.25 1 94.62 32 TRP B O 1
ATOM 2435 N N . ARG B 1 33 ? 13.312 -4.895 -4.344 1 92.44 33 ARG B N 1
ATOM 2436 C CA . ARG B 1 33 ? 13.523 -6.141 -3.613 1 92.44 33 ARG B CA 1
ATOM 2437 C C . ARG B 1 33 ? 12.969 -6.043 -2.193 1 92.44 33 ARG B C 1
ATOM 2439 O O . ARG B 1 33 ? 12.203 -6.902 -1.761 1 92.44 33 ARG B O 1
ATOM 2446 N N . PRO B 1 34 ? 13.258 -4.977 -1.478 1 93.88 34 PRO B N 1
ATOM 2447 C CA . PRO B 1 34 ? 12.672 -4.844 -0.145 1 93.88 34 PRO B CA 1
ATOM 2448 C C . PRO B 1 34 ? 11.148 -4.73 -0.183 1 93.88 34 PRO B C 1
ATOM 2450 O O . PRO B 1 34 ? 10.469 -5.219 0.723 1 93.88 34 PRO B O 1
ATOM 2453 N N . ALA B 1 35 ? 10.602 -4.09 -1.171 1 94.69 35 ALA B N 1
ATOM 2454 C CA . ALA B 1 35 ? 9.156 -3.982 -1.322 1 94.69 35 ALA B CA 1
ATOM 2455 C C . ALA B 1 35 ? 8.516 -5.359 -1.486 1 94.69 35 ALA B C 1
ATOM 2457 O O . ALA B 1 35 ? 7.473 -5.641 -0.893 1 94.69 35 ALA B O 1
ATOM 2458 N N . GLU B 1 36 ? 9.148 -6.148 -2.271 1 92.81 36 GLU B N 1
ATOM 2459 C CA . GLU B 1 36 ? 8.664 -7.512 -2.484 1 92.81 36 GLU B CA 1
ATOM 2460 C C . GLU B 1 36 ? 8.719 -8.32 -1.195 1 92.81 36 GLU B C 1
ATOM 2462 O O . GLU B 1 36 ? 7.785 -9.055 -0.877 1 92.81 36 GLU B O 1
ATOM 2467 N N . GLN B 1 37 ? 9.812 -8.219 -0.499 1 93.12 37 GLN B N 1
ATOM 2468 C CA . GLN B 1 37 ? 9.984 -8.953 0.747 1 93.12 37 GLN B CA 1
ATOM 2469 C C . GLN B 1 37 ? 8.977 -8.508 1.798 1 93.12 37 GLN B C 1
ATOM 2471 O O . GLN B 1 37 ? 8.391 -9.336 2.502 1 93.12 37 GLN B O 1
ATOM 2476 N N . LEU B 1 38 ? 8.805 -7.246 1.883 1 94.94 38 LEU B N 1
ATOM 2477 C CA . LEU B 1 38 ? 7.84 -6.699 2.832 1 94.94 38 LEU B CA 1
ATOM 2478 C C . LEU B 1 38 ? 6.422 -7.137 2.479 1 94.94 38 LEU B C 1
ATOM 2480 O O . LEU B 1 38 ? 5.629 -7.453 3.367 1 94.94 38 LEU B O 1
ATOM 2484 N N . THR B 1 39 ? 6.133 -7.078 1.211 1 95.75 39 THR B N 1
ATOM 2485 C CA . THR B 1 39 ? 4.812 -7.492 0.752 1 95.75 39 THR B CA 1
ATOM 2486 C C . THR B 1 39 ? 4.574 -8.969 1.064 1 95.75 39 THR B C 1
ATOM 2488 O O . THR B 1 39 ? 3.498 -9.336 1.538 1 95.75 39 THR B O 1
ATOM 2491 N N . TYR B 1 40 ? 5.535 -9.805 0.881 1 92.62 40 TYR B N 1
ATOM 2492 C CA . TYR B 1 40 ? 5.422 -11.25 1.074 1 92.62 40 TYR B CA 1
ATOM 2493 C C . TYR B 1 40 ? 5.301 -11.594 2.555 1 92.62 40 TYR B C 1
ATOM 2495 O O . TYR B 1 40 ? 4.531 -12.477 2.93 1 92.62 40 TYR B O 1
ATOM 2503 N N . HIS B 1 41 ? 6.004 -10.859 3.369 1 94.31 41 HIS B N 1
ATOM 2504 C CA . HIS B 1 41 ? 6.113 -11.273 4.766 1 94.31 41 HIS B CA 1
ATOM 2505 C C . HIS B 1 41 ? 5.129 -10.5 5.641 1 94.31 41 HIS B C 1
ATOM 2507 O O . HIS B 1 41 ? 4.824 -10.93 6.758 1 94.31 41 HIS B O 1
ATOM 2513 N N . LEU B 1 42 ? 4.652 -9.438 5.117 1 96.25 42 LEU B N 1
ATOM 2514 C CA . LEU B 1 42 ? 3.859 -8.594 6.004 1 96.25 42 LEU B CA 1
ATOM 2515 C C . LEU B 1 42 ? 2.504 -8.273 5.383 1 96.25 42 LEU B C 1
ATOM 2517 O O . LEU B 1 42 ? 1.464 -8.648 5.93 1 96.25 42 LEU B O 1
ATOM 2521 N N . PHE B 1 43 ? 2.434 -7.684 4.176 1 97.31 43 PHE B N 1
ATOM 2522 C CA . PHE B 1 43 ? 1.195 -7.152 3.617 1 97.31 43 PHE B CA 1
ATOM 2523 C C . PHE B 1 43 ? 0.286 -8.281 3.145 1 97.31 43 PHE B C 1
ATOM 2525 O O . PHE B 1 43 ? -0.913 -8.281 3.432 1 97.31 43 PHE B O 1
ATOM 2532 N N . PHE B 1 44 ? 0.811 -9.258 2.48 1 95.38 44 PHE B N 1
ATOM 2533 C CA . PHE B 1 44 ? -0.008 -10.344 1.963 1 95.38 44 PHE B CA 1
ATOM 2534 C C . PHE B 1 44 ? -0.541 -11.211 3.1 1 95.38 44 PHE B C 1
ATOM 2536 O O . PHE B 1 44 ? -1.707 -11.609 3.09 1 95.38 44 PHE B O 1
ATOM 2543 N N . PRO B 1 45 ? 0.356 -11.547 4.039 1 96.12 45 PRO B N 1
ATOM 2544 C CA . PRO B 1 45 ? -0.198 -12.258 5.191 1 96.12 45 PRO B CA 1
ATOM 2545 C C . PRO B 1 45 ? -1.337 -11.492 5.863 1 96.12 45 PRO B C 1
ATOM 2547 O O . PRO B 1 45 ? -2.348 -12.094 6.238 1 96.12 45 PRO B O 1
ATOM 2550 N N . ALA B 1 46 ? -1.171 -10.211 6.012 1 97.25 46 ALA B N 1
ATOM 2551 C CA . ALA B 1 46 ? -2.252 -9.406 6.574 1 97.25 46 ALA B CA 1
ATOM 2552 C C . ALA B 1 46 ? -3.514 -9.508 5.723 1 97.25 46 ALA B C 1
ATOM 2554 O O . ALA B 1 46 ? -4.621 -9.617 6.254 1 97.25 46 ALA B O 1
ATOM 2555 N N . LEU B 1 47 ? -3.355 -9.453 4.477 1 96.06 47 LEU B N 1
ATOM 2556 C CA . LEU B 1 47 ? -4.469 -9.555 3.539 1 96.06 47 LEU B CA 1
ATOM 2557 C C . LEU B 1 47 ? -5.184 -10.891 3.68 1 96.06 47 LEU B C 1
ATOM 2559 O O . LEU B 1 47 ? -6.414 -10.938 3.738 1 96.06 47 LEU B O 1
ATOM 2563 N N . LEU B 1 48 ? -4.398 -11.938 3.775 1 96.5 48 LEU B N 1
ATOM 2564 C CA . LEU B 1 48 ? -4.953 -13.281 3.854 1 96.5 48 LEU B CA 1
ATOM 2565 C C . LEU B 1 48 ? -5.656 -13.508 5.188 1 96.5 48 LEU B C 1
ATOM 2567 O O . LEU B 1 48 ? -6.738 -14.102 5.234 1 96.5 48 LEU B O 1
ATOM 2571 N N . ILE B 1 49 ? -5.004 -13.062 6.238 1 96.88 49 ILE B N 1
ATOM 2572 C CA . ILE B 1 49 ? -5.645 -13.188 7.543 1 96.88 49 ILE B CA 1
ATOM 2573 C C . ILE B 1 49 ? -6.973 -12.43 7.539 1 96.88 49 ILE B C 1
ATOM 2575 O O . ILE B 1 49 ? -8.008 -12.977 7.918 1 96.88 49 ILE B O 1
ATOM 2579 N N . ASP B 1 50 ? -6.949 -11.227 7.055 1 95.5 50 ASP B N 1
ATOM 2580 C CA . ASP B 1 50 ? -8.141 -10.383 7.055 1 95.5 50 ASP B CA 1
ATOM 2581 C C . ASP B 1 50 ? -9.234 -10.977 6.18 1 95.5 50 ASP B C 1
ATOM 2583 O O . ASP B 1 50 ? -10.398 -11.062 6.602 1 95.5 50 ASP B O 1
ATOM 2587 N N . SER B 1 51 ? -8.93 -11.383 5 1 94.5 51 SER B N 1
ATOM 2588 C CA . SER B 1 51 ? -9.922 -11.867 4.043 1 94.5 51 SER B CA 1
ATOM 2589 C C . SER B 1 51 ? -10.5 -13.203 4.48 1 94.5 51 SER B C 1
ATOM 2591 O O . SER B 1 51 ? -11.711 -13.438 4.355 1 94.5 51 SER B O 1
ATOM 2593 N N . THR B 1 52 ? -9.703 -14.078 5.023 1 94.69 52 THR B N 1
ATOM 2594 C CA . THR B 1 52 ? -10.172 -15.406 5.41 1 94.69 52 THR B CA 1
ATOM 2595 C C . THR B 1 52 ? -10.93 -15.352 6.73 1 94.69 52 THR B C 1
ATOM 2597 O O . THR B 1 52 ? -11.875 -16.109 6.945 1 94.69 52 THR B O 1
ATOM 2600 N N . ALA B 1 53 ? -10.5 -14.453 7.582 1 94.5 53 ALA B N 1
ATOM 2601 C CA . ALA B 1 53 ? -11.203 -14.297 8.852 1 94.5 53 ALA B CA 1
ATOM 2602 C C . ALA B 1 53 ? -12.641 -13.836 8.633 1 94.5 53 ALA B C 1
ATOM 2604 O O . ALA B 1 53 ? -13.539 -14.18 9.398 1 94.5 53 ALA B O 1
ATOM 2605 N N . ARG B 1 54 ? -12.898 -13.148 7.578 1 91.06 54 ARG B N 1
ATOM 2606 C CA . ARG B 1 54 ? -14.203 -12.539 7.348 1 91.06 54 ARG B CA 1
ATOM 2607 C C . ARG B 1 54 ? -14.977 -13.297 6.277 1 91.06 54 ARG B C 1
ATOM 2609 O O . ARG B 1 54 ? -16.141 -12.969 5.992 1 91.06 54 ARG B O 1
ATOM 2616 N N . ALA B 1 55 ? -14.453 -14.281 5.766 1 89.5 55 ALA B N 1
ATOM 2617 C CA . ALA B 1 55 ? -15.031 -15 4.629 1 89.5 55 ALA B CA 1
ATOM 2618 C C . ALA B 1 55 ? -16.266 -15.789 5.051 1 89.5 55 ALA B C 1
ATOM 2620 O O . ALA B 1 55 ? -16.344 -16.281 6.18 1 89.5 55 ALA B O 1
ATOM 2621 N N . SER B 1 56 ? -17.234 -15.781 4.191 1 87.38 56 SER B N 1
ATOM 2622 C CA . SER B 1 56 ? -18.344 -16.703 4.34 1 87.38 56 SER B CA 1
ATOM 2623 C C . SER B 1 56 ? -18.125 -17.984 3.543 1 87.38 56 SER B C 1
ATOM 2625 O O . SER B 1 56 ? -18.344 -18.016 2.332 1 87.38 56 SER B O 1
ATOM 2627 N N . PHE B 1 57 ? -17.719 -18.969 4.156 1 81.25 57 PHE B N 1
ATOM 2628 C CA . PHE B 1 57 ? -17.406 -20.219 3.48 1 81.25 57 PHE B CA 1
ATOM 2629 C C . PHE B 1 57 ? -18.625 -21.141 3.457 1 81.25 57 PHE B C 1
ATOM 2631 O O . PHE B 1 57 ? -18.531 -22.297 3.059 1 81.25 57 PHE B O 1
ATOM 2638 N N . GLY B 1 58 ? -19.688 -20.469 3.949 1 77.75 58 GLY B N 1
ATOM 2639 C CA . GLY B 1 58 ? -20.906 -21.266 3.924 1 77.75 58 GLY B CA 1
ATOM 2640 C C . GLY B 1 58 ? -21.266 -21.75 2.535 1 77.75 58 GLY B C 1
ATOM 2641 O O . GLY B 1 58 ? -21.344 -20.969 1.59 1 77.75 58 GLY B O 1
ATOM 2642 N N . GLY B 1 59 ? -21.219 -23.062 2.266 1 80.5 59 GLY B N 1
ATOM 2643 C CA . GLY B 1 59 ? -21.641 -23.656 1.009 1 80.5 59 GLY B CA 1
ATOM 2644 C C . GLY B 1 59 ? -20.484 -23.969 0.081 1 80.5 59 GLY B C 1
ATOM 2645 O O . GLY B 1 59 ? -20.672 -24.547 -0.988 1 80.5 59 GLY B O 1
ATOM 2646 N N . VAL B 1 60 ? -19.422 -23.422 0.467 1 86.38 60 VAL B N 1
ATOM 2647 C CA . VAL B 1 60 ? -18.266 -23.719 -0.361 1 86.38 60 VAL B CA 1
ATOM 2648 C C . VAL B 1 60 ? -17.75 -25.125 -0.064 1 86.38 60 VAL B C 1
ATOM 2650 O O . VAL B 1 60 ? -17.562 -25.484 1.099 1 86.38 60 VAL B O 1
ATOM 2653 N N . ASP B 1 61 ? -17.609 -25.938 -1.081 1 91.19 61 ASP B N 1
ATOM 2654 C CA . ASP B 1 61 ? -17.047 -27.281 -0.949 1 91.19 61 ASP B CA 1
ATOM 2655 C C . ASP B 1 61 ? -15.516 -27.219 -0.915 1 91.19 61 ASP B C 1
ATOM 2657 O O . ASP B 1 61 ? -14.859 -27.406 -1.939 1 91.19 61 ASP B O 1
ATOM 2661 N N . ILE B 1 62 ? -15.016 -27.047 0.231 1 91.5 62 ILE B N 1
ATOM 2662 C CA . ILE B 1 62 ? -13.586 -26.859 0.43 1 91.5 62 ILE B CA 1
ATOM 2663 C C . ILE B 1 62 ? -12.828 -28.078 -0.067 1 91.5 62 ILE B C 1
ATOM 2665 O O . ILE B 1 62 ? -11.781 -27.953 -0.704 1 91.5 62 ILE B O 1
ATOM 2669 N N . LEU B 1 63 ? -13.359 -29.219 0.168 1 92.62 63 LEU B N 1
ATOM 2670 C CA . LEU B 1 63 ? -12.703 -30.453 -0.251 1 92.62 63 LEU B CA 1
ATOM 2671 C C . LEU B 1 63 ? -12.75 -30.609 -1.768 1 92.62 63 LEU B C 1
ATOM 2673 O O . LEU B 1 63 ? -11.758 -31 -2.385 1 92.62 63 LEU B O 1
ATOM 2677 N N . GLY B 1 64 ? -13.922 -30.312 -2.338 1 95.19 64 GLY B N 1
ATOM 2678 C CA . GLY B 1 64 ? -14.016 -30.344 -3.789 1 95.19 64 GLY B CA 1
ATOM 2679 C C . GLY B 1 64 ? -13.062 -29.375 -4.469 1 95.19 64 GLY B C 1
ATOM 2680 O O . GLY B 1 64 ? -12.422 -29.719 -5.465 1 95.19 64 GLY B O 1
ATOM 2681 N N . ALA B 1 65 ? -13 -28.234 -3.912 1 95.5 65 ALA B N 1
ATOM 2682 C CA . ALA B 1 65 ? -12.062 -27.234 -4.434 1 95.5 65 ALA B CA 1
ATOM 2683 C C . ALA B 1 65 ? -10.625 -27.719 -4.32 1 95.5 65 ALA B C 1
ATOM 2685 O O . ALA B 1 65 ? -9.828 -27.547 -5.242 1 95.5 65 ALA B O 1
ATOM 2686 N N . GLY B 1 66 ? -10.305 -28.328 -3.201 1 96.75 66 GLY B N 1
ATOM 2687 C CA . GLY B 1 66 ? -8.961 -28.844 -2.975 1 96.75 66 GLY B CA 1
ATOM 2688 C C . GLY B 1 66 ? -8.578 -29.938 -3.951 1 96.75 66 GLY B C 1
ATOM 2689 O O . GLY B 1 66 ? -7.449 -29.969 -4.453 1 96.75 66 GLY B O 1
ATOM 2690 N N . ILE B 1 67 ? -9.469 -30.797 -4.195 1 95.94 67 ILE B N 1
ATOM 2691 C CA . ILE B 1 67 ? -9.242 -31.906 -5.129 1 95.94 67 ILE B CA 1
ATOM 2692 C C . ILE B 1 67 ? -8.969 -31.344 -6.523 1 95.94 67 ILE B C 1
ATOM 2694 O O . ILE B 1 67 ? -8.047 -31.797 -7.211 1 95.94 67 ILE B O 1
ATOM 2698 N N . ALA B 1 68 ? -9.719 -30.391 -6.867 1 97.75 68 ALA B N 1
ATOM 2699 C CA . ALA B 1 68 ? -9.555 -29.797 -8.188 1 97.75 68 ALA B CA 1
ATOM 2700 C C . ALA B 1 68 ? -8.227 -29.047 -8.297 1 97.75 68 ALA B C 1
ATOM 2702 O O . ALA B 1 68 ? -7.512 -29.188 -9.289 1 97.75 68 ALA B O 1
ATOM 2703 N N . LEU B 1 69 ? -7.934 -28.328 -7.285 1 98.06 69 LEU B N 1
ATOM 2704 C CA . LEU B 1 69 ? -6.73 -27.5 -7.281 1 98.06 69 LEU B CA 1
ATOM 2705 C C . LEU B 1 69 ? -5.48 -28.375 -7.195 1 98.06 69 LEU B C 1
ATOM 2707 O O . LEU B 1 69 ? -4.625 -28.328 -8.086 1 98.06 69 LEU B O 1
ATOM 2711 N N . ALA B 1 70 ? -5.406 -29.188 -6.156 1 98.12 70 ALA B N 1
ATOM 2712 C CA . ALA B 1 70 ? -4.242 -30.031 -5.941 1 98.12 70 ALA B CA 1
ATOM 2713 C C . ALA B 1 70 ? -4.164 -31.125 -7.008 1 98.12 70 ALA B C 1
ATOM 2715 O O . ALA B 1 70 ? -3.072 -31.484 -7.461 1 98.12 70 ALA B O 1
ATOM 2716 N N . GLY B 1 71 ? -5.32 -31.641 -7.32 1 98.44 71 GLY B N 1
ATOM 2717 C CA . GLY B 1 71 ? -5.348 -32.656 -8.367 1 98.44 71 GLY B CA 1
ATOM 2718 C C . GLY B 1 71 ? -4.867 -32.125 -9.711 1 98.44 71 GLY B C 1
ATOM 2719 O O . GLY B 1 71 ? -4.16 -32.812 -10.438 1 98.44 71 GLY B O 1
ATOM 2720 N N . GLY B 1 72 ? -5.281 -30.922 -10.047 1 98.62 72 GLY B N 1
ATOM 2721 C CA . GLY B 1 72 ? -4.793 -30.297 -11.266 1 98.62 72 GLY B CA 1
ATOM 2722 C C . GLY B 1 72 ? -3.285 -30.141 -11.297 1 98.62 72 GLY B C 1
ATOM 2723 O O . GLY B 1 72 ? -2.641 -30.469 -12.297 1 98.62 72 GLY B O 1
ATOM 2724 N N . VAL B 1 73 ? -2.729 -29.719 -10.25 1 98.44 73 VAL B N 1
ATOM 2725 C CA . VAL B 1 73 ? -1.288 -29.5 -10.141 1 98.44 73 VAL B CA 1
ATOM 2726 C C . VAL B 1 73 ? -0.561 -30.844 -10.258 1 98.44 73 VAL B C 1
ATOM 2728 O O . VAL B 1 73 ? 0.446 -30.953 -10.961 1 98.44 73 VAL B O 1
ATOM 2731 N N . LEU B 1 74 ? -1.063 -31.844 -9.547 1 98.5 74 LEU B N 1
ATOM 2732 C CA . LEU B 1 74 ? -0.438 -33.156 -9.602 1 98.5 74 LEU B CA 1
ATOM 2733 C C . LEU B 1 74 ? -0.505 -33.719 -11.008 1 98.5 74 LEU B C 1
ATOM 2735 O O . LEU B 1 74 ? 0.458 -34.344 -11.484 1 98.5 74 LEU B O 1
ATOM 2739 N N . ALA B 1 75 ? -1.624 -33.531 -11.625 1 98.56 75 ALA B N 1
ATOM 2740 C CA . ALA B 1 75 ? -1.801 -34.062 -12.984 1 98.56 75 ALA B CA 1
ATOM 2741 C C . ALA B 1 75 ? -0.826 -33.375 -13.945 1 98.56 75 ALA B C 1
ATOM 2743 O O . ALA B 1 75 ? -0.186 -34.062 -14.758 1 98.56 75 ALA B O 1
ATOM 2744 N N . ILE B 1 76 ? -0.705 -32.062 -13.883 1 98.44 76 ILE B N 1
ATOM 2745 C CA . ILE B 1 76 ? 0.176 -31.375 -14.812 1 98.44 76 ILE B CA 1
ATOM 2746 C C . ILE B 1 76 ? 1.632 -31.688 -14.484 1 98.44 76 ILE B C 1
ATOM 2748 O O . ILE B 1 76 ? 2.477 -31.766 -15.383 1 98.44 76 ILE B O 1
ATOM 2752 N N . ALA B 1 77 ? 1.932 -31.844 -13.219 1 98.31 77 ALA B N 1
ATOM 2753 C CA . ALA B 1 77 ? 3.273 -32.25 -12.82 1 98.31 77 ALA B CA 1
ATOM 2754 C C . ALA B 1 77 ? 3.639 -33.594 -13.461 1 98.31 77 ALA B C 1
ATOM 2756 O O . ALA B 1 77 ? 4.73 -33.75 -14.008 1 98.31 77 ALA B O 1
ATOM 2757 N N . LEU B 1 78 ? 2.727 -34.5 -13.344 1 98.19 78 LEU B N 1
ATOM 2758 C CA . LEU B 1 78 ? 2.947 -35.812 -13.914 1 98.19 78 LEU B CA 1
ATOM 2759 C C . LEU B 1 78 ? 3.1 -35.719 -15.43 1 98.19 78 LEU B C 1
ATOM 2761 O O . LEU B 1 78 ? 3.996 -36.344 -16 1 98.19 78 LEU B O 1
ATOM 2765 N N . LEU B 1 79 ? 2.219 -35 -16.062 1 98 79 LEU B N 1
ATOM 2766 C CA . LEU B 1 79 ? 2.275 -34.844 -17.5 1 98 79 LEU B CA 1
ATOM 2767 C C . LEU B 1 79 ? 3.598 -34.219 -17.938 1 98 79 LEU B C 1
ATOM 2769 O O . LEU B 1 79 ? 4.172 -34.594 -18.953 1 98 79 LEU B O 1
ATOM 2773 N N . THR B 1 80 ? 4.043 -33.219 -17.188 1 97.62 80 THR B N 1
ATOM 2774 C CA . THR B 1 80 ? 5.297 -32.531 -17.5 1 97.62 80 THR B CA 1
ATOM 2775 C C . THR B 1 80 ? 6.477 -33.5 -17.359 1 97.62 80 THR B C 1
ATOM 2777 O O . THR B 1 80 ? 7.387 -33.469 -18.188 1 97.62 80 THR B O 1
ATOM 2780 N N . VAL B 1 81 ? 6.508 -34.344 -16.344 1 96.88 81 VAL B N 1
ATOM 2781 C CA . VAL B 1 81 ? 7.582 -35.312 -16.125 1 96.88 81 VAL B CA 1
ATOM 2782 C C . VAL B 1 81 ? 7.582 -36.312 -17.266 1 96.88 81 VAL B C 1
ATOM 2784 O O . VAL B 1 81 ? 8.641 -36.688 -17.781 1 96.88 81 VAL B O 1
ATOM 2787 N N . LEU B 1 82 ? 6.379 -36.75 -17.609 1 96.56 82 LEU B N 1
ATOM 2788 C CA . LEU B 1 82 ? 6.262 -37.75 -18.672 1 96.56 82 LEU B CA 1
ATOM 2789 C C . LEU B 1 82 ? 6.699 -37.188 -20.016 1 96.56 82 LEU B C 1
ATOM 2791 O O . LEU B 1 82 ? 7.207 -37.906 -20.875 1 96.56 82 LEU B O 1
ATOM 2795 N N . ALA B 1 83 ? 6.555 -35.938 -20.203 1 96.12 83 ALA B N 1
ATOM 2796 C CA . ALA B 1 83 ? 6.879 -35.25 -21.469 1 96.12 83 ALA B CA 1
ATOM 2797 C C . ALA B 1 83 ? 8.328 -34.781 -21.469 1 96.12 83 ALA B C 1
ATOM 2799 O O . ALA B 1 83 ? 8.758 -34.125 -22.422 1 96.12 83 ALA B O 1
ATOM 2800 N N . ARG B 1 84 ? 9.062 -35.062 -20.469 1 94.62 84 ARG B N 1
ATOM 2801 C CA . ARG B 1 84 ? 10.414 -34.562 -20.281 1 94.62 84 ARG B CA 1
ATOM 2802 C C . ARG B 1 84 ? 11.266 -34.781 -21.531 1 94.62 84 ARG B C 1
ATOM 2804 O O . ARG B 1 84 ? 11.961 -33.875 -21.984 1 94.62 84 ARG B O 1
ATOM 2811 N N . PRO B 1 85 ? 11.211 -36 -22.125 1 92.12 85 PRO B N 1
ATOM 2812 C CA . PRO B 1 85 ? 12.07 -36.219 -23.281 1 92.12 85 PRO B CA 1
ATOM 2813 C C . PRO B 1 85 ? 11.781 -35.281 -24.453 1 92.12 85 PRO B C 1
ATOM 2815 O O . PRO B 1 85 ? 12.648 -35.062 -25.281 1 92.12 85 PRO B O 1
ATOM 2818 N N . LEU B 1 86 ? 10.609 -34.688 -24.453 1 90.38 86 LEU B N 1
ATOM 2819 C CA . LEU B 1 86 ? 10.203 -33.781 -25.531 1 90.38 86 LEU B CA 1
ATOM 2820 C C . LEU B 1 86 ? 10.43 -32.344 -25.141 1 90.38 86 LEU B C 1
ATOM 2822 O O . LEU B 1 86 ? 10.539 -31.469 -26.016 1 90.38 86 LEU B O 1
ATOM 2826 N N . LEU B 1 87 ? 10.547 -32.094 -23.906 1 89.75 87 LEU B N 1
ATOM 2827 C CA . LEU B 1 87 ? 10.562 -30.719 -23.422 1 89.75 87 LEU B CA 1
ATOM 2828 C C . LEU B 1 87 ? 11.992 -30.219 -23.219 1 89.75 87 LEU B C 1
ATOM 2830 O O . LEU B 1 87 ? 12.344 -29.125 -23.672 1 89.75 87 LEU B O 1
ATOM 2834 N N . ALA B 1 88 ? 12.766 -30.953 -22.484 1 85.25 88 ALA B N 1
ATOM 2835 C CA . ALA B 1 88 ? 14.148 -30.578 -22.188 1 85.25 88 ALA B CA 1
ATOM 2836 C C . ALA B 1 88 ? 14.969 -31.781 -21.766 1 85.25 88 ALA B C 1
ATOM 2838 O O . ALA B 1 88 ? 14.641 -32.438 -20.766 1 85.25 88 ALA B O 1
ATOM 2839 N N . LYS B 1 89 ? 16.062 -31.969 -22.453 1 84.31 89 LYS B N 1
ATOM 2840 C CA . LYS B 1 89 ? 16.953 -33.062 -22.125 1 84.31 89 LYS B CA 1
ATOM 2841 C C . LYS B 1 89 ? 17.906 -32.719 -21 1 84.31 89 LYS B C 1
ATOM 2843 O O . LYS B 1 89 ? 18.281 -33.562 -20.188 1 84.31 89 LYS B O 1
ATOM 2848 N N . ASP B 1 90 ? 18.203 -31.406 -20.953 1 91.88 90 ASP B N 1
ATOM 2849 C CA . ASP B 1 90 ? 19.109 -30.922 -19.922 1 91.88 90 ASP B CA 1
ATOM 2850 C C . ASP B 1 90 ? 18.391 -30.766 -18.578 1 91.88 90 ASP B C 1
ATOM 2852 O O . ASP B 1 90 ? 17.281 -30.219 -18.516 1 91.88 90 ASP B O 1
ATOM 2856 N N . GLY B 1 91 ? 18.906 -31.297 -17.438 1 92.94 91 GLY B N 1
ATOM 2857 C CA . GLY B 1 91 ? 18.328 -31.281 -16.109 1 92.94 91 GLY B CA 1
ATOM 2858 C C . GLY B 1 91 ? 17.938 -29.891 -15.648 1 92.94 91 GLY B C 1
ATOM 2859 O O . GLY B 1 91 ? 16.781 -29.625 -15.336 1 92.94 91 GLY B O 1
ATOM 2860 N N . PRO B 1 92 ? 18.953 -29.016 -15.664 1 94.19 92 PRO B N 1
ATOM 2861 C CA . PRO B 1 92 ? 18.672 -27.656 -15.219 1 94.19 92 PRO B CA 1
ATOM 2862 C C . PRO B 1 92 ? 17.547 -26.984 -16.016 1 94.19 92 PRO B C 1
ATOM 2864 O O . PRO B 1 92 ? 16.672 -26.359 -15.43 1 94.19 92 PRO B O 1
ATOM 2867 N N . ALA B 1 93 ? 17.531 -27.156 -17.234 1 94.88 93 ALA B N 1
ATOM 2868 C CA . ALA B 1 93 ? 16.484 -26.562 -18.078 1 94.88 93 ALA B CA 1
ATOM 2869 C C . ALA B 1 93 ? 15.125 -27.188 -17.781 1 94.88 93 ALA B C 1
ATOM 2871 O O . ALA B 1 93 ? 14.109 -26.5 -17.734 1 94.88 93 ALA B O 1
ATOM 2872 N N . PHE B 1 94 ? 15.156 -28.516 -17.641 1 96.44 94 PHE B N 1
ATOM 2873 C CA . PHE B 1 94 ? 13.906 -29.203 -17.375 1 96.44 94 PHE B CA 1
ATOM 2874 C C . PHE B 1 94 ? 13.289 -28.734 -16.062 1 96.44 94 PHE B C 1
ATOM 2876 O O . PHE B 1 94 ? 12.07 -28.578 -15.961 1 96.44 94 PHE B O 1
ATOM 2883 N N . THR B 1 95 ? 14.062 -28.453 -15.023 1 95.5 95 THR B N 1
ATOM 2884 C CA . THR B 1 95 ? 13.539 -28.016 -13.734 1 95.5 95 THR B CA 1
ATOM 2885 C C . THR B 1 95 ? 12.844 -26.656 -13.867 1 95.5 95 THR B C 1
ATOM 2887 O O . THR B 1 95 ? 11.875 -26.375 -13.164 1 95.5 95 THR B O 1
ATOM 2890 N N . SER B 1 96 ? 13.359 -25.828 -14.758 1 95.88 96 SER B N 1
ATOM 2891 C CA . SER B 1 96 ? 12.727 -24.531 -14.992 1 95.88 96 SER B CA 1
ATOM 2892 C C . SER B 1 96 ? 11.391 -24.703 -15.719 1 95.88 96 SER B C 1
ATOM 2894 O O . SER B 1 96 ? 10.414 -24.016 -15.391 1 95.88 96 SER B O 1
ATOM 2896 N N . VAL B 1 97 ? 11.344 -25.594 -16.656 1 96.44 97 VAL B N 1
ATOM 2897 C CA . VAL B 1 97 ? 10.086 -25.891 -17.344 1 96.44 97 VAL B CA 1
ATOM 2898 C C . VAL B 1 97 ? 9.078 -26.453 -16.344 1 96.44 97 VAL B C 1
ATOM 2900 O O . VAL B 1 97 ? 7.91 -26.047 -16.344 1 96.44 97 VAL B O 1
ATOM 2903 N N . PHE B 1 98 ? 9.547 -27.375 -15.562 1 97.44 98 PHE B N 1
ATOM 2904 C CA . PHE B 1 98 ? 8.703 -28.016 -14.562 1 97.44 98 PHE B CA 1
ATOM 2905 C C . PHE B 1 98 ? 8.117 -26.969 -13.609 1 97.44 98 PHE B C 1
ATOM 2907 O O . PHE B 1 98 ? 6.902 -26.906 -13.422 1 97.44 98 PHE B O 1
ATOM 2914 N N . GLN B 1 99 ? 8.969 -26.094 -13.031 1 96.75 99 GLN B N 1
ATOM 2915 C CA . GLN B 1 99 ? 8.5 -25.047 -12.133 1 96.75 99 GLN B CA 1
ATOM 2916 C C . GLN B 1 99 ? 7.543 -24.109 -12.844 1 96.75 99 GLN B C 1
ATOM 2918 O O . GLN B 1 99 ? 6.543 -23.672 -12.266 1 96.75 99 GLN B O 1
ATOM 2923 N N . GLY B 1 100 ? 7.863 -23.844 -14.062 1 97.44 100 GLY B N 1
ATOM 2924 C CA . GLY B 1 100 ? 7.055 -22.922 -14.852 1 97.44 100 GLY B CA 1
ATOM 2925 C C . GLY B 1 100 ? 5.648 -23.438 -15.102 1 97.44 100 GLY B C 1
ATOM 2926 O O . GLY B 1 100 ? 4.746 -22.672 -15.422 1 97.44 100 GLY B O 1
ATOM 2927 N N . THR B 1 101 ? 5.492 -24.703 -14.922 1 97.75 101 THR B N 1
ATOM 2928 C CA . THR B 1 101 ? 4.188 -25.297 -15.18 1 97.75 101 THR B CA 1
ATOM 2929 C C . THR B 1 101 ? 3.389 -25.438 -13.883 1 97.75 101 THR B C 1
ATOM 2931 O O . THR B 1 101 ? 2.158 -25.406 -13.898 1 97.75 101 THR B O 1
ATOM 2934 N N . VAL B 1 102 ? 4.086 -25.516 -12.75 1 97.56 102 VAL B N 1
ATOM 2935 C CA . VAL B 1 102 ? 3.344 -25.922 -11.555 1 97.56 102 VAL B CA 1
ATOM 2936 C C . VAL B 1 102 ? 3.236 -24.734 -10.594 1 97.56 102 VAL B C 1
ATOM 2938 O O . VAL B 1 102 ? 2.266 -24.625 -9.836 1 97.56 102 VAL B O 1
ATOM 2941 N N . ARG B 1 103 ? 4.152 -23.875 -10.555 1 95.69 103 ARG B N 1
ATOM 2942 C CA . ARG B 1 103 ? 4.191 -22.828 -9.531 1 95.69 103 ARG B CA 1
ATOM 2943 C C . ARG B 1 103 ? 3.225 -21.703 -9.867 1 95.69 103 ARG B C 1
ATOM 2945 O O . ARG B 1 103 ? 2.953 -21.438 -11.039 1 95.69 103 ARG B O 1
ATOM 2952 N N . VAL B 1 104 ? 2.771 -21.094 -8.867 1 97.12 104 VAL B N 1
ATOM 2953 C CA . VAL B 1 104 ? 1.737 -20.078 -9.023 1 97.12 104 VAL B CA 1
ATOM 2954 C C . VAL B 1 104 ? 2.211 -18.75 -8.422 1 97.12 104 VAL B C 1
ATOM 2956 O O . VAL B 1 104 ? 2.855 -18.734 -7.371 1 97.12 104 VAL B O 1
ATOM 2959 N N . ASN B 1 105 ? 1.967 -17.672 -9.117 1 96.44 105 ASN B N 1
ATOM 2960 C CA . ASN B 1 105 ? 2.219 -16.344 -8.578 1 96.44 105 ASN B CA 1
ATOM 2961 C C . ASN B 1 105 ? 1.072 -15.867 -7.691 1 96.44 105 ASN B C 1
ATOM 2963 O O . ASN B 1 105 ? 0.084 -15.32 -8.18 1 96.44 105 ASN B O 1
ATOM 2967 N N . SER B 1 106 ? 1.303 -15.93 -6.441 1 93.69 106 SER B N 1
ATOM 2968 C CA . SER B 1 106 ? 0.254 -15.625 -5.473 1 93.69 106 SER B CA 1
ATOM 2969 C C . SER B 1 106 ? -0.111 -14.148 -5.5 1 93.69 106 SER B C 1
ATOM 2971 O O . SER B 1 106 ? -1.254 -13.781 -5.227 1 93.69 106 SER B O 1
ATOM 2973 N N . PHE B 1 107 ? 0.8 -13.266 -5.91 1 93.56 107 PHE B N 1
ATOM 2974 C CA . PHE B 1 107 ? 0.514 -11.836 -5.996 1 93.56 107 PHE B CA 1
ATOM 2975 C C . PHE B 1 107 ? -0.573 -11.562 -7.031 1 93.56 107 PHE B C 1
ATOM 2977 O O . PHE B 1 107 ? -1.542 -10.859 -6.746 1 93.56 107 PHE B O 1
ATOM 2984 N N . ILE B 1 108 ? -0.453 -12.203 -8.094 1 95.88 108 ILE B N 1
ATOM 2985 C CA . ILE B 1 108 ? -1.419 -12.016 -9.172 1 95.88 108 ILE B CA 1
ATOM 2986 C C . ILE B 1 108 ? -2.732 -12.711 -8.812 1 95.88 108 ILE B C 1
ATOM 2988 O O . ILE B 1 108 ? -3.812 -12.164 -9.047 1 95.88 108 ILE B O 1
ATOM 2992 N N . ALA B 1 109 ? -2.598 -13.844 -8.242 1 97.12 109 ALA B N 1
ATOM 2993 C CA . ALA B 1 109 ? -3.785 -14.602 -7.871 1 97.12 109 ALA B CA 1
ATOM 2994 C C . ALA B 1 109 ? -4.68 -13.805 -6.93 1 97.12 109 ALA B C 1
ATOM 2996 O O . ALA B 1 109 ? -5.883 -13.664 -7.172 1 97.12 109 ALA B O 1
ATOM 2997 N N . LEU B 1 110 ? -4.082 -13.281 -5.938 1 95.62 110 LEU B N 1
ATOM 2998 C CA . LEU B 1 110 ? -4.848 -12.547 -4.934 1 95.62 110 LEU B CA 1
ATOM 2999 C C . LEU B 1 110 ? -5.418 -11.266 -5.523 1 95.62 110 LEU B C 1
ATOM 3001 O O . LEU B 1 110 ? -6.539 -10.867 -5.191 1 95.62 110 LEU B O 1
ATOM 3005 N N . ALA B 1 111 ? -4.684 -10.648 -6.367 1 95.12 111 ALA B N 1
ATOM 3006 C CA . ALA B 1 111 ? -5.168 -9.438 -7.023 1 95.12 111 ALA B CA 1
ATOM 3007 C C . ALA B 1 111 ? -6.367 -9.742 -7.914 1 95.12 111 ALA B C 1
ATOM 3009 O O . ALA B 1 111 ? -7.336 -8.977 -7.941 1 95.12 111 ALA B O 1
ATOM 3010 N N . VAL B 1 112 ? -6.309 -10.805 -8.617 1 96.19 112 VAL B N 1
ATOM 3011 C CA . VAL B 1 112 ? -7.398 -11.203 -9.5 1 96.19 112 VAL B CA 1
ATOM 3012 C C . VAL B 1 112 ? -8.648 -11.508 -8.672 1 96.19 112 VAL B C 1
ATOM 3014 O O . VAL B 1 112 ? -9.75 -11.078 -9.016 1 96.19 112 VAL B O 1
ATOM 3017 N N . GLY B 1 113 ? -8.484 -12.234 -7.617 1 96.25 113 GLY B N 1
ATOM 3018 C CA . GLY B 1 113 ? -9.602 -12.516 -6.73 1 96.25 113 GLY B CA 1
ATOM 3019 C C . GLY B 1 113 ? -10.266 -11.258 -6.195 1 96.25 113 GLY B C 1
ATOM 3020 O O . GLY B 1 113 ? -11.492 -11.148 -6.207 1 96.25 113 GLY B O 1
ATOM 3021 N N . ALA B 1 114 ? -9.422 -10.383 -5.75 1 94 114 ALA B N 1
ATOM 3022 C CA . ALA B 1 114 ? -9.93 -9.125 -5.203 1 94 114 ALA B CA 1
ATOM 3023 C C . ALA B 1 114 ? -10.664 -8.32 -6.27 1 94 114 ALA B C 1
ATOM 3025 O O . ALA B 1 114 ? -11.695 -7.707 -5.996 1 94 114 ALA B O 1
ATOM 3026 N N . ALA B 1 115 ? -10.117 -8.32 -7.449 1 92.5 115 ALA B N 1
ATOM 3027 C CA . ALA B 1 115 ? -10.695 -7.551 -8.547 1 92.5 115 ALA B CA 1
ATOM 3028 C C . ALA B 1 115 ? -12.062 -8.109 -8.945 1 92.5 115 ALA B C 1
ATOM 3030 O O . ALA B 1 115 ? -12.961 -7.355 -9.328 1 92.5 115 ALA B O 1
ATOM 3031 N N . LEU B 1 116 ? -12.281 -9.367 -8.797 1 93.12 116 LEU B N 1
ATOM 3032 C CA . LEU B 1 116 ? -13.492 -10.016 -9.289 1 93.12 116 LEU B CA 1
ATOM 3033 C C . LEU B 1 116 ? -14.586 -9.984 -8.234 1 93.12 116 LEU B C 1
ATOM 3035 O O . LEU B 1 116 ? -15.742 -9.656 -8.539 1 93.12 116 LEU B O 1
ATOM 3039 N N . TYR B 1 117 ? -14.195 -10.344 -6.973 1 93.56 117 TYR B N 1
ATOM 3040 C CA . TYR B 1 117 ? -15.25 -10.57 -5.988 1 93.56 117 TYR B CA 1
ATOM 3041 C C . TYR B 1 117 ? -14.875 -9.961 -4.645 1 93.56 117 TYR B C 1
ATOM 3043 O O . TYR B 1 117 ? -15.375 -10.391 -3.602 1 93.56 117 TYR B O 1
ATOM 3051 N N . GLY B 1 118 ? -13.969 -9.086 -4.648 1 92.19 118 GLY B N 1
ATOM 3052 C CA . GLY B 1 118 ? -13.617 -8.406 -3.414 1 92.19 118 GLY B CA 1
ATOM 3053 C C . GLY B 1 118 ? -13.078 -9.344 -2.352 1 92.19 118 GLY B C 1
ATOM 3054 O O . GLY B 1 118 ? -12.195 -10.172 -2.631 1 92.19 118 GLY B O 1
ATOM 3055 N N . THR B 1 119 ? -13.609 -9.188 -1.188 1 91.38 119 THR B N 1
ATOM 3056 C CA . THR B 1 119 ? -13.141 -9.961 -0.044 1 91.38 119 THR B CA 1
ATOM 3057 C C . THR B 1 119 ? -13.438 -11.445 -0.238 1 91.38 119 THR B C 1
ATOM 3059 O O . THR B 1 119 ? -12.625 -12.305 0.118 1 91.38 119 THR B O 1
ATOM 3062 N N . GLU B 1 120 ? -14.57 -11.703 -0.808 1 93.38 120 GLU B N 1
ATOM 3063 C CA . GLU B 1 120 ? -14.93 -13.094 -1.067 1 93.38 120 GLU B CA 1
ATOM 3064 C C . GLU B 1 120 ? -13.961 -13.742 -2.047 1 93.38 120 GLU B C 1
ATOM 3066 O O . GLU B 1 120 ? -13.539 -14.883 -1.848 1 93.38 120 GLU B O 1
ATOM 3071 N N . GLY B 1 121 ? -13.586 -12.992 -3.094 1 95.44 121 GLY B N 1
ATOM 3072 C CA . GLY B 1 121 ? -12.641 -13.5 -4.07 1 95.44 121 GLY B CA 1
ATOM 3073 C C . GLY B 1 121 ? -11.266 -13.773 -3.486 1 95.44 121 GLY B C 1
ATOM 3074 O O . GLY B 1 121 ? -10.648 -14.797 -3.785 1 95.44 121 GLY B O 1
ATOM 3075 N N . THR B 1 122 ? -10.828 -12.875 -2.65 1 95.38 122 THR B N 1
ATOM 3076 C CA . THR B 1 122 ? -9.531 -13.039 -1.997 1 95.38 122 THR B CA 1
ATOM 3077 C C . THR B 1 122 ? -9.539 -14.25 -1.077 1 95.38 122 THR B C 1
ATOM 3079 O O . THR B 1 122 ? -8.57 -15.008 -1.037 1 95.38 122 THR B O 1
ATOM 3082 N N . ALA B 1 123 ? -10.602 -14.43 -0.406 1 94.25 123 ALA B N 1
ATOM 3083 C CA . ALA B 1 123 ? -10.727 -15.578 0.488 1 94.25 123 ALA B CA 1
ATOM 3084 C C . ALA B 1 123 ? -10.727 -16.891 -0.297 1 94.25 123 ALA B C 1
ATOM 3086 O O . ALA B 1 123 ? -10.141 -17.875 0.144 1 94.25 123 ALA B O 1
ATOM 3087 N N . LEU B 1 124 ? -11.391 -16.891 -1.36 1 94.31 124 LEU B N 1
ATOM 3088 C CA . LEU B 1 124 ? -11.43 -18.094 -2.188 1 94.31 124 LEU B CA 1
ATOM 3089 C C . LEU B 1 124 ? -10.047 -18.406 -2.764 1 94.31 124 LEU B C 1
ATOM 3091 O O . LEU B 1 124 ? -9.656 -19.562 -2.854 1 94.31 124 LEU B O 1
ATOM 3095 N N . MET B 1 125 ? -9.336 -17.359 -3.139 1 96.75 125 MET B N 1
ATOM 3096 C CA . MET B 1 125 ? -7.973 -17.547 -3.619 1 96.75 125 MET B CA 1
ATOM 3097 C C . MET B 1 125 ? -7.078 -18.109 -2.514 1 96.75 125 MET B C 1
ATOM 3099 O O . MET B 1 125 ? -6.137 -18.844 -2.783 1 96.75 125 MET B O 1
ATOM 3103 N N . ALA B 1 126 ? -7.41 -17.75 -1.321 1 94.31 126 ALA B N 1
ATOM 3104 C CA . ALA B 1 126 ? -6.66 -18.25 -0.173 1 94.31 126 ALA B CA 1
ATOM 3105 C C . ALA B 1 126 ? -6.754 -19.766 -0.077 1 94.31 126 ALA B C 1
ATOM 3107 O O . ALA B 1 126 ? -5.824 -20.422 0.398 1 94.31 126 ALA B O 1
ATOM 3108 N N . LEU B 1 127 ? -7.801 -20.328 -0.537 1 92 127 LEU B N 1
ATOM 3109 C CA . LEU B 1 127 ? -7.898 -21.781 -0.624 1 92 127 LEU B CA 1
ATOM 3110 C C . LEU B 1 127 ? -6.824 -22.344 -1.553 1 92 127 LEU B C 1
ATOM 3112 O O . LEU B 1 127 ? -6.262 -23.406 -1.285 1 92 127 LEU B O 1
ATOM 3116 N N . GLY B 1 128 ? -6.656 -21.625 -2.625 1 94.94 128 GLY B N 1
ATOM 3117 C CA . GLY B 1 128 ? -5.574 -22.016 -3.516 1 94.94 128 GLY B CA 1
ATOM 3118 C C . GLY B 1 128 ? -4.211 -21.984 -2.846 1 94.94 128 GLY B C 1
ATOM 3119 O O . GLY B 1 128 ? -3.408 -22.906 -3.023 1 94.94 128 GLY B O 1
ATOM 3120 N N . VAL B 1 129 ? -4.004 -20.953 -2.107 1 94.19 129 VAL B N 1
ATOM 3121 C CA . VAL B 1 129 ? -2.744 -20.844 -1.379 1 94.19 129 VAL B CA 1
ATOM 3122 C C . VAL B 1 129 ? -2.57 -22.031 -0.45 1 94.19 129 VAL B C 1
ATOM 3124 O O . VAL B 1 129 ? -1.508 -22.656 -0.426 1 94.19 129 VAL B O 1
ATOM 3127 N N . LEU B 1 130 ? -3.58 -22.359 0.201 1 91.62 130 LEU B N 1
ATOM 3128 C CA . LEU B 1 130 ? -3.553 -23.422 1.198 1 91.62 130 LEU B CA 1
ATOM 3129 C C . LEU B 1 130 ? -3.24 -24.766 0.55 1 91.62 130 LEU B C 1
ATOM 3131 O O . LEU B 1 130 ? -2.418 -25.531 1.061 1 91.62 130 LEU B O 1
ATOM 3135 N N . TRP B 1 131 ? -3.848 -25.078 -0.579 1 94.62 131 TRP B N 1
ATOM 3136 C CA . TRP B 1 131 ? -3.771 -26.406 -1.183 1 94.62 131 TRP B CA 1
ATOM 3137 C C . TRP B 1 131 ? -2.59 -26.5 -2.143 1 94.62 131 TRP B C 1
ATOM 3139 O O . TRP B 1 131 ? -1.959 -27.547 -2.26 1 94.62 131 TRP B O 1
ATOM 3149 N N . VAL B 1 132 ? -2.281 -25.422 -2.76 1 96.25 132 VAL B N 1
ATOM 3150 C CA . VAL B 1 132 ? -1.394 -25.5 -3.916 1 96.25 132 VAL B CA 1
ATOM 3151 C C . VAL B 1 132 ? 0.021 -25.094 -3.514 1 96.25 132 VAL B C 1
ATOM 3153 O O . VAL B 1 132 ? 0.997 -25.734 -3.912 1 96.25 132 VAL B O 1
ATOM 3156 N N . VAL B 1 133 ? 0.199 -24.094 -2.711 1 93.19 133 VAL B N 1
ATOM 3157 C CA . VAL B 1 133 ? 1.506 -23.5 -2.439 1 93.19 133 VAL B CA 1
ATOM 3158 C C . VAL B 1 133 ? 2.41 -24.531 -1.773 1 93.19 133 VAL B C 1
ATOM 3160 O O . VAL B 1 133 ? 3.541 -24.766 -2.217 1 93.19 133 VAL B O 1
ATOM 3163 N N . PRO B 1 134 ? 1.941 -25.219 -0.728 1 90.5 134 PRO B N 1
ATOM 3164 C CA . PRO B 1 134 ? 2.818 -26.25 -0.156 1 90.5 134 PRO B CA 1
ATOM 3165 C C . PRO B 1 134 ? 3.168 -27.359 -1.152 1 90.5 134 PRO B C 1
ATOM 3167 O O . PRO B 1 134 ? 4.312 -27.812 -1.198 1 90.5 134 PRO B O 1
ATOM 3170 N N . LEU B 1 135 ? 2.219 -27.75 -1.902 1 93.56 135 LEU B N 1
ATOM 3171 C CA . LEU B 1 135 ? 2.389 -28.844 -2.867 1 93.56 135 LEU B CA 1
ATOM 3172 C C . LEU B 1 135 ? 3.43 -28.469 -3.92 1 93.56 135 LEU B C 1
ATOM 3174 O O . LEU B 1 135 ? 4.348 -29.234 -4.191 1 93.56 135 LEU B O 1
ATOM 3178 N N . VAL B 1 136 ? 3.336 -27.281 -4.445 1 94.75 136 VAL B N 1
ATOM 3179 C CA . VAL B 1 136 ? 4.223 -26.906 -5.535 1 94.75 136 VAL B CA 1
ATOM 3180 C C . VAL B 1 136 ? 5.629 -26.641 -4.992 1 94.75 136 VAL B C 1
ATOM 3182 O O . VAL B 1 136 ? 6.621 -26.859 -5.695 1 94.75 136 VAL B O 1
ATOM 3185 N N . ASN B 1 137 ? 5.738 -26.156 -3.805 1 89.94 137 ASN B N 1
ATOM 3186 C CA . ASN B 1 137 ? 7.051 -25.984 -3.195 1 89.94 137 ASN B CA 1
ATOM 3187 C C . ASN B 1 137 ? 7.781 -27.312 -3.045 1 89.94 137 ASN B C 1
ATOM 3189 O O . ASN B 1 137 ? 8.953 -27.422 -3.406 1 89.94 137 ASN B O 1
ATOM 3193 N N . VAL B 1 138 ? 7.074 -28.281 -2.586 1 90.06 138 VAL B N 1
ATOM 3194 C CA . VAL B 1 138 ? 7.652 -29.609 -2.406 1 90.06 138 VAL B CA 1
ATOM 3195 C C . VAL B 1 138 ? 8.023 -30.188 -3.766 1 90.06 138 VAL B C 1
ATOM 3197 O O . VAL B 1 138 ? 9.141 -30.672 -3.955 1 90.06 138 VAL B O 1
ATOM 3200 N N . LEU B 1 139 ? 7.156 -30.125 -4.68 1 93.62 139 LEU B N 1
ATOM 3201 C CA . LEU B 1 139 ? 7.387 -30.703 -6.004 1 93.62 139 LEU B CA 1
ATOM 3202 C C . LEU B 1 139 ? 8.562 -30.016 -6.695 1 93.62 139 LEU B C 1
ATOM 3204 O O . LEU B 1 139 ? 9.359 -30.672 -7.367 1 93.62 139 LEU B O 1
ATOM 3208 N N . SER B 1 140 ? 8.633 -28.734 -6.547 1 93 140 SER B N 1
ATOM 3209 C CA . SER B 1 140 ? 9.703 -27.984 -7.195 1 93 140 SER B CA 1
ATOM 3210 C C . SER B 1 140 ? 11.062 -28.344 -6.617 1 93 140 SER B C 1
ATOM 3212 O O . SER B 1 140 ? 12.031 -28.531 -7.359 1 93 140 SER B O 1
ATOM 3214 N N . VAL B 1 141 ? 11.18 -28.453 -5.328 1 88.62 141 VAL B N 1
ATOM 3215 C CA . VAL B 1 141 ? 12.438 -28.797 -4.672 1 88.62 141 VAL B CA 1
ATOM 3216 C C . VAL B 1 141 ? 12.852 -30.219 -5.047 1 88.62 141 VAL B C 1
ATOM 3218 O O . VAL B 1 141 ? 14.023 -30.484 -5.32 1 88.62 141 VAL B O 1
ATOM 3221 N N . LEU B 1 142 ? 11.852 -31.094 -5.062 1 90.12 142 LEU B N 1
ATOM 3222 C CA . LEU B 1 142 ? 12.133 -32.469 -5.43 1 90.12 142 LEU B CA 1
ATOM 3223 C C . LEU B 1 142 ? 12.617 -32.562 -6.875 1 90.12 142 LEU B C 1
ATOM 3225 O O . LEU B 1 142 ? 13.539 -33.312 -7.176 1 90.12 142 LEU B O 1
ATOM 3229 N N . ALA B 1 143 ? 11.977 -31.828 -7.727 1 93.19 143 ALA B N 1
ATOM 3230 C CA . ALA B 1 143 ? 12.391 -31.812 -9.125 1 93.19 143 ALA B CA 1
ATOM 3231 C C . ALA B 1 143 ? 13.812 -31.297 -9.281 1 93.19 143 ALA B C 1
ATOM 3233 O O . ALA B 1 143 ? 14.617 -31.875 -10.016 1 93.19 143 ALA B O 1
ATOM 3234 N N . LEU B 1 144 ? 14.117 -30.234 -8.617 1 91.38 144 LEU B N 1
ATOM 3235 C CA . LEU B 1 144 ? 15.453 -29.656 -8.695 1 91.38 144 LEU B CA 1
ATOM 3236 C C . LEU B 1 144 ? 16.484 -30.625 -8.125 1 91.38 144 LEU B C 1
ATOM 3238 O O . LEU B 1 144 ? 17.562 -30.797 -8.703 1 91.38 144 LEU B O 1
ATOM 3242 N N . ALA B 1 145 ? 16.172 -31.203 -7.062 1 88.75 145 ALA B N 1
ATOM 3243 C CA . ALA B 1 145 ? 17.094 -32.156 -6.457 1 88.75 145 ALA B CA 1
ATOM 3244 C C . ALA B 1 145 ? 17.359 -33.344 -7.398 1 88.75 145 ALA B C 1
ATOM 3246 O O . ALA B 1 145 ? 18.5 -33.781 -7.527 1 88.75 145 ALA B O 1
ATOM 3247 N N . ARG B 1 146 ? 16.375 -33.75 -7.992 1 90.56 146 ARG B N 1
ATOM 3248 C CA . ARG B 1 146 ? 16.469 -34.938 -8.828 1 90.56 146 ARG B CA 1
ATOM 3249 C C . ARG B 1 146 ? 17.234 -34.656 -10.109 1 90.56 146 ARG B C 1
ATOM 3251 O O . ARG B 1 146 ? 18.047 -35.469 -10.547 1 90.56 146 ARG B O 1
ATOM 3258 N N . TRP B 1 147 ? 17.031 -33.531 -10.672 1 93.62 147 TRP B N 1
ATOM 3259 C CA . TRP B 1 147 ? 17.5 -33.375 -12.039 1 93.62 147 TRP B CA 1
ATOM 3260 C C . TRP B 1 147 ? 18.703 -32.406 -12.086 1 93.62 147 TRP B C 1
ATOM 3262 O O . TRP B 1 147 ? 19.344 -32.25 -13.125 1 93.62 147 TRP B O 1
ATOM 3272 N N . THR B 1 148 ? 19.047 -31.766 -11.023 1 90 148 THR B N 1
ATOM 3273 C CA . THR B 1 148 ? 20.25 -30.969 -10.969 1 90 148 THR B CA 1
ATOM 3274 C C . THR B 1 148 ? 21.281 -31.578 -10.031 1 90 148 THR B C 1
ATOM 3276 O O . THR B 1 148 ? 22.453 -31.203 -10.047 1 90 148 THR B O 1
ATOM 3279 N N . GLY B 1 149 ? 20.828 -32.469 -9.25 1 83.81 149 GLY B N 1
ATOM 3280 C CA . GLY B 1 149 ? 21.703 -33.062 -8.266 1 83.81 149 GLY B CA 1
ATOM 3281 C C . GLY B 1 149 ? 21.906 -32.219 -7.035 1 83.81 149 GLY B C 1
ATOM 3282 O O . GLY B 1 149 ? 22.797 -32.469 -6.227 1 83.81 149 GLY B O 1
ATOM 3283 N N . ALA B 1 150 ? 21.172 -31.203 -7.012 1 78.88 150 ALA B N 1
ATOM 3284 C CA . ALA B 1 150 ? 21.297 -30.312 -5.859 1 78.88 150 ALA B CA 1
ATOM 3285 C C . ALA B 1 150 ? 20.906 -31.031 -4.57 1 78.88 150 ALA B C 1
ATOM 3287 O O . ALA B 1 150 ? 20.031 -31.906 -4.574 1 78.88 150 ALA B O 1
ATOM 3288 N N . ALA B 1 151 ? 21.703 -30.766 -3.494 1 72.88 151 ALA B N 1
ATOM 3289 C CA . ALA B 1 151 ? 21.406 -31.344 -2.18 1 72.88 151 ALA B CA 1
ATOM 3290 C C . ALA B 1 151 ? 20.094 -30.766 -1.62 1 72.88 151 ALA B C 1
ATOM 3292 O O . ALA B 1 151 ? 19.812 -29.578 -1.782 1 72.88 151 ALA B O 1
ATOM 3293 N N . THR B 1 152 ? 19.188 -31.703 -1.266 1 70.88 152 THR B N 1
ATOM 3294 C CA . THR B 1 152 ? 18 -31.25 -0.548 1 70.88 152 THR B CA 1
ATOM 3295 C C . THR B 1 152 ? 18.188 -31.406 0.958 1 70.88 152 THR B C 1
ATOM 3297 O O . THR B 1 152 ? 18.984 -32.219 1.408 1 70.88 152 THR B O 1
ATOM 3300 N N . GLY B 1 153 ? 18.219 -30.391 1.826 1 66.75 153 GLY B N 1
ATOM 3301 C CA . GLY B 1 153 ? 18.344 -30.578 3.264 1 66.75 153 GLY B CA 1
ATOM 3302 C C . GLY B 1 153 ? 17.469 -31.688 3.803 1 66.75 153 GLY B C 1
ATOM 3303 O O . GLY B 1 153 ? 17.297 -31.812 5.02 1 66.75 153 GLY B O 1
ATOM 3304 N N . GLY B 1 154 ? 17.031 -32.594 2.973 1 64.69 154 GLY B N 1
ATOM 3305 C CA . GLY B 1 154 ? 16.188 -33.719 3.381 1 64.69 154 GLY B CA 1
ATOM 3306 C C . GLY B 1 154 ? 14.766 -33.281 3.689 1 64.69 154 GLY B C 1
ATOM 3307 O O . GLY B 1 154 ? 14.367 -32.156 3.391 1 64.69 154 GLY B O 1
ATOM 3308 N N . TRP B 1 155 ? 13.883 -34.219 4.152 1 68.38 155 TRP B N 1
ATOM 3309 C CA . TRP B 1 155 ? 12.461 -34.031 4.438 1 68.38 155 TRP B CA 1
ATOM 3310 C C . TRP B 1 155 ? 12.25 -32.969 5.504 1 68.38 155 TRP B C 1
ATOM 3312 O O . TRP B 1 155 ? 11.352 -32.125 5.391 1 68.38 155 TRP B O 1
ATOM 3322 N N . PRO B 1 156 ? 13.156 -32.969 6.398 1 66.88 156 PRO B N 1
ATOM 3323 C CA . PRO B 1 156 ? 12.938 -31.953 7.426 1 66.88 156 PRO B CA 1
ATOM 3324 C C . PRO B 1 156 ? 13.078 -30.531 6.883 1 66.88 156 PRO B C 1
ATOM 3326 O O . PRO B 1 156 ? 12.328 -29.641 7.285 1 66.88 156 PRO B O 1
ATOM 3329 N N . ALA B 1 157 ? 14 -30.438 5.992 1 68.38 157 ALA B N 1
ATOM 3330 C CA . ALA B 1 157 ? 14.227 -29.109 5.426 1 68.38 157 ALA B CA 1
ATOM 3331 C C . ALA B 1 157 ? 13.047 -28.672 4.57 1 68.38 157 ALA B C 1
ATOM 3333 O O . ALA B 1 157 ? 12.648 -27.5 4.605 1 68.38 157 ALA B O 1
ATOM 3334 N N . THR B 1 158 ? 12.547 -29.594 3.873 1 65.88 158 THR B N 1
ATOM 3335 C CA . THR B 1 158 ? 11.383 -29.312 3.043 1 65.88 158 THR B CA 1
ATOM 3336 C C . THR B 1 158 ? 10.172 -28.984 3.906 1 65.88 158 THR B C 1
ATOM 3338 O O . THR B 1 158 ? 9.422 -28.047 3.6 1 65.88 158 THR B O 1
ATOM 3341 N N . LEU B 1 159 ? 10.039 -29.672 4.941 1 69 159 LEU B N 1
ATOM 3342 C CA . LEU B 1 159 ? 8.938 -29.422 5.863 1 69 159 LEU B CA 1
ATOM 3343 C C . LEU B 1 159 ? 9.086 -28.062 6.543 1 69 159 LEU B C 1
ATOM 3345 O O . LEU B 1 159 ? 8.094 -27.375 6.789 1 69 159 LEU B O 1
ATOM 3349 N N . ARG B 1 160 ? 10.18 -27.766 6.84 1 67.94 160 ARG B N 1
ATOM 3350 C CA . ARG B 1 160 ? 10.43 -26.469 7.461 1 67.94 160 ARG B CA 1
ATOM 3351 C C . ARG B 1 160 ? 10.062 -25.328 6.516 1 67.94 160 ARG B C 1
ATOM 3353 O O . ARG B 1 160 ? 9.5 -24.328 6.945 1 67.94 160 ARG B O 1
ATOM 3360 N N . LEU B 1 161 ? 10.375 -25.641 5.285 1 65.06 161 LEU B N 1
ATOM 3361 C CA . LEU B 1 161 ? 10.031 -24.625 4.289 1 65.06 161 LEU B CA 1
ATOM 3362 C C . LEU B 1 161 ? 8.523 -24.438 4.215 1 65.06 161 LEU B C 1
ATOM 3364 O O . LEU B 1 161 ? 8.039 -23.312 4.07 1 65.06 161 LEU B O 1
ATOM 3368 N N . LEU B 1 162 ? 7.895 -25.516 4.32 1 66.56 162 LEU B N 1
ATOM 3369 C CA . LEU B 1 162 ? 6.438 -25.5 4.293 1 66.56 162 LEU B CA 1
ATOM 3370 C C . LEU B 1 162 ? 5.883 -24.812 5.539 1 66.56 162 LEU B C 1
ATOM 3372 O O . LEU B 1 162 ? 4.988 -23.969 5.441 1 66.56 162 LEU B O 1
ATOM 3376 N N . ALA B 1 163 ? 6.438 -25.172 6.613 1 71.25 163 ALA B N 1
ATOM 3377 C CA . ALA B 1 163 ? 5.906 -24.734 7.898 1 71.25 163 ALA B CA 1
ATOM 3378 C C . ALA B 1 163 ? 6.211 -23.25 8.133 1 71.25 163 ALA B C 1
ATOM 3380 O O . ALA B 1 163 ? 5.531 -22.594 8.922 1 71.25 163 ALA B O 1
ATOM 3381 N N . THR B 1 164 ? 7.027 -22.828 7.387 1 80.38 164 THR B N 1
ATOM 3382 C CA . THR B 1 164 ? 7.422 -21.453 7.676 1 80.38 164 THR B CA 1
ATOM 3383 C C . THR B 1 164 ? 6.949 -20.516 6.578 1 80.38 164 THR B C 1
ATOM 3385 O O . THR B 1 164 ? 7.285 -19.328 6.586 1 80.38 164 THR B O 1
ATOM 3388 N N . ASN B 1 165 ? 6.141 -21.016 5.668 1 86.56 165 ASN B N 1
ATOM 3389 C CA . ASN B 1 165 ? 5.598 -20.125 4.641 1 86.56 165 ASN B CA 1
ATOM 3390 C C . ASN B 1 165 ? 4.59 -19.141 5.219 1 86.56 165 ASN B C 1
ATOM 3392 O O . ASN B 1 165 ? 3.543 -19.547 5.73 1 86.56 165 ASN B O 1
ATOM 3396 N N . PRO B 1 166 ? 4.898 -17.906 5.168 1 91.56 166 PRO B N 1
ATOM 3397 C CA . PRO B 1 166 ? 4.035 -16.938 5.836 1 91.56 166 PRO B CA 1
ATOM 3398 C C . PRO B 1 166 ? 2.629 -16.891 5.242 1 91.56 166 PRO B C 1
ATOM 3400 O O . PRO B 1 166 ? 1.668 -16.562 5.941 1 91.56 166 PRO B O 1
ATOM 3403 N N . LEU B 1 167 ? 2.471 -17.203 4.035 1 92.44 167 LEU B N 1
ATOM 3404 C CA . LEU B 1 167 ? 1.157 -17.172 3.402 1 92.44 167 LEU B CA 1
ATOM 3405 C C . LEU B 1 167 ? 0.273 -18.297 3.926 1 92.44 167 LEU B C 1
ATOM 3407 O O . LEU B 1 167 ? -0.909 -18.094 4.203 1 92.44 167 LEU B O 1
ATOM 3411 N N . ILE B 1 168 ? 0.858 -19.438 4.059 1 91.75 168 ILE B N 1
ATOM 3412 C CA . ILE B 1 168 ? 0.121 -20.594 4.574 1 91.75 168 ILE B CA 1
ATOM 3413 C C . ILE B 1 168 ? -0.3 -20.328 6.02 1 91.75 168 ILE B C 1
ATOM 3415 O O . ILE B 1 168 ? -1.457 -20.547 6.383 1 91.75 168 ILE B O 1
ATOM 3419 N N . LEU B 1 169 ? 0.65 -19.844 6.789 1 93.56 169 LEU B N 1
ATOM 3420 C CA . LEU B 1 169 ? 0.363 -19.531 8.188 1 93.56 169 LEU B CA 1
ATOM 3421 C C . LEU B 1 169 ? -0.746 -18.484 8.289 1 93.56 169 LEU B C 1
ATOM 3423 O O . LEU B 1 169 ? -1.603 -18.578 9.172 1 93.56 169 LEU B O 1
ATOM 3427 N N . ALA B 1 170 ? -0.721 -17.531 7.414 1 95.56 170 ALA B N 1
ATOM 3428 C CA . ALA B 1 170 ? -1.729 -16.484 7.422 1 95.56 170 ALA B CA 1
ATOM 3429 C C . ALA B 1 170 ? -3.121 -17.047 7.156 1 95.56 170 ALA B C 1
ATOM 3431 O O . ALA B 1 170 ? -4.09 -16.672 7.82 1 95.56 170 ALA B O 1
ATOM 3432 N N . VAL B 1 171 ? -3.232 -17.922 6.199 1 93.69 171 VAL B N 1
ATOM 3433 C CA . VAL B 1 171 ? -4.512 -18.547 5.867 1 93.69 171 VAL B CA 1
ATOM 3434 C C . VAL B 1 171 ? -5.016 -19.359 7.055 1 93.69 171 VAL B C 1
ATOM 3436 O O . VAL B 1 171 ? -6.203 -19.328 7.383 1 93.69 171 VAL B O 1
ATOM 3439 N N . LEU B 1 172 ? -4.133 -20.062 7.699 1 94.44 172 LEU B N 1
ATOM 3440 C CA . LEU B 1 172 ? -4.512 -20.875 8.852 1 94.44 172 LEU B CA 1
ATOM 3441 C C . LEU B 1 172 ? -4.977 -20 10.008 1 94.44 172 LEU B C 1
ATOM 3443 O O . LEU B 1 172 ? -5.965 -20.312 10.68 1 94.44 172 LEU B O 1
ATOM 3447 N N . ILE B 1 173 ? -4.281 -18.922 10.25 1 95.56 173 ILE B N 1
ATOM 3448 C CA . ILE B 1 173 ? -4.664 -18 11.32 1 95.56 173 ILE B CA 1
ATOM 3449 C C . ILE B 1 173 ? -6.031 -17.391 11.016 1 95.56 173 ILE B C 1
ATOM 3451 O O . ILE B 1 173 ? -6.93 -17.422 11.859 1 95.56 173 ILE B O 1
ATOM 3455 N N . GLY B 1 174 ? -6.188 -16.812 9.828 1 95.38 174 GLY B N 1
ATOM 3456 C CA . GLY B 1 174 ? -7.469 -16.25 9.438 1 95.38 174 GLY B CA 1
ATOM 3457 C C . GLY B 1 174 ? -8.602 -17.25 9.445 1 95.38 174 GLY B C 1
ATOM 3458 O O . GLY B 1 174 ? -9.703 -16.953 9.914 1 95.38 174 GLY B O 1
ATOM 3459 N N . GLY B 1 175 ? -8.336 -18.438 8.891 1 93.56 175 GLY B N 1
ATOM 3460 C CA . GLY B 1 175 ? -9.312 -19.516 8.914 1 93.56 175 GLY B CA 1
ATOM 3461 C C . GLY B 1 175 ? -9.734 -19.906 10.312 1 93.56 175 GLY B C 1
ATOM 3462 O O . GLY B 1 175 ? -10.906 -20.203 10.562 1 93.56 175 GLY B O 1
ATOM 3463 N N . THR B 1 176 ? -8.75 -20 11.219 1 94.94 176 THR B N 1
ATOM 3464 C CA . THR B 1 176 ? -9.047 -20.344 12.602 1 94.94 176 THR B CA 1
ATOM 3465 C C . THR B 1 176 ? -9.914 -19.266 13.25 1 94.94 176 THR B C 1
ATOM 3467 O O . THR B 1 176 ? -10.875 -19.578 13.953 1 94.94 176 THR B O 1
ATOM 3470 N N . LEU B 1 177 ? -9.594 -18.031 13.016 1 94.75 177 LEU B N 1
ATOM 3471 C CA . LEU B 1 177 ? -10.398 -16.938 13.531 1 94.75 177 LEU B CA 1
ATOM 3472 C C . LEU B 1 177 ? -11.828 -17 12.992 1 94.75 177 LEU B C 1
ATOM 3474 O O . LEU B 1 177 ? -12.789 -16.75 13.727 1 94.75 177 LEU B O 1
ATOM 3478 N N . ASN B 1 178 ? -11.93 -17.281 11.75 1 93.5 178 ASN B N 1
ATOM 3479 C CA . ASN B 1 178 ? -13.234 -17.453 11.117 1 93.5 178 ASN B CA 1
ATOM 3480 C C . ASN B 1 178 ? -14.031 -18.594 11.75 1 93.5 178 ASN B C 1
ATOM 3482 O O . ASN B 1 178 ? -15.195 -18.422 12.102 1 93.5 178 ASN B O 1
ATOM 3486 N N . ALA B 1 179 ? -13.438 -19.719 11.984 1 92 179 ALA B N 1
ATOM 3487 C CA . ALA B 1 179 ? -14.078 -20.922 12.484 1 92 179 ALA B CA 1
ATOM 3488 C C . ALA B 1 179 ? -14.547 -20.734 13.93 1 92 179 ALA B C 1
ATOM 3490 O O . ALA B 1 179 ? -15.578 -21.281 14.328 1 92 179 ALA B O 1
ATOM 3491 N N . VAL B 1 180 ? -13.75 -20 14.656 1 94.25 180 VAL B N 1
ATOM 3492 C CA . VAL B 1 180 ? -14.094 -19.828 16.062 1 94.25 180 VAL B CA 1
ATOM 3493 C C . VAL B 1 180 ? -15.062 -18.656 16.219 1 94.25 180 VAL B C 1
ATOM 3495 O O . VAL B 1 180 ? -15.539 -18.391 17.328 1 94.25 180 VAL B O 1
ATOM 3498 N N . GLY B 1 181 ? -15.328 -17.906 15.164 1 91.38 181 GLY B N 1
ATOM 3499 C CA . GLY B 1 181 ? -16.359 -16.875 15.164 1 91.38 181 GLY B CA 1
ATOM 3500 C C . GLY B 1 181 ? -15.867 -15.539 15.672 1 91.38 181 GLY B C 1
ATOM 3501 O O . GLY B 1 181 ? -16.625 -14.781 16.281 1 91.38 181 GLY B O 1
ATOM 3502 N N . VAL B 1 182 ? -14.602 -15.234 15.594 1 91.94 182 VAL B N 1
ATOM 3503 C CA . VAL B 1 182 ? -14.039 -13.953 16.016 1 91.94 182 VAL B CA 1
ATOM 3504 C C . VAL B 1 182 ? -13.344 -13.281 14.844 1 91.94 182 VAL B C 1
ATOM 3506 O O . VAL B 1 182 ? -12.133 -13.055 14.875 1 91.94 182 VAL B O 1
ATOM 3509 N N . PRO B 1 183 ? -14.156 -12.82 13.961 1 85.81 183 PRO B N 1
ATOM 3510 C CA . PRO B 1 183 ? -13.562 -12.258 12.742 1 85.81 183 PRO B CA 1
ATOM 3511 C C . PRO B 1 183 ? -13.008 -10.852 12.953 1 85.81 183 PRO B C 1
ATOM 3513 O O . PRO B 1 183 ? -12.195 -10.375 12.156 1 85.81 183 PRO B O 1
ATOM 3516 N N . GLU B 1 184 ? -13.445 -10.219 14.031 1 89.5 184 GLU B N 1
ATOM 3517 C CA . GLU B 1 184 ? -13.008 -8.844 14.266 1 89.5 184 GLU B CA 1
ATOM 3518 C C . GLU B 1 184 ? -12.406 -8.695 15.664 1 89.5 184 GLU B C 1
ATOM 3520 O O . GLU B 1 184 ? -13.086 -8.922 16.656 1 89.5 184 GLU B O 1
ATOM 3525 N N . ILE B 1 185 ? -11.164 -8.477 15.688 1 90.81 185 ILE B N 1
ATOM 3526 C CA . ILE B 1 185 ? -10.469 -8.172 16.938 1 90.81 185 ILE B CA 1
ATOM 3527 C C . ILE B 1 185 ? -10.156 -6.68 17 1 90.81 185 ILE B C 1
ATOM 3529 O O . ILE B 1 185 ? -9.5 -6.129 16.109 1 90.81 185 ILE B O 1
ATOM 3533 N N . PRO B 1 186 ? -10.648 -6.062 18.078 1 87.81 186 PRO B N 1
ATOM 3534 C CA . PRO B 1 186 ? -10.406 -4.625 18.188 1 87.81 186 PRO B CA 1
ATOM 3535 C C . PRO B 1 186 ? -8.93 -4.258 18.016 1 87.81 186 PRO B C 1
ATOM 3537 O O . PRO B 1 186 ? -8.047 -5.012 18.438 1 87.81 186 PRO B O 1
ATOM 3540 N N . VAL B 1 187 ? -8.68 -3.111 17.281 1 88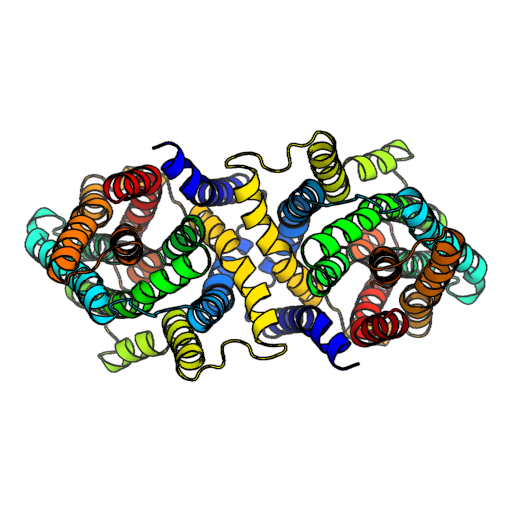.25 187 VAL B N 1
ATOM 3541 C CA . VAL B 1 187 ? -7.367 -2.529 17.016 1 88.25 187 VAL B CA 1
ATOM 3542 C C . VAL B 1 187 ? -6.605 -3.395 16.016 1 88.25 187 VAL B C 1
ATOM 3544 O O . VAL B 1 187 ? -6.062 -2.887 15.039 1 88.25 187 VAL B O 1
ATOM 3547 N N . VAL B 1 188 ? -6.625 -4.75 16.188 1 92.69 188 VAL B N 1
ATOM 3548 C CA . VAL B 1 188 ? -5.836 -5.656 15.367 1 92.69 188 VAL B CA 1
ATOM 3549 C C . VAL B 1 188 ? -6.438 -5.738 13.961 1 92.69 188 VAL B C 1
ATOM 3551 O O . VAL B 1 188 ? -5.719 -5.645 12.969 1 92.69 188 VAL B O 1
ATOM 3554 N N . SER B 1 189 ? -7.738 -5.945 13.945 1 93.62 189 SER B N 1
ATOM 3555 C CA . SER B 1 189 ? -8.398 -6.121 12.648 1 93.62 189 SER B CA 1
ATOM 3556 C C . SER B 1 189 ? -8.273 -4.863 11.797 1 93.62 189 SER B C 1
ATOM 3558 O O . SER B 1 189 ? -7.914 -4.938 10.617 1 93.62 189 SER B O 1
ATOM 3560 N N . PRO B 1 190 ? -8.484 -3.707 12.422 1 91.81 190 PRO B N 1
ATOM 3561 C CA . PRO B 1 190 ? -8.273 -2.496 11.625 1 91.81 190 PRO B CA 1
ATOM 3562 C C . PRO B 1 190 ? -6.824 -2.326 11.18 1 91.81 190 PRO B C 1
ATOM 3564 O O . PRO B 1 190 ? -6.566 -1.858 10.07 1 91.81 190 PRO B O 1
ATOM 3567 N N . LEU B 1 191 ? -5.945 -2.67 12 1 94.31 191 LEU B N 1
ATOM 3568 C CA . LEU B 1 191 ? -4.531 -2.613 11.633 1 94.31 191 LEU B CA 1
ATOM 3569 C C . LEU B 1 191 ? -4.23 -3.551 10.469 1 94.31 191 LEU B C 1
ATOM 3571 O O . LEU B 1 191 ? -3.539 -3.168 9.523 1 94.31 191 LEU B O 1
ATOM 3575 N N . LEU B 1 192 ? -4.73 -4.727 10.539 1 95.12 192 LEU B N 1
ATOM 3576 C CA . LEU B 1 192 ? -4.539 -5.711 9.477 1 95.12 192 LEU B CA 1
ATOM 3577 C C . LEU B 1 192 ? -5.145 -5.219 8.172 1 95.12 192 LEU B C 1
ATOM 3579 O O . LEU B 1 192 ? -4.57 -5.426 7.098 1 95.12 192 LEU B O 1
ATOM 3583 N N . LYS B 1 193 ? -6.215 -4.605 8.305 1 94.19 193 LYS B N 1
ATOM 3584 C CA . LYS B 1 193 ? -6.895 -4.102 7.117 1 94.19 193 LYS B CA 1
ATOM 3585 C C . LYS B 1 193 ? -6.062 -3.033 6.41 1 94.19 193 LYS B C 1
ATOM 3587 O O . LYS B 1 193 ? -5.945 -3.037 5.184 1 94.19 193 LYS B O 1
ATOM 3592 N N . VAL B 1 194 ? -5.543 -2.191 7.172 1 94.38 194 VAL B N 1
ATOM 3593 C CA . VAL B 1 194 ? -4.727 -1.133 6.586 1 94.38 194 VAL B CA 1
ATOM 3594 C C . VAL B 1 194 ? -3.463 -1.733 5.977 1 94.38 194 VAL B C 1
ATOM 3596 O O . VAL B 1 194 ? -3.062 -1.362 4.871 1 94.38 194 VAL B O 1
ATOM 3599 N N . LEU B 1 195 ? -2.863 -2.623 6.637 1 96.69 195 LEU B N 1
ATOM 3600 C CA . LEU B 1 195 ? -1.676 -3.295 6.117 1 96.69 195 LEU B CA 1
ATOM 3601 C C . LEU B 1 195 ? -2.002 -4.074 4.848 1 96.69 195 LEU B C 1
ATOM 3603 O O . LEU B 1 195 ? -1.23 -4.051 3.887 1 96.69 195 LEU B O 1
ATOM 3607 N N . ALA B 1 196 ? -3.107 -4.75 4.875 1 96 196 ALA B N 1
ATOM 3608 C CA . ALA B 1 196 ? -3.553 -5.57 3.75 1 96 196 ALA B CA 1
ATOM 3609 C C . ALA B 1 196 ? -3.709 -4.727 2.488 1 96 196 ALA B C 1
ATOM 3611 O O . ALA B 1 196 ? -3.471 -5.211 1.378 1 96 196 ALA B O 1
ATOM 3612 N N . ALA B 1 197 ? -4.062 -3.51 2.668 1 95.38 197 ALA B N 1
ATOM 3613 C CA . ALA B 1 197 ? -4.379 -2.625 1.551 1 95.38 197 ALA B CA 1
ATOM 3614 C C . ALA B 1 197 ? -3.145 -2.359 0.694 1 95.38 197 ALA B C 1
ATOM 3616 O O . ALA B 1 197 ? -3.262 -2.068 -0.499 1 95.38 197 ALA B O 1
ATOM 3617 N N . ALA B 1 198 ? -2.01 -2.523 1.213 1 96.81 198 ALA B N 1
ATOM 3618 C CA . ALA B 1 198 ? -0.773 -2.258 0.482 1 96.81 198 ALA B CA 1
ATOM 3619 C C . ALA B 1 198 ? -0.352 -3.471 -0.342 1 96.81 198 ALA B C 1
ATOM 3621 O O . ALA B 1 198 ? 0.495 -3.361 -1.232 1 96.81 198 ALA B O 1
ATOM 3622 N N . ALA B 1 199 ? -0.917 -4.566 -0.094 1 96.5 199 ALA B N 1
ATOM 3623 C CA . ALA B 1 199 ? -0.455 -5.832 -0.653 1 96.5 199 ALA B CA 1
ATOM 3624 C C . ALA B 1 199 ? -0.578 -5.84 -2.174 1 96.5 199 ALA B C 1
ATOM 3626 O O . ALA B 1 199 ? 0.402 -6.082 -2.881 1 96.5 199 ALA B O 1
ATOM 3627 N N . LEU B 1 200 ? -1.696 -5.473 -2.668 1 95.12 200 LEU B N 1
ATOM 3628 C CA . LEU B 1 200 ? -1.998 -5.664 -4.082 1 95.12 200 LEU B CA 1
ATOM 3629 C C . LEU B 1 200 ? -1.248 -4.652 -4.941 1 95.12 200 LEU B C 1
ATOM 3631 O O . LEU B 1 200 ? -0.555 -5.027 -5.887 1 95.12 200 LEU B O 1
ATOM 3635 N N . PRO B 1 201 ? -1.322 -3.359 -4.59 1 96.69 201 PRO B N 1
ATOM 3636 C CA . PRO B 1 201 ? -0.597 -2.408 -5.438 1 96.69 201 PRO B CA 1
ATOM 3637 C C . PRO B 1 201 ? 0.911 -2.646 -5.434 1 96.69 201 PRO B C 1
ATOM 3639 O O . PRO B 1 201 ? 1.54 -2.654 -6.496 1 96.69 201 PRO B O 1
ATOM 3642 N N . LEU B 1 202 ? 1.472 -2.887 -4.316 1 96.75 202 LEU B N 1
ATOM 3643 C CA . LEU B 1 202 ? 2.916 -3.08 -4.246 1 96.75 202 LEU B CA 1
ATOM 3644 C C . LEU B 1 202 ? 3.316 -4.418 -4.859 1 96.75 202 LEU B C 1
ATOM 3646 O O . LEU B 1 202 ? 4.336 -4.508 -5.547 1 96.75 202 LEU B O 1
ATOM 3650 N N . GLY B 1 203 ? 2.543 -5.434 -4.566 1 95.56 203 GLY B N 1
ATOM 3651 C CA . GLY B 1 203 ? 2.844 -6.742 -5.125 1 95.56 203 GLY B CA 1
ATOM 3652 C C . GLY B 1 203 ? 2.838 -6.758 -6.641 1 95.56 203 GLY B C 1
ATOM 3653 O O . GLY B 1 203 ? 3.779 -7.254 -7.266 1 95.56 203 GLY B O 1
ATOM 3654 N N . LEU B 1 204 ? 1.829 -6.215 -7.227 1 96.12 204 LEU B N 1
ATOM 3655 C CA . LEU B 1 204 ? 1.688 -6.23 -8.68 1 96.12 204 LEU B CA 1
ATOM 3656 C C . LEU B 1 204 ? 2.75 -5.355 -9.336 1 96.12 204 LEU B C 1
ATOM 3658 O O . LEU B 1 204 ? 3.309 -5.719 -10.375 1 96.12 204 LEU B O 1
ATOM 3662 N N . MET B 1 205 ? 2.998 -4.211 -8.727 1 97 205 MET B N 1
ATOM 3663 C CA . MET B 1 205 ? 4.043 -3.354 -9.281 1 97 205 MET B CA 1
ATOM 3664 C C . MET B 1 205 ? 5.406 -4.031 -9.195 1 97 205 MET B C 1
ATOM 3666 O O . MET B 1 205 ? 6.234 -3.889 -10.094 1 97 205 MET B O 1
ATOM 3670 N N . ALA B 1 206 ? 5.645 -4.77 -8.133 1 94.94 206 ALA B N 1
ATOM 3671 C CA . ALA B 1 206 ? 6.898 -5.504 -7.992 1 94.94 206 ALA B CA 1
ATOM 3672 C C . ALA B 1 206 ? 7.02 -6.59 -9.062 1 94.94 206 ALA B C 1
ATOM 3674 O O . ALA B 1 206 ? 8.109 -6.824 -9.594 1 94.94 206 ALA B O 1
ATOM 3675 N N . VAL B 1 207 ? 5.934 -7.27 -9.305 1 94.06 207 VAL B N 1
ATOM 3676 C CA . VAL B 1 207 ? 5.914 -8.258 -10.375 1 94.06 207 VAL B CA 1
ATOM 3677 C C . VAL B 1 207 ? 6.328 -7.609 -11.695 1 94.06 207 VAL B C 1
ATOM 3679 O O . VAL B 1 207 ? 7.176 -8.141 -12.414 1 94.06 207 VAL B O 1
ATOM 3682 N N . GLY B 1 208 ? 5.773 -6.496 -11.992 1 96 208 GLY B N 1
ATOM 3683 C CA . GLY B 1 208 ? 6.109 -5.773 -13.211 1 96 208 GLY B CA 1
ATOM 3684 C C . GLY B 1 208 ? 7.562 -5.348 -13.273 1 96 208 GLY B C 1
ATOM 3685 O O . GLY B 1 208 ? 8.203 -5.465 -14.32 1 96 208 GLY B O 1
ATOM 3686 N N . ALA B 1 209 ? 8.07 -4.883 -12.195 1 95.44 209 ALA B N 1
ATOM 3687 C CA . ALA B 1 209 ? 9.453 -4.43 -12.125 1 95.44 209 ALA B CA 1
ATOM 3688 C C . ALA B 1 209 ? 10.422 -5.59 -12.359 1 95.44 209 ALA B C 1
ATOM 3690 O O . ALA B 1 209 ? 11.57 -5.379 -12.758 1 95.44 209 ALA B O 1
ATOM 3691 N N . GLY B 1 210 ? 9.945 -6.805 -12.133 1 93.25 210 GLY B N 1
ATOM 3692 C CA . GLY B 1 210 ? 10.797 -7.98 -12.25 1 93.25 210 GLY B CA 1
ATOM 3693 C C . GLY B 1 210 ? 10.781 -8.594 -13.633 1 93.25 210 GLY B C 1
ATOM 3694 O O . GLY B 1 210 ? 11.531 -9.531 -13.914 1 93.25 210 GLY B O 1
ATOM 3695 N N . LEU B 1 211 ? 9.984 -8.086 -14.523 1 93.81 211 LEU B N 1
ATOM 3696 C CA . LEU B 1 211 ? 9.891 -8.633 -15.867 1 93.81 211 LEU B CA 1
ATOM 3697 C C . LEU B 1 211 ? 11.211 -8.469 -16.609 1 93.81 211 LEU B C 1
ATOM 3699 O O . LEU B 1 211 ? 11.891 -7.445 -16.484 1 93.81 211 LEU B O 1
ATOM 3703 N N . ASP B 1 212 ? 11.578 -9.469 -17.25 1 92.94 212 ASP B N 1
ATOM 3704 C CA . ASP B 1 212 ? 12.812 -9.508 -18.031 1 92.94 212 ASP B CA 1
ATOM 3705 C C . ASP B 1 212 ? 12.516 -9.789 -19.5 1 92.94 212 ASP B C 1
ATOM 3707 O O . ASP B 1 212 ? 12.648 -10.922 -19.969 1 92.94 212 ASP B O 1
ATOM 3711 N N . LEU B 1 213 ? 12.312 -8.828 -20.328 1 89.44 213 LEU B N 1
ATOM 3712 C CA . LEU B 1 213 ? 11.859 -8.969 -21.703 1 89.44 213 LEU B CA 1
ATOM 3713 C C . LEU B 1 213 ? 12.938 -9.625 -22.562 1 89.44 213 LEU B C 1
ATOM 3715 O O . LEU B 1 213 ? 12.641 -10.484 -23.406 1 89.44 213 LEU B O 1
ATOM 3719 N N . PRO B 1 214 ? 14.156 -9.281 -22.344 1 89.56 214 PRO B N 1
ATOM 3720 C CA . PRO B 1 214 ? 15.211 -9.953 -23.125 1 89.56 214 PRO B CA 1
ATOM 3721 C C . PRO B 1 214 ? 15.25 -11.453 -22.875 1 89.56 214 PRO B C 1
ATOM 3723 O O . PRO B 1 214 ? 15.562 -12.227 -23.781 1 89.56 214 PRO B O 1
ATOM 3726 N N . ALA B 1 215 ? 14.875 -11.883 -21.734 1 88.56 215 ALA B N 1
ATOM 3727 C CA . ALA B 1 215 ? 14.898 -13.305 -21.406 1 88.56 215 ALA B CA 1
ATOM 3728 C C . ALA B 1 215 ? 13.836 -14.07 -22.188 1 88.56 215 ALA B C 1
ATOM 3730 O O . ALA B 1 215 ? 14 -15.258 -22.469 1 88.56 215 ALA B O 1
ATOM 3731 N N . VAL B 1 216 ? 12.805 -13.5 -22.516 1 87.06 216 VAL B N 1
ATOM 3732 C CA . VAL B 1 216 ? 11.727 -14.133 -23.266 1 87.06 216 VAL B CA 1
ATOM 3733 C C . VAL B 1 216 ? 12.203 -14.453 -24.688 1 87.06 216 VAL B C 1
ATOM 3735 O O . VAL B 1 216 ? 11.891 -15.516 -25.219 1 87.06 216 VAL B O 1
ATOM 3738 N N . ARG B 1 217 ? 12.914 -13.586 -25.219 1 81.06 217 ARG B N 1
ATOM 3739 C CA . ARG B 1 217 ? 13.367 -13.711 -26.594 1 81.06 217 ARG B CA 1
ATOM 3740 C C . ARG B 1 217 ? 14.336 -14.883 -26.75 1 81.06 217 ARG B C 1
ATOM 3742 O O . ARG B 1 217 ? 14.406 -15.5 -27.812 1 81.06 217 ARG B O 1
ATOM 3749 N N . ARG B 1 218 ? 14.938 -15.219 -25.766 1 75.44 218 ARG B N 1
ATOM 3750 C CA . ARG B 1 218 ? 15.992 -16.234 -25.828 1 75.44 218 ARG B CA 1
ATOM 3751 C C . ARG B 1 218 ? 15.422 -17.625 -25.625 1 75.44 218 ARG B C 1
ATOM 3753 O O . ARG B 1 218 ? 16.031 -18.625 -26.031 1 75.44 218 ARG B O 1
ATOM 3760 N N . ALA B 1 219 ? 14.273 -17.734 -24.922 1 67.75 219 ALA B N 1
ATOM 3761 C CA . ALA B 1 219 ? 13.914 -19 -24.281 1 67.75 219 ALA B CA 1
ATOM 3762 C C . ALA B 1 219 ? 13.164 -19.906 -25.234 1 67.75 219 ALA B C 1
ATOM 3764 O O . ALA B 1 219 ? 13.195 -21.141 -25.094 1 67.75 219 ALA B O 1
ATOM 3765 N N . GLY B 1 220 ? 12.773 -19.484 -26.453 1 81.94 220 GLY B N 1
ATOM 3766 C CA . GLY B 1 220 ? 12.383 -20.359 -27.547 1 81.94 220 GLY B CA 1
ATOM 3767 C C . GLY B 1 220 ? 11.219 -21.266 -27.203 1 81.94 220 GLY B C 1
ATOM 3768 O O . GLY B 1 220 ? 10.25 -20.844 -26.578 1 81.94 220 GLY B O 1
ATOM 3769 N N . SER B 1 221 ? 11.312 -22.703 -27.516 1 89.62 221 SER B N 1
ATOM 3770 C CA . SER B 1 221 ? 10.25 -23.703 -27.453 1 89.62 221 SER B CA 1
ATOM 3771 C C . SER B 1 221 ? 9.961 -24.109 -26.016 1 89.62 221 SER B C 1
ATOM 3773 O O . SER B 1 221 ? 8.828 -24.469 -25.672 1 89.62 221 SER B O 1
ATOM 3775 N N . LYS B 1 222 ? 10.883 -24.047 -25.078 1 92.81 222 LYS B N 1
ATOM 3776 C CA . LYS B 1 222 ? 10.703 -24.422 -23.672 1 92.81 222 LYS B CA 1
ATOM 3777 C C . LYS B 1 222 ? 9.773 -23.438 -22.953 1 92.81 222 LYS B C 1
ATOM 3779 O O . LYS B 1 222 ? 8.945 -23.844 -22.141 1 92.81 222 LYS B O 1
ATOM 3784 N N . VAL B 1 223 ? 9.938 -22.188 -23.281 1 94.94 223 VAL B N 1
ATOM 3785 C CA . VAL B 1 223 ? 9.07 -21.156 -22.719 1 94.94 223 VAL B CA 1
ATOM 3786 C C . VAL B 1 223 ? 7.629 -21.391 -23.172 1 94.94 223 VAL B C 1
ATOM 3788 O O . VAL B 1 223 ? 6.695 -21.297 -22.359 1 94.94 223 VAL B O 1
ATOM 3791 N N . LEU B 1 224 ? 7.504 -21.734 -24.391 1 94.62 224 LEU B N 1
ATOM 3792 C CA . LEU B 1 224 ? 6.172 -21.969 -24.938 1 94.62 224 LEU B CA 1
ATOM 3793 C C . LEU B 1 224 ? 5.531 -23.188 -24.266 1 94.62 224 LEU B C 1
ATOM 3795 O O . LEU B 1 224 ? 4.348 -23.156 -23.922 1 94.62 224 LEU B O 1
ATOM 3799 N N . ALA B 1 225 ? 6.266 -24.203 -24.156 1 95.19 225 ALA B N 1
ATOM 3800 C CA . ALA B 1 225 ? 5.746 -25.422 -23.531 1 95.19 225 ALA B CA 1
ATOM 3801 C C . ALA B 1 225 ? 5.309 -25.172 -22.094 1 95.19 225 ALA B C 1
ATOM 3803 O O . ALA B 1 225 ? 4.219 -25.594 -21.688 1 95.19 225 ALA B O 1
ATOM 3804 N N . ALA B 1 226 ? 6.156 -24.547 -21.312 1 96.5 226 ALA B N 1
ATOM 3805 C CA . ALA B 1 226 ? 5.824 -24.219 -19.938 1 96.5 226 ALA B CA 1
ATOM 3806 C C . ALA B 1 226 ? 4.598 -23.328 -19.859 1 96.5 226 ALA B C 1
ATOM 3808 O O . ALA B 1 226 ? 3.74 -23.5 -18.984 1 96.5 226 ALA B O 1
ATOM 3809 N N . SER B 1 227 ? 4.508 -22.391 -20.797 1 97.62 227 SER B N 1
ATOM 3810 C CA . SER B 1 227 ? 3.412 -21.422 -20.797 1 97.62 227 SER B CA 1
ATOM 3811 C C . SER B 1 227 ? 2.094 -22.094 -21.172 1 97.62 227 SER B C 1
ATOM 3813 O O . SER B 1 227 ? 1.059 -21.828 -20.562 1 97.62 227 SER 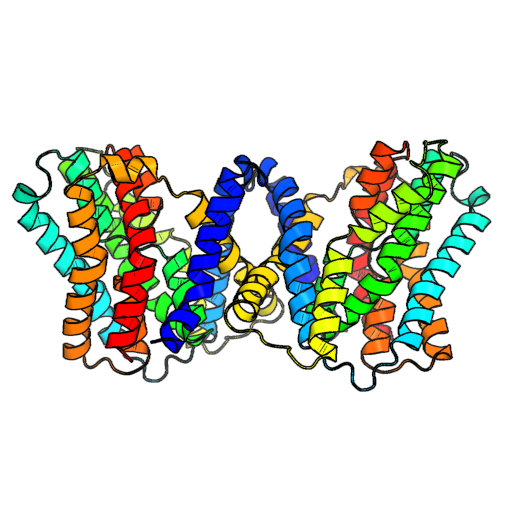B O 1
ATOM 3815 N N . VAL B 1 228 ? 2.17 -22.938 -22.188 1 97.5 228 VAL B N 1
ATOM 3816 C CA . VAL B 1 228 ? 0.968 -23.641 -22.594 1 97.5 228 VAL B CA 1
ATOM 3817 C C . VAL B 1 228 ? 0.507 -24.578 -21.469 1 97.5 228 VAL B C 1
ATOM 3819 O O . VAL B 1 228 ? -0.69 -24.672 -21.188 1 97.5 228 VAL B O 1
ATOM 3822 N N . GLY B 1 229 ? 1.406 -25.25 -20.875 1 97.94 229 GLY B N 1
ATOM 3823 C CA . GLY B 1 229 ? 1.085 -26.125 -19.75 1 97.94 229 GLY B CA 1
ATOM 3824 C C . GLY B 1 229 ? 0.434 -25.375 -18.594 1 97.94 229 GLY B C 1
ATOM 3825 O O . GLY B 1 229 ? -0.592 -25.812 -18.062 1 97.94 229 GLY B O 1
ATOM 3826 N N . ARG B 1 230 ? 1 -24.281 -18.266 1 97.81 230 ARG B N 1
ATOM 3827 C CA . ARG B 1 230 ? 0.593 -23.516 -17.094 1 97.81 230 ARG B CA 1
ATOM 3828 C C . ARG B 1 230 ? -0.696 -22.75 -17.359 1 97.81 230 ARG B C 1
ATOM 3830 O O . ARG B 1 230 ? -1.604 -22.734 -16.531 1 97.81 230 ARG B O 1
ATOM 3837 N N . LEU B 1 231 ? -0.835 -22.141 -18.531 1 98.5 231 LEU B N 1
ATOM 3838 C CA . LEU B 1 231 ? -1.883 -21.141 -18.766 1 98.5 231 LEU B CA 1
ATOM 3839 C C . LEU B 1 231 ? -3.096 -21.781 -19.438 1 98.5 231 LEU B C 1
ATOM 3841 O O . LEU B 1 231 ? -4.188 -21.203 -19.422 1 98.5 231 LEU B O 1
ATOM 3845 N N . LEU B 1 232 ? -2.893 -22.984 -20.047 1 98.44 232 LEU B N 1
ATOM 3846 C CA . LEU B 1 232 ? -3.998 -23.578 -20.797 1 98.44 232 LEU B CA 1
ATOM 3847 C C . LEU B 1 232 ? -4.301 -24.984 -20.312 1 98.44 232 LEU B C 1
ATOM 3849 O O . LEU B 1 232 ? -5.445 -25.297 -19.969 1 98.44 232 LEU B O 1
ATOM 3853 N N . VAL B 1 233 ? -3.334 -25.812 -20.203 1 98.69 233 VAL B N 1
ATOM 3854 C CA . VAL B 1 233 ? -3.553 -27.219 -19.922 1 98.69 233 VAL B CA 1
ATOM 3855 C C . VAL B 1 233 ? -3.967 -27.391 -18.453 1 98.69 233 VAL B C 1
ATOM 3857 O O . VAL B 1 233 ? -4.961 -28.047 -18.156 1 98.69 233 VAL B O 1
ATOM 3860 N N . LEU B 1 234 ? -3.246 -26.812 -17.562 1 98.69 234 LEU B N 1
ATOM 3861 C CA . LEU B 1 234 ? -3.506 -26.953 -16.141 1 98.69 234 LEU B CA 1
ATOM 3862 C C . LEU B 1 234 ? -4.895 -26.438 -15.781 1 98.69 234 LEU B C 1
ATOM 3864 O O . LEU B 1 234 ? -5.676 -27.141 -15.133 1 98.69 234 LEU B O 1
ATOM 3868 N N . PRO B 1 235 ? -5.293 -25.219 -16.188 1 98.69 235 PRO B N 1
ATOM 3869 C CA . PRO B 1 235 ? -6.648 -24.781 -15.859 1 98.69 235 PRO B CA 1
ATOM 3870 C C . PRO B 1 235 ? -7.727 -25.641 -16.516 1 98.69 235 PRO B C 1
ATOM 3872 O O . PRO B 1 235 ? -8.805 -25.812 -15.945 1 98.69 235 PRO B O 1
ATOM 3875 N N . ALA B 1 236 ? -7.43 -26.203 -17.672 1 98.62 236 ALA B N 1
ATOM 3876 C CA . ALA B 1 236 ? -8.391 -27.109 -18.312 1 98.62 236 ALA B CA 1
ATOM 3877 C C . ALA B 1 236 ? -8.586 -28.375 -17.469 1 98.62 236 ALA B C 1
ATOM 3879 O O . ALA B 1 236 ? -9.719 -28.844 -17.297 1 98.62 236 ALA B O 1
ATOM 3880 N N . ILE B 1 237 ? -7.52 -28.922 -17 1 98.69 237 ILE B N 1
ATOM 3881 C CA . ILE B 1 237 ? -7.59 -30.094 -16.141 1 98.69 237 ILE B CA 1
ATOM 3882 C C . ILE B 1 237 ? -8.352 -29.75 -14.859 1 98.69 237 ILE B C 1
ATOM 3884 O O . ILE B 1 237 ? -9.195 -30.516 -14.406 1 98.69 237 ILE B O 1
ATOM 3888 N N . THR B 1 238 ? -8.039 -28.609 -14.281 1 98.56 238 THR B N 1
ATOM 3889 C CA . THR B 1 238 ? -8.688 -28.156 -13.062 1 98.56 238 THR B CA 1
ATOM 3890 C C . THR B 1 238 ? -10.188 -28 -13.266 1 98.56 238 THR B C 1
ATOM 3892 O O . THR B 1 238 ? -10.984 -28.359 -12.398 1 98.56 238 THR B O 1
ATOM 3895 N N . LEU B 1 239 ? -10.555 -27.438 -14.398 1 98.25 239 LEU B N 1
ATOM 3896 C CA . LEU B 1 239 ? -11.969 -27.281 -14.734 1 98.25 239 LEU B CA 1
ATOM 3897 C C . LEU B 1 239 ? -12.672 -28.641 -14.773 1 98.25 239 LEU B C 1
ATOM 3899 O O . LEU B 1 239 ? -13.773 -28.781 -14.242 1 98.25 239 LEU B O 1
ATOM 3903 N N . GLY B 1 240 ? -12.078 -29.578 -15.469 1 98.19 240 GLY B N 1
ATOM 3904 C CA . GLY B 1 240 ? -12.641 -30.922 -15.516 1 98.19 240 GLY B CA 1
ATOM 3905 C C . GLY B 1 240 ? -12.797 -31.562 -14.148 1 98.19 240 GLY B C 1
ATOM 3906 O O . GLY B 1 240 ? -13.859 -32.094 -13.828 1 98.19 240 GLY B O 1
ATOM 3907 N N . LEU B 1 241 ? -11.766 -31.469 -13.289 1 98.12 241 LEU B N 1
ATOM 3908 C CA . LEU B 1 241 ? -11.781 -32.062 -11.961 1 98.12 241 LEU B CA 1
ATOM 3909 C C . LEU B 1 241 ? -12.797 -31.359 -11.062 1 98.12 241 LEU B C 1
ATOM 3911 O O . LEU B 1 241 ? -13.438 -31.984 -10.227 1 98.12 241 LEU B O 1
ATOM 3915 N N . ALA B 1 242 ? -12.891 -30.078 -11.188 1 97.31 242 ALA B N 1
ATOM 3916 C CA . ALA B 1 242 ? -13.875 -29.312 -10.422 1 97.31 242 ALA B CA 1
ATOM 3917 C C . ALA B 1 242 ? -15.297 -29.75 -10.781 1 97.31 242 ALA B C 1
ATOM 3919 O O . ALA B 1 242 ? -16.156 -29.844 -9.906 1 97.31 242 ALA B O 1
ATOM 3920 N N . GLY B 1 243 ? -15.531 -29.891 -12.102 1 95.75 243 GLY B N 1
ATOM 3921 C CA . GLY B 1 243 ? -16.828 -30.406 -12.547 1 95.75 243 GLY B CA 1
ATOM 3922 C C . GLY B 1 243 ? -17.156 -31.766 -11.953 1 95.75 243 GLY B C 1
ATOM 3923 O O . GLY B 1 243 ? -18.297 -31.984 -11.523 1 95.75 243 GLY B O 1
ATOM 3924 N N . LEU B 1 244 ? -16.188 -32.594 -11.938 1 96.19 244 LEU B N 1
ATOM 3925 C CA . LEU B 1 244 ? -16.375 -33.938 -11.383 1 96.19 244 LEU B CA 1
ATOM 3926 C C . LEU B 1 244 ? -16.641 -33.875 -9.883 1 96.19 244 LEU B C 1
ATOM 3928 O O . LEU B 1 244 ? -17.375 -34.719 -9.344 1 96.19 244 LEU B O 1
ATOM 3932 N N . ALA B 1 245 ? -16.109 -32.875 -9.219 1 95.5 245 ALA B N 1
ATOM 3933 C CA . ALA B 1 245 ? -16.25 -32.719 -7.777 1 95.5 245 ALA B CA 1
ATOM 3934 C C . ALA B 1 245 ? -17.531 -31.969 -7.434 1 95.5 245 ALA B C 1
ATOM 3936 O O . ALA B 1 245 ? -17.906 -31.875 -6.262 1 95.5 245 ALA B O 1
ATOM 3937 N N . GLY B 1 246 ? -18.188 -31.375 -8.422 1 94.31 246 GLY B N 1
ATOM 3938 C CA . GLY B 1 246 ? -19.453 -30.688 -8.219 1 94.31 246 GLY B CA 1
ATOM 3939 C C . GLY B 1 246 ? -19.297 -29.25 -7.766 1 94.31 246 GLY B C 1
ATOM 3940 O O . GLY B 1 246 ? -20.219 -28.688 -7.176 1 94.31 246 GLY B O 1
ATOM 3941 N N . VAL B 1 247 ? -18.156 -28.75 -7.961 1 94.94 247 VAL B N 1
ATOM 3942 C CA . VAL B 1 247 ? -17.922 -27.344 -7.609 1 94.94 247 VAL B CA 1
ATOM 3943 C C . VAL B 1 247 ? -18.609 -26.438 -8.633 1 94.94 247 VAL B C 1
ATOM 3945 O O . VAL B 1 247 ? -18.453 -26.641 -9.844 1 94.94 247 VAL B O 1
ATOM 3948 N N . THR B 1 248 ? -19.391 -25.469 -8.125 1 94.12 248 THR B N 1
ATOM 3949 C CA . THR B 1 248 ? -20.109 -24.578 -9.023 1 94.12 248 THR B CA 1
ATOM 3950 C C . THR B 1 248 ? -20.047 -23.125 -8.531 1 94.12 248 THR B C 1
ATOM 3952 O O . THR B 1 248 ? -19.5 -22.859 -7.461 1 94.12 248 THR B O 1
ATOM 3955 N N . GLY B 1 249 ? -20.453 -22.172 -9.398 1 93.62 249 GLY B N 1
ATOM 3956 C CA . GLY B 1 249 ? -20.578 -20.781 -9.008 1 93.62 249 GLY B CA 1
ATOM 3957 C C . GLY B 1 249 ? -19.25 -20.047 -8.93 1 93.62 249 GLY B C 1
ATOM 3958 O O . GLY B 1 249 ? -18.344 -20.328 -9.727 1 93.62 249 GLY B O 1
ATOM 3959 N N . ARG B 1 250 ? -19.188 -19.188 -8.039 1 93.81 250 ARG B N 1
ATOM 3960 C CA . ARG B 1 250 ? -18.016 -18.328 -7.883 1 93.81 250 ARG B CA 1
ATOM 3961 C C . ARG B 1 250 ? -16.781 -19.141 -7.504 1 93.81 250 ARG B C 1
ATOM 3963 O O . ARG B 1 250 ? -15.688 -18.891 -8.008 1 93.81 250 ARG B O 1
ATOM 3970 N N . PRO B 1 251 ? -16.969 -20.172 -6.695 1 96 251 PRO B N 1
ATOM 3971 C CA . PRO B 1 251 ? -15.797 -21 -6.363 1 96 251 PRO B CA 1
ATOM 3972 C C . PRO B 1 251 ? -15.18 -21.672 -7.586 1 96 251 PRO B C 1
ATOM 3974 O O . PRO B 1 251 ? -13.961 -21.766 -7.695 1 96 251 PRO B O 1
ATOM 3977 N N . LEU B 1 252 ? -16.016 -22.125 -8.484 1 96.25 252 LEU B N 1
ATOM 3978 C CA . LEU B 1 252 ? -15.516 -22.75 -9.703 1 96.25 252 LEU B CA 1
ATOM 3979 C C . LEU B 1 252 ? -14.656 -21.781 -10.5 1 96.25 252 LEU B C 1
ATOM 3981 O O . LEU B 1 252 ? -13.562 -22.125 -10.945 1 96.25 252 LEU B O 1
ATOM 3985 N N . VAL B 1 253 ? -15.141 -20.547 -10.633 1 96.5 253 VAL B N 1
ATOM 3986 C CA . VAL B 1 253 ? -14.445 -19.531 -11.406 1 96.5 253 VAL B CA 1
ATOM 3987 C C . VAL B 1 253 ? -13.086 -19.234 -10.773 1 96.5 253 VAL B C 1
ATOM 3989 O O . VAL B 1 253 ? -12.062 -19.219 -11.469 1 96.5 253 VAL B O 1
ATOM 3992 N N . VAL B 1 254 ? -13.062 -19.094 -9.492 1 95.88 254 VAL B N 1
ATOM 3993 C CA . VAL B 1 254 ? -11.867 -18.641 -8.789 1 95.88 254 VAL B CA 1
ATOM 3994 C C . VAL B 1 254 ? -10.82 -19.75 -8.781 1 95.88 254 VAL B C 1
ATOM 3996 O O . VAL B 1 254 ? -9.633 -19.5 -8.992 1 95.88 254 VAL B O 1
ATOM 3999 N N . ILE B 1 255 ? -11.234 -20.984 -8.57 1 95.94 255 ILE B N 1
ATOM 4000 C CA . ILE B 1 255 ? -10.258 -22.062 -8.445 1 95.94 255 ILE B CA 1
ATOM 4001 C C . ILE B 1 255 ? -9.648 -22.359 -9.812 1 95.94 255 ILE B C 1
ATOM 4003 O O . ILE B 1 255 ? -8.453 -22.672 -9.914 1 95.94 255 ILE B O 1
ATOM 4007 N N . VAL B 1 256 ? -10.43 -22.281 -10.883 1 98.19 256 VAL B N 1
ATOM 4008 C CA . VAL B 1 256 ? -9.898 -22.484 -12.227 1 98.19 256 VAL B CA 1
ATOM 4009 C C . VAL B 1 256 ? -8.93 -21.359 -12.578 1 98.19 256 VAL B C 1
ATOM 4011 O O . VAL B 1 256 ? -7.848 -21.609 -13.117 1 98.19 256 VAL B O 1
ATOM 4014 N N . LEU B 1 257 ? -9.281 -20.172 -12.227 1 97.94 257 LEU B N 1
ATOM 4015 C CA . LEU B 1 257 ? -8.406 -19.031 -12.5 1 97.94 257 LEU B CA 1
ATOM 4016 C C . LEU B 1 257 ? -7.125 -19.141 -11.68 1 97.94 257 LEU B C 1
ATOM 4018 O O . LEU B 1 257 ? -6.051 -18.734 -12.141 1 97.94 257 LEU B O 1
ATOM 4022 N N . TYR B 1 258 ? -7.25 -19.609 -10.469 1 98.19 258 TYR B N 1
ATOM 4023 C CA . TYR B 1 258 ? -6.055 -19.781 -9.656 1 98.19 258 TYR B CA 1
ATOM 4024 C C . TYR B 1 258 ? -5.004 -20.609 -10.383 1 98.19 258 TYR B C 1
ATOM 4026 O O . TYR B 1 258 ? -3.824 -20.25 -10.406 1 98.19 258 TYR B O 1
ATOM 4034 N N . ASN B 1 259 ? -5.438 -21.688 -10.938 1 98.44 259 ASN B N 1
ATOM 4035 C CA . ASN B 1 259 ? -4.52 -22.578 -11.648 1 98.44 259 ASN B CA 1
ATOM 4036 C C . ASN B 1 259 ? -4.273 -22.094 -13.07 1 98.44 259 ASN B C 1
ATOM 4038 O O . ASN B 1 259 ? -3.672 -22.812 -13.875 1 98.44 259 ASN B O 1
ATOM 4042 N N . ALA B 1 260 ? -4.742 -20.906 -13.406 1 98.44 260 ALA B N 1
ATOM 4043 C CA . ALA B 1 260 ? -4.445 -20.266 -14.688 1 98.44 260 ALA B CA 1
ATOM 4044 C C . ALA B 1 260 ? -3.48 -19.109 -14.508 1 98.44 260 ALA B C 1
ATOM 4046 O O . ALA B 1 260 ? -3.109 -18.438 -15.477 1 98.44 260 ALA B O 1
ATOM 4047 N N . ILE B 1 261 ? -3.061 -18.828 -13.328 1 98.19 261 ILE B N 1
ATOM 4048 C CA . ILE B 1 261 ? -2.184 -17.719 -12.977 1 98.19 261 ILE B CA 1
ATOM 4049 C C . ILE B 1 261 ? -0.746 -18.062 -13.367 1 98.19 261 ILE B C 1
ATOM 4051 O O . ILE B 1 261 ? -0.296 -19.188 -13.195 1 98.19 261 ILE B O 1
ATOM 4055 N N . PRO B 1 262 ? 0.039 -17.094 -13.852 1 97.88 262 PRO B N 1
ATOM 4056 C CA . PRO B 1 262 ? 1.429 -17.328 -14.25 1 97.88 262 PRO B CA 1
ATOM 4057 C C . PRO B 1 262 ? 2.312 -17.75 -13.078 1 97.88 262 PRO B C 1
ATOM 4059 O O . PRO B 1 262 ? 1.889 -17.672 -11.922 1 97.88 262 PRO B O 1
ATOM 4062 N N . THR B 1 263 ? 3.447 -18.109 -13.445 1 96.94 263 THR B N 1
ATOM 4063 C CA . THR B 1 263 ? 4.422 -18.656 -12.508 1 96.94 263 THR B CA 1
ATOM 4064 C C . THR B 1 263 ? 5 -17.547 -11.633 1 96.94 263 THR B C 1
ATOM 4066 O O . THR B 1 263 ? 5.125 -16.406 -12.07 1 96.94 263 THR B O 1
ATOM 4069 N N . ALA B 1 264 ? 5.402 -17.891 -10.453 1 92.5 264 ALA B N 1
ATOM 4070 C CA . ALA B 1 264 ? 5.926 -16.969 -9.445 1 92.5 264 ALA B CA 1
ATOM 4071 C C . ALA B 1 264 ? 7.398 -16.656 -9.695 1 92.5 264 ALA B C 1
ATOM 4073 O O . ALA B 1 264 ? 8.141 -17.5 -10.203 1 92.5 264 ALA B O 1
ATOM 4074 N N . ALA B 1 265 ? 7.805 -15.508 -9.242 1 89.56 265 ALA B N 1
ATOM 4075 C CA . ALA B 1 265 ? 9.203 -15.086 -9.352 1 89.56 265 ALA B CA 1
ATOM 4076 C C . ALA B 1 265 ? 10.102 -15.93 -8.445 1 89.56 265 ALA B C 1
ATOM 4078 O O . ALA B 1 265 ? 11.297 -16.047 -8.688 1 89.56 265 ALA B O 1
ATOM 4079 N N . SER B 1 266 ? 9.516 -16.469 -7.434 1 88.5 266 SER B N 1
ATOM 4080 C CA . SER B 1 266 ? 10.289 -17.297 -6.512 1 88.5 266 SER B CA 1
ATOM 4081 C C . SER B 1 266 ? 10.914 -18.5 -7.227 1 88.5 266 SER B C 1
ATOM 4083 O O . SER B 1 266 ? 11.898 -19.062 -6.754 1 88.5 266 SER B O 1
ATOM 4085 N N . ALA B 1 267 ? 10.336 -18.859 -8.305 1 93.19 267 ALA B N 1
ATOM 4086 C CA . ALA B 1 267 ? 10.898 -19.953 -9.102 1 93.19 267 ALA B CA 1
ATOM 4087 C C . ALA B 1 267 ? 12.297 -19.594 -9.609 1 93.19 267 ALA B C 1
ATOM 4089 O O . ALA B 1 267 ? 13.172 -20.453 -9.695 1 93.19 267 ALA B O 1
ATOM 4090 N N . TYR B 1 268 ? 12.492 -18.375 -9.984 1 92.69 268 TYR B N 1
ATOM 4091 C CA . TYR B 1 268 ? 13.797 -17.906 -10.438 1 92.69 268 TYR B CA 1
ATOM 4092 C C . TYR B 1 268 ? 14.836 -18.031 -9.336 1 92.69 268 TYR B C 1
ATOM 4094 O O . TYR B 1 268 ? 15.961 -18.5 -9.578 1 92.69 268 TYR B O 1
ATOM 4102 N N . VAL B 1 269 ? 14.445 -17.656 -8.172 1 88.31 269 VAL B N 1
ATOM 4103 C CA . VAL B 1 269 ? 15.344 -17.688 -7.02 1 88.31 269 VAL B CA 1
ATOM 4104 C C . VAL B 1 269 ? 15.773 -19.109 -6.719 1 88.31 269 VAL B C 1
ATOM 4106 O O . VAL B 1 269 ? 16.953 -19.391 -6.512 1 88.31 269 VAL B O 1
ATOM 4109 N N . LEU B 1 270 ? 14.797 -19.969 -6.684 1 88.88 270 LEU B N 1
ATOM 4110 C CA . LEU B 1 270 ? 15.07 -21.359 -6.383 1 88.88 270 LEU B CA 1
ATOM 4111 C C . LEU B 1 270 ? 15.938 -22 -7.461 1 88.88 270 LEU B C 1
ATOM 4113 O O . LEU B 1 270 ? 16.844 -22.766 -7.16 1 88.88 270 LEU B O 1
ATOM 4117 N N . ALA B 1 271 ? 15.672 -21.672 -8.68 1 91.88 271 ALA B N 1
ATOM 4118 C CA . ALA B 1 271 ? 16.469 -22.172 -9.789 1 91.88 271 ALA B CA 1
ATOM 4119 C C . ALA B 1 271 ? 17.922 -21.719 -9.664 1 91.88 271 ALA B C 1
ATOM 4121 O O . ALA B 1 271 ? 18.844 -22.516 -9.898 1 91.88 271 ALA B O 1
ATOM 4122 N N . ARG B 1 272 ? 18.094 -20.531 -9.328 1 90.25 272 ARG B N 1
ATOM 4123 C CA . ARG B 1 272 ? 19.438 -19.969 -9.18 1 90.25 272 ARG B CA 1
ATOM 4124 C C . ARG B 1 272 ? 20.172 -20.641 -8.016 1 90.25 272 ARG B C 1
ATOM 4126 O O . ARG B 1 272 ? 21.359 -20.938 -8.117 1 90.25 272 ARG B O 1
ATOM 4133 N N . GLN B 1 273 ? 19.547 -20.984 -7.012 1 87.19 273 GLN B N 1
ATOM 4134 C CA . GLN B 1 273 ? 20.156 -21.5 -5.793 1 87.19 273 GLN B CA 1
ATOM 4135 C C . GLN B 1 273 ? 20.438 -23 -5.922 1 87.19 273 GLN B C 1
ATOM 4137 O O . GLN B 1 273 ? 21.422 -23.5 -5.355 1 87.19 273 GLN B O 1
ATOM 4142 N N . MET B 1 274 ? 19.609 -23.641 -6.691 1 89.56 274 MET B N 1
ATOM 4143 C CA . MET B 1 274 ? 19.688 -25.109 -6.668 1 89.56 274 MET B CA 1
ATOM 4144 C C . MET B 1 274 ? 20.156 -25.641 -8.016 1 89.56 274 MET B C 1
ATOM 4146 O O . MET B 1 274 ? 19.969 -26.828 -8.32 1 89.56 274 MET B O 1
ATOM 4150 N N . GLY B 1 275 ? 20.625 -24.672 -8.805 1 90.44 275 GLY B N 1
ATOM 4151 C CA . GLY B 1 275 ? 21.312 -25.109 -10.008 1 90.44 275 GLY B CA 1
ATOM 4152 C C . GLY B 1 275 ? 20.391 -25.297 -11.195 1 90.44 275 GLY B C 1
ATOM 4153 O O . GLY B 1 275 ? 20.719 -26 -12.156 1 90.44 275 GLY B O 1
ATOM 4154 N N . GLY B 1 276 ? 19.234 -24.75 -11.117 1 93 276 GLY B N 1
ATOM 4155 C CA . GLY B 1 276 ? 18.359 -24.719 -12.281 1 93 276 GLY B CA 1
ATOM 4156 C C . GLY B 1 276 ? 18.781 -23.672 -13.305 1 93 276 GLY B C 1
ATOM 4157 O O . GLY B 1 276 ? 19.781 -22.984 -13.141 1 93 276 GLY B O 1
ATOM 4158 N N . ASP B 1 277 ? 18.094 -23.641 -14.359 1 94.19 277 ASP B N 1
ATOM 4159 C CA . ASP B 1 277 ? 18.328 -22.641 -15.398 1 94.19 277 ASP B CA 1
ATOM 4160 C C . ASP B 1 277 ? 17.562 -21.359 -15.109 1 94.19 277 ASP B C 1
ATOM 4162 O O . ASP B 1 277 ? 16.469 -21.156 -15.648 1 94.19 277 ASP B O 1
ATOM 4166 N N . HIS B 1 278 ? 18.203 -20.547 -14.359 1 92.69 278 HIS B N 1
ATOM 4167 C CA . HIS B 1 278 ? 17.516 -19.359 -13.883 1 92.69 278 HIS B CA 1
ATOM 4168 C C . HIS B 1 278 ? 17.25 -18.375 -15.031 1 92.69 278 HIS B C 1
ATOM 4170 O O . HIS B 1 278 ? 16.312 -17.578 -14.969 1 92.69 278 HIS B O 1
ATOM 4176 N N . ARG B 1 279 ? 18.078 -18.453 -16.047 1 92 279 ARG B N 1
ATOM 4177 C CA . ARG B 1 279 ? 17.844 -17.578 -17.203 1 92 279 ARG B CA 1
ATOM 4178 C C . ARG B 1 279 ? 16.578 -17.984 -17.938 1 92 279 ARG B C 1
ATOM 4180 O O . ARG B 1 279 ? 15.773 -17.125 -18.328 1 92 279 ARG B O 1
ATOM 4187 N N . LEU B 1 280 ? 16.453 -19.219 -18.109 1 93.88 280 LEU B N 1
ATOM 4188 C CA . LEU B 1 280 ? 15.234 -19.75 -18.719 1 93.88 280 LEU B CA 1
ATOM 4189 C C . LEU B 1 280 ? 14.016 -19.438 -17.844 1 93.88 280 LEU B C 1
ATOM 4191 O O . LEU B 1 280 ? 12.953 -19.078 -18.375 1 93.88 280 LEU B O 1
ATOM 4195 N N . MET B 1 281 ? 14.172 -19.547 -16.594 1 95.38 281 MET B N 1
ATOM 4196 C CA . MET B 1 281 ? 13.078 -19.297 -15.664 1 95.38 281 MET B CA 1
ATOM 4197 C C . MET B 1 281 ? 12.602 -17.859 -15.758 1 95.38 281 MET B C 1
ATOM 4199 O O . MET B 1 281 ? 11.398 -17.594 -15.711 1 95.38 281 MET B O 1
ATOM 4203 N N . ALA B 1 282 ? 13.555 -16.953 -15.914 1 94.38 282 ALA B N 1
ATOM 4204 C CA . ALA B 1 282 ? 13.203 -15.539 -16.078 1 94.38 282 ALA B CA 1
ATOM 4205 C C . ALA B 1 282 ? 12.344 -15.336 -17.328 1 94.38 282 ALA B C 1
ATOM 4207 O O . ALA B 1 282 ? 11.383 -14.57 -17.312 1 94.38 282 ALA B O 1
ATOM 4208 N N . GLY B 1 283 ? 12.695 -15.984 -18.328 1 95.31 283 GLY B N 1
ATOM 4209 C CA . GLY B 1 283 ? 11.922 -15.922 -19.547 1 95.31 283 GLY B CA 1
ATOM 4210 C C . GLY B 1 283 ? 10.523 -16.484 -19.406 1 95.31 283 GLY B C 1
ATOM 4211 O O . GLY B 1 283 ? 9.555 -15.906 -19.906 1 95.31 283 GLY B O 1
ATOM 4212 N N . ILE B 1 284 ? 10.406 -17.547 -18.75 1 96.5 284 ILE B N 1
ATOM 4213 C CA . ILE B 1 284 ? 9.117 -18.203 -18.547 1 96.5 284 ILE B CA 1
ATOM 4214 C C . ILE B 1 284 ? 8.203 -17.297 -17.719 1 96.5 284 ILE B C 1
ATOM 4216 O O . ILE B 1 284 ? 7.051 -17.062 -18.094 1 96.5 284 ILE B O 1
ATOM 4220 N N . ILE B 1 285 ? 8.727 -16.75 -16.672 1 96.75 285 ILE B N 1
ATOM 4221 C CA . ILE B 1 285 ? 7.949 -15.883 -15.797 1 96.75 285 ILE B CA 1
ATOM 4222 C C . ILE B 1 285 ? 7.426 -14.688 -16.578 1 96.75 285 ILE B C 1
ATOM 4224 O O . ILE B 1 285 ? 6.238 -14.359 -16.516 1 96.75 285 ILE B O 1
ATOM 4228 N N . THR B 1 286 ? 8.312 -14.133 -17.359 1 96.56 286 THR B N 1
ATOM 4229 C CA . THR B 1 286 ? 7.961 -12.938 -18.125 1 96.56 286 THR B CA 1
ATOM 4230 C C . THR B 1 286 ? 6.938 -13.266 -19.203 1 96.56 286 THR B C 1
ATOM 4232 O O . THR B 1 286 ? 5.918 -12.586 -19.328 1 96.56 286 THR B O 1
ATOM 4235 N N . ALA B 1 287 ? 7.176 -14.281 -19.891 1 96.56 287 ALA B N 1
ATOM 4236 C CA . ALA B 1 287 ? 6.289 -14.672 -20.984 1 96.56 287 ALA B CA 1
ATOM 4237 C C . ALA B 1 287 ? 4.898 -15.023 -20.469 1 96.56 287 ALA B C 1
ATOM 4239 O O . ALA B 1 287 ? 3.889 -14.641 -21.062 1 96.56 287 ALA B O 1
ATOM 4240 N N . GLN B 1 288 ? 4.84 -15.742 -19.438 1 97.75 288 GLN B N 1
ATOM 4241 C CA . GLN B 1 288 ? 3.561 -16.156 -18.875 1 97.75 288 GLN B CA 1
ATOM 4242 C C . GLN B 1 288 ? 2.787 -14.953 -18.344 1 97.75 288 GLN B C 1
ATOM 4244 O O . GLN B 1 288 ? 1.564 -14.875 -18.484 1 97.75 288 GLN B O 1
ATOM 4249 N N . THR B 1 289 ? 3.539 -14.094 -17.656 1 96.62 289 THR B N 1
ATOM 4250 C CA . THR B 1 289 ? 2.883 -12.898 -17.125 1 96.62 289 THR B CA 1
ATOM 4251 C C . THR B 1 289 ? 2.25 -12.086 -18.25 1 96.62 289 THR B C 1
ATOM 4253 O O . THR B 1 289 ? 1.093 -11.672 -18.141 1 96.62 289 THR B O 1
ATOM 4256 N N . LEU B 1 290 ? 2.951 -11.938 -19.328 1 95.31 290 LEU B N 1
ATOM 4257 C CA . LEU B 1 290 ? 2.443 -11.195 -20.469 1 95.31 290 LEU B CA 1
ATOM 4258 C C . LEU B 1 290 ? 1.299 -11.945 -21.141 1 95.31 290 LEU B C 1
ATOM 4260 O O . LEU B 1 290 ? 0.282 -11.352 -21.5 1 95.31 290 LEU B O 1
ATOM 4264 N N . ALA B 1 291 ? 1.459 -13.195 -21.281 1 96.5 291 ALA B N 1
ATOM 4265 C CA . ALA B 1 291 ? 0.439 -14.016 -21.938 1 96.5 291 ALA B CA 1
ATOM 4266 C C . ALA B 1 291 ? -0.836 -14.062 -21.094 1 96.5 291 ALA B C 1
ATOM 4268 O O . ALA B 1 291 ? -1.938 -14.18 -21.641 1 96.5 291 ALA B O 1
ATOM 4269 N N . ALA B 1 292 ? -0.685 -13.953 -19.844 1 96.81 292 ALA B N 1
ATOM 4270 C CA . ALA B 1 292 ? -1.822 -14.031 -18.922 1 96.81 292 ALA B CA 1
ATOM 4271 C C . ALA B 1 292 ? -2.781 -12.867 -19.141 1 96.81 292 ALA B C 1
ATOM 4273 O O . ALA B 1 292 ? -3.971 -12.961 -18.844 1 96.81 292 ALA B O 1
ATOM 4274 N N . THR B 1 293 ? -2.307 -11.742 -19.656 1 94.38 293 THR B N 1
ATOM 4275 C CA . THR B 1 293 ? -3.156 -10.602 -19.984 1 94.38 293 THR B CA 1
ATOM 4276 C C . THR B 1 293 ? -4.258 -11.008 -20.953 1 94.38 293 THR B C 1
ATOM 4278 O O . THR B 1 293 ? -5.348 -10.43 -20.953 1 94.38 293 THR B O 1
ATOM 4281 N N . LEU B 1 294 ? -3.98 -12.039 -21.688 1 94.94 294 LEU B N 1
ATOM 4282 C CA . LEU B 1 294 ? -4.945 -12.523 -22.656 1 94.94 294 LEU B CA 1
ATOM 4283 C C . LEU B 1 294 ? -5.629 -13.797 -22.172 1 94.94 294 LEU B C 1
ATOM 4285 O O . LEU B 1 294 ? -6.844 -13.945 -22.312 1 94.94 294 LEU B O 1
ATOM 4289 N N . THR B 1 295 ? -4.914 -14.695 -21.609 1 97 295 THR B N 1
ATOM 4290 C CA . THR B 1 295 ? -5.453 -16.016 -21.266 1 97 295 THR B CA 1
ATOM 4291 C C . THR B 1 295 ? -6.406 -15.914 -20.078 1 97 295 THR B C 1
ATOM 4293 O O . THR B 1 295 ? -7.41 -16.625 -20.031 1 97 295 THR B O 1
ATOM 4296 N N . LEU B 1 296 ? -6.121 -15.039 -19.156 1 97.12 296 LEU B N 1
ATOM 4297 C CA . LEU B 1 296 ? -6.984 -14.938 -17.984 1 97.12 296 LEU B CA 1
ATOM 4298 C C . LEU B 1 296 ? -8.359 -14.398 -18.359 1 97.12 296 LEU B C 1
ATOM 4300 O O . LEU B 1 296 ? -9.383 -14.969 -17.969 1 97.12 296 LEU B O 1
ATOM 4304 N N . PRO B 1 297 ? -8.422 -13.312 -19.141 1 95.62 297 PRO B N 1
ATOM 4305 C CA . PRO B 1 297 ? -9.742 -12.852 -19.594 1 95.62 297 PRO B CA 1
ATOM 4306 C C . PRO B 1 297 ? -10.477 -13.906 -20.422 1 95.62 297 PRO B C 1
ATOM 4308 O O . PRO B 1 297 ? -11.703 -14.008 -20.344 1 95.62 297 PRO B O 1
ATOM 4311 N N . LEU B 1 298 ? -9.789 -14.672 -21.172 1 95.88 298 LEU B N 1
ATOM 4312 C CA . LEU B 1 298 ? -10.406 -15.727 -21.969 1 95.88 298 LEU B CA 1
ATOM 4313 C C . LEU B 1 298 ? -11.023 -16.797 -21.078 1 95.88 298 LEU B C 1
ATOM 4315 O O . LEU B 1 298 ? -12.141 -17.25 -21.312 1 95.88 298 LEU B O 1
ATOM 4319 N N . TRP B 1 299 ? -10.312 -17.234 -20.078 1 97.25 299 TRP B N 1
ATOM 4320 C CA . TRP B 1 299 ? -10.852 -18.203 -19.125 1 97.25 299 TRP B CA 1
ATOM 4321 C C . TRP B 1 299 ? -12.062 -17.641 -18.391 1 97.25 299 TRP B C 1
ATOM 4323 O O . TRP B 1 299 ? -13.055 -18.328 -18.188 1 97.25 299 TRP B O 1
ATOM 4333 N N . LEU B 1 300 ? -11.883 -16.406 -17.969 1 95.75 300 LEU B N 1
ATOM 4334 C CA . LEU B 1 300 ? -12.984 -15.773 -17.25 1 95.75 300 LEU B CA 1
ATOM 4335 C C . LEU B 1 300 ? -14.234 -15.711 -18.109 1 95.75 300 LEU B C 1
ATOM 4337 O O . LEU B 1 300 ? -15.344 -15.961 -17.641 1 95.75 300 LEU B O 1
ATOM 4341 N N . ALA B 1 301 ? -14.062 -15.398 -19.406 1 94.75 301 ALA B N 1
ATOM 4342 C CA . ALA B 1 301 ? -15.172 -15.32 -20.344 1 94.75 301 ALA B CA 1
ATOM 4343 C C . ALA B 1 301 ? -15.82 -16.688 -20.547 1 94.75 301 ALA B C 1
ATOM 4345 O O . ALA B 1 301 ? -17.031 -16.797 -20.672 1 94.75 301 ALA B O 1
ATOM 4346 N N . LEU B 1 302 ? -15.039 -17.688 -20.547 1 94.44 302 LEU B N 1
ATOM 4347 C CA . LEU B 1 302 ? -15.523 -19.047 -20.734 1 94.44 302 LEU B CA 1
ATOM 4348 C C . LEU B 1 302 ? -16.312 -19.516 -19.516 1 94.44 302 LEU B C 1
ATOM 4350 O O . LEU B 1 302 ? -17.266 -20.297 -19.641 1 94.44 302 LEU B O 1
ATOM 4354 N N . LEU B 1 303 ? -15.945 -19.016 -18.375 1 95.06 303 LEU B N 1
ATOM 4355 C CA . LEU B 1 303 ? -16.516 -19.5 -17.125 1 95.06 303 LEU B CA 1
ATOM 4356 C C . LEU B 1 303 ? -17.734 -18.688 -16.703 1 95.06 303 LEU B C 1
ATOM 4358 O O . LEU B 1 303 ? -18.469 -19.078 -15.812 1 95.06 303 LEU B O 1
ATOM 4362 N N . THR B 1 304 ? -17.906 -17.516 -17.25 1 87.5 304 THR B N 1
ATOM 4363 C CA . THR B 1 304 ? -19.031 -16.656 -16.891 1 87.5 304 THR B CA 1
ATOM 4364 C C . THR B 1 304 ? -19.953 -16.422 -18.094 1 87.5 304 THR B C 1
ATOM 4366 O O . THR B 1 304 ? -19.531 -16.562 -19.234 1 87.5 304 THR B O 1
#

Secondary structure (DSSP, 8-state):
-HHHHHHHHHHHHHHHHHHHHHHHTSS-GGGHHHHHHHIIIIIHHHHHHHHHHS---TT--HHHHHHHHHHHHHHHHHHHHHTHHHH-SSHHHHHHHHHHHH---HHHHHHHHHHHHHHHHHHHHHHHHHHHHHHHHHHHHHHHHHHH-----HHHHHHHHHHT-HHHHHHHHHHHHHHHT----TTHHHHHHHHHHTHHHHHHHHHHHT--HHHHHHHHHHHHHHHHIIIIIHHHHHHHHHHHHT--HHHHHHHHHHTTSPPPTHHHHHHHHTT--HHHHHHHHHHHHHHHHHHHHHHHHHH-/-HHHHHHHHHHHHHHHHHHHHHHHTSS-GGGHHHHHHHIIIIIHHHHHHHHHHH---TT--HHHHHHHHHHHHHHHHHHHHHTHHHH-SSHHHHHHHHHHHH---HHHHHHHHHHHHHHHHHHHHHHHHHHHHHHHHHHHHHHHHHHH-----HHHHHHHHHHT-HHHHHHHHHHHHHHHT----TTHHHHHHHHHHTHHHHHHHHHHHT--HHHHHHHHHHHHHHHHIIIIIHHHHHHHHHHHHT--HHHHHHHHHHTTSPPPTHHHHHHHHTT--HHHHHHHHHHHHHHHHHHHHHHHHHH-

Organism: Rhodospirillum centenum (strain ATCC 51521 / SW) (NCBI:txid414684)

Radius of gyration: 26.5 Å; Cα contacts (8 Å, |Δi|>4): 1085; chains: 2; bounding box: 46×76×53 Å